Protein AF-A0A0B7JWR7-F1 (afdb_monomer_lite)

Secondary structure (DSSP, 8-state):
----------------------PPP-PPP-----------------PPPP--HHHHHHHHHHTS-------------------PPPBPTTSTTHHHHHHHTTEE-TTTPPPPTTHHHHHHHHHS--SSPPPPHHHHHHHHHHHTT--SHHHHHHHHHHHHSPP---TTEEEEES---TTS---TTTTTBPPP--SEEEEEEGGGGTTS-HHHHSTT-B-STT-TT-EEEEEEEEEE--TTS-HHHHHHHHHHHHHHHHHHHHHHHHHTT--PPTT---EEEEEESSSEEEEEEEEEE--TTS--EEEEEEEEEEETTT-HHHHHHHHHHHHHHHHHHHHHHHHHHHHHHHHHHHHHHHHHHHHTT--PPPP--------------------S--HHHHHHHHHHHHHHHHHHHTT----EEEEE-TTSEEEEEEETTEEEEEETTTTT-HHHHHHHHHHHHHHHHHHHT--EEEEEHHHHHTSTTHHHHHHHHHHTHHHHHHHH-TTT-S--EEE--TTT--EETT-TT-EE-TTSSEEEEEETTTEEEEEETTT-GGGEEE-HHHHHHHHHHHHTTSSS--EEEEEGGGTTHIIIIIITTT-SSPPEEEEEPEEE-TTS-BGGGGGGS-TTTTHHHHHTT-GGGT-HHHHHHTT--THHHHHHHHHHHHSGGGTTSEEEHHHHHHHHTT-------SS------------S--------

pLDDT: mean 78.24, std 24.42, range [21.09, 98.5]

Foldseek 3Di:
DDDDDDDDDDDDDDDDDDDDDDDDDDDDDDDDDDDDDDDDDDDDDDDDDDDDPVVVVVVVVVVDDDDDDDDDDDDDDDDDDDPFAADELPDDCLLVLLVVLQQDFAVRFDAFPCLVVLLCLLQDDDPDDQDDVVLLVVLLVQLVPQPWFVSQCVSLVVSQEDDDPDPFKDKDAQDFQPLADDDSNQVSHGTQTFRMFIAGFCCLLPPQNCSVQFHLQFRDFPDNRTGGLFQETEHEGEPPDDQVSRSSSQSSVLQSSQRRLQSLQVSLVHGDPARHFQHKYWYYSSFKIWIWTWHWDQDPVRRIHIGTHTSDMFGLNPDSVSVSSSSSSVHSSVVSRHVVNVVSSVSSSVSVVVVVVVVVVVVVPDDDDDDDDDDDDDDDDDPPDFDWDLPFCFLQNLLLLLLQLLVQLVVVVVVDDDAAEAEDEQQPFTDWDADPNFIKGAGNVLVVNSVVRVVSVVVSNVVSCVVSVHHYHYHYLLRVLVDPCLLVLQLVCQQCQQVLLVPVPVPLSGFQKWFADPPRRMIRRRQNPWDADNSRQKIWGADPVPGIDMDGSVPPSSRIDHPPLVVLQSVLSVQLPDPDADEAGEACVCDDPRCPPNRVVPHPDDHHYQHAAFEAEPSRHGLVCVVVDPPCPCVVCVVVLNCCNSHVVSVVVVVFDCVLVSVLSSCCVVVVVNRPHHHYSVNVVCSSVVPPPPPPCPDDPPPPPPPDDDDDDDDDDDDD

Structure (mmCIF, N/CA/C/O backbone):
data_AF-A0A0B7JWR7-F1
#
_entry.id   AF-A0A0B7JWR7-F1
#
loop_
_atom_site.group_PDB
_atom_site.id
_atom_site.type_symbol
_atom_site.label_atom_id
_atom_site.label_alt_id
_atom_site.label_comp_id
_atom_site.label_asym_id
_atom_site.label_entity_id
_atom_site.label_seq_id
_atom_site.pdbx_PDB_ins_code
_atom_site.Cartn_x
_atom_site.Cartn_y
_atom_site.Cartn_z
_atom_site.occupancy
_atom_site.B_iso_or_equiv
_atom_site.auth_seq_id
_atom_site.auth_comp_id
_atom_site.auth_asym_id
_atom_site.auth_atom_id
_atom_site.pdbx_PDB_model_num
ATOM 1 N N . MET A 1 1 ? 46.843 -25.080 -60.759 1.00 30.97 1 MET A N 1
ATOM 2 C CA . MET A 1 1 ? 48.222 -24.609 -60.992 1.00 30.97 1 MET A CA 1
ATOM 3 C C . MET A 1 1 ? 48.567 -23.701 -59.822 1.00 30.97 1 MET A C 1
ATOM 5 O O . MET A 1 1 ? 48.092 -22.580 -59.779 1.00 30.97 1 MET A O 1
ATOM 9 N N . ASP A 1 2 ? 48.893 -24.313 -58.682 1.00 29.03 2 ASP A N 1
ATOM 10 C CA . ASP A 1 2 ? 50.257 -24.641 -58.200 1.00 29.03 2 ASP A CA 1
ATOM 11 C C . ASP A 1 2 ? 50.888 -23.423 -57.499 1.00 29.03 2 ASP A C 1
ATOM 13 O O . ASP A 1 2 ? 51.170 -22.423 -58.142 1.00 29.03 2 ASP A O 1
ATOM 17 N N . LYS A 1 3 ? 50.877 -23.404 -56.152 1.00 30.28 3 LYS A N 1
ATOM 18 C CA . LYS A 1 3 ? 51.929 -23.897 -55.211 1.00 30.28 3 LYS A CA 1
ATOM 19 C C . LYS A 1 3 ? 52.942 -22.776 -54.918 1.00 30.28 3 LYS A C 1
ATOM 21 O O . LYS A 1 3 ? 53.425 -22.160 -55.849 1.00 30.28 3 LYS A O 1
ATOM 26 N N . LYS A 1 4 ? 53.328 -22.428 -53.685 1.00 29.42 4 LYS A N 1
ATOM 27 C CA . LYS A 1 4 ? 53.684 -23.180 -52.457 1.00 29.42 4 LYS A CA 1
ATOM 28 C C . LYS A 1 4 ? 53.684 -22.151 -51.295 1.00 29.42 4 LYS A C 1
ATOM 30 O O . LYS A 1 4 ? 54.121 -21.031 -51.517 1.00 29.42 4 LYS A O 1
ATOM 35 N N . GLN A 1 5 ? 53.061 -22.366 -50.130 1.00 31.20 5 GLN A N 1
ATOM 36 C CA . GLN A 1 5 ? 53.518 -23.162 -48.969 1.00 31.20 5 GLN A CA 1
ATOM 37 C C . GLN A 1 5 ? 54.964 -22.889 -48.524 1.00 31.20 5 GLN A C 1
ATOM 39 O O . GLN A 1 5 ? 55.873 -23.197 -49.282 1.00 31.20 5 GLN A O 1
ATOM 44 N N . THR A 1 6 ? 55.154 -22.438 -47.273 1.00 27.58 6 THR A N 1
ATOM 45 C CA . THR A 1 6 ? 55.611 -23.306 -46.159 1.00 27.58 6 THR A CA 1
ATOM 46 C C . THR A 1 6 ? 55.717 -22.541 -44.831 1.00 27.58 6 THR A C 1
ATOM 48 O O . THR A 1 6 ? 56.513 -21.617 -44.707 1.00 27.58 6 THR A O 1
ATOM 51 N N . SER A 1 7 ? 54.983 -23.004 -43.816 1.00 28.70 7 SER A N 1
ATOM 52 C CA . SER A 1 7 ? 55.557 -23.242 -42.479 1.00 28.70 7 SER A CA 1
ATOM 53 C C . SER A 1 7 ? 56.156 -24.659 -42.464 1.00 28.70 7 SER A C 1
ATOM 55 O O . SER A 1 7 ? 55.795 -25.463 -43.330 1.00 28.70 7 SER A O 1
ATOM 57 N N . PRO A 1 8 ? 57.029 -24.994 -41.497 1.00 32.38 8 PRO A N 1
ATOM 58 C CA . PRO A 1 8 ? 56.625 -26.035 -40.541 1.00 32.38 8 PRO A CA 1
ATOM 59 C C . PRO A 1 8 ? 57.160 -25.846 -39.100 1.00 32.38 8 PRO A C 1
ATOM 61 O O . PRO A 1 8 ? 58.203 -25.244 -38.868 1.00 32.38 8 PRO A O 1
ATOM 64 N N . ALA A 1 9 ? 56.416 -26.409 -38.143 1.00 24.98 9 ALA A N 1
ATOM 65 C CA . ALA A 1 9 ? 56.834 -26.780 -36.778 1.00 24.98 9 ALA A CA 1
ATOM 66 C C . ALA A 1 9 ? 57.513 -28.186 -36.809 1.00 24.98 9 ALA A C 1
ATOM 68 O O . ALA A 1 9 ? 57.845 -28.631 -37.908 1.00 24.98 9 ALA A O 1
ATOM 69 N N . PRO A 1 10 ? 57.513 -29.044 -35.762 1.00 41.72 10 PRO A N 1
ATOM 70 C CA . PRO A 1 10 ? 57.845 -28.961 -34.323 1.00 41.72 10 PRO A CA 1
ATOM 71 C C . PRO A 1 10 ? 58.831 -30.095 -33.886 1.00 41.72 10 PRO A C 1
ATOM 73 O O . PRO A 1 10 ? 59.042 -31.049 -34.622 1.00 41.72 10 PRO A O 1
ATOM 76 N N . LEU A 1 11 ? 59.349 -30.069 -32.651 1.00 24.38 11 LEU A N 1
ATOM 77 C CA . LEU A 1 11 ? 59.915 -31.212 -31.889 1.00 24.38 11 LEU A CA 1
ATOM 78 C C . LEU A 1 11 ? 59.786 -30.835 -30.395 1.00 24.38 11 LEU A C 1
ATOM 80 O O . LEU A 1 11 ? 60.046 -29.685 -30.068 1.00 24.38 11 LEU A O 1
ATOM 84 N N . GLN A 1 12 ? 59.428 -31.653 -29.408 1.00 25.17 12 GLN A N 1
ATOM 85 C CA . GLN A 1 12 ? 58.927 -33.021 -29.282 1.00 25.17 12 GLN A CA 1
ATOM 86 C C . GLN A 1 12 ? 58.493 -33.150 -27.800 1.00 25.17 12 GLN A C 1
ATOM 88 O O . GLN A 1 12 ? 59.057 -32.479 -26.935 1.00 25.17 12 GLN A O 1
ATOM 93 N N . ALA A 1 13 ? 57.481 -33.965 -27.512 1.00 24.36 13 ALA A N 1
ATOM 94 C CA . ALA A 1 13 ? 56.992 -34.264 -26.165 1.00 24.36 13 ALA A CA 1
ATOM 95 C C . ALA A 1 13 ? 57.637 -35.546 -25.614 1.00 24.36 13 ALA A C 1
ATOM 97 O O . ALA A 1 13 ? 57.921 -36.428 -26.413 1.00 24.36 13 ALA A O 1
ATOM 98 N N . GLU A 1 14 ? 57.784 -35.646 -24.285 1.00 23.59 14 GLU A N 1
ATOM 99 C CA . GLU A 1 14 ? 57.801 -36.862 -23.434 1.00 23.59 14 GLU A CA 1
ATOM 100 C C . GLU A 1 14 ? 58.178 -36.430 -21.990 1.00 23.59 14 GLU A C 1
ATOM 102 O O . GLU A 1 14 ? 58.983 -35.521 -21.834 1.00 23.59 14 GLU A O 1
ATOM 107 N N . LEU A 1 15 ? 57.734 -36.991 -20.859 1.00 24.00 15 LEU A N 1
ATOM 108 C CA . LEU A 1 15 ? 56.562 -37.762 -20.423 1.00 24.00 15 LEU A CA 1
ATOM 109 C C . LEU A 1 15 ? 56.720 -37.935 -18.880 1.00 24.00 15 LEU A C 1
ATOM 111 O O . LEU A 1 15 ? 57.818 -38.236 -18.434 1.00 24.00 15 LEU A O 1
ATOM 115 N N . LEU A 1 16 ? 55.638 -37.717 -18.110 1.00 22.98 16 LEU A N 1
ATOM 116 C CA . LEU A 1 16 ? 55.266 -38.194 -16.743 1.00 22.98 16 LEU A CA 1
ATOM 117 C C . LEU A 1 16 ? 56.349 -38.395 -15.639 1.00 22.98 16 LEU A C 1
ATOM 119 O O . LEU A 1 16 ? 57.298 -39.148 -15.800 1.00 22.98 16 LEU A O 1
ATOM 123 N N . SER A 1 17 ? 56.135 -37.886 -14.415 1.00 22.31 17 SER A N 1
ATOM 124 C CA . SER A 1 17 ? 55.379 -38.639 -13.394 1.00 22.31 17 SER A CA 1
ATOM 125 C C . SER A 1 17 ? 54.647 -37.789 -12.334 1.00 22.31 17 SER A C 1
ATOM 127 O O . SER A 1 17 ? 55.039 -36.688 -11.960 1.00 22.31 17 SER A O 1
ATOM 129 N N . THR A 1 18 ? 53.542 -38.367 -11.869 1.00 25.16 18 THR A N 1
ATOM 130 C CA . THR A 1 18 ? 52.613 -37.981 -10.798 1.00 25.16 18 THR A CA 1
ATOM 131 C C . THR A 1 18 ? 53.181 -38.155 -9.386 1.00 25.16 18 THR A C 1
ATOM 133 O O . THR A 1 18 ? 53.785 -39.192 -9.125 1.00 25.16 18 THR A O 1
ATOM 136 N N . GLN A 1 19 ? 52.824 -37.261 -8.453 1.00 25.42 19 GLN A N 1
ATOM 137 C CA . GLN A 1 19 ? 52.366 -37.640 -7.106 1.00 25.42 19 GLN A CA 1
ATOM 138 C C . GLN A 1 19 ? 51.576 -36.509 -6.419 1.00 25.42 19 GLN A C 1
ATOM 140 O O . GLN A 1 19 ? 51.809 -35.325 -6.647 1.00 25.42 19 GLN A O 1
ATOM 145 N N . GLU A 1 20 ? 50.581 -36.943 -5.651 1.00 23.69 20 GLU A N 1
ATOM 146 C CA . GLU A 1 20 ? 49.568 -36.208 -4.893 1.00 23.69 20 GLU A CA 1
ATOM 147 C C . GLU A 1 20 ? 50.165 -35.400 -3.723 1.00 23.69 20 GLU A C 1
ATOM 149 O O . GLU A 1 20 ? 51.146 -35.834 -3.137 1.00 23.69 20 GLU A O 1
ATOM 154 N N . GLU A 1 21 ? 49.551 -34.272 -3.336 1.00 24.05 21 GLU A N 1
ATOM 155 C CA . GLU A 1 21 ? 48.908 -34.106 -2.014 1.00 24.05 21 GLU A CA 1
ATOM 156 C C . GLU A 1 21 ? 48.472 -32.658 -1.699 1.00 24.05 21 GLU A C 1
ATOM 158 O O . GLU A 1 21 ? 49.223 -31.697 -1.814 1.00 24.05 21 GLU A O 1
ATOM 163 N N . GLN A 1 22 ? 47.228 -32.584 -1.217 1.00 25.31 22 GLN A N 1
ATOM 164 C CA . GLN A 1 22 ? 46.712 -31.793 -0.092 1.00 25.31 22 GLN A CA 1
ATOM 165 C C . GLN A 1 22 ? 46.717 -30.247 -0.088 1.00 25.31 22 GLN A C 1
ATOM 167 O O . GLN A 1 22 ? 47.718 -29.539 -0.073 1.00 25.31 22 GLN A O 1
ATOM 172 N N . VAL A 1 23 ? 45.484 -29.757 0.072 1.00 27.41 23 VAL A N 1
ATOM 173 C CA . VAL A 1 23 ? 45.047 -28.424 0.508 1.00 27.41 23 VAL A CA 1
ATOM 174 C C . VAL A 1 23 ? 45.582 -28.094 1.915 1.00 27.41 23 VAL A C 1
ATOM 176 O O . VAL A 1 23 ? 45.382 -28.912 2.814 1.00 27.41 23 VAL A O 1
ATOM 179 N N . PRO A 1 24 ? 46.140 -26.895 2.186 1.00 29.00 24 PRO A N 1
ATOM 180 C CA . PRO A 1 24 ? 46.449 -26.487 3.551 1.00 29.00 24 PRO A CA 1
ATOM 181 C C . PRO A 1 24 ? 45.292 -25.740 4.227 1.00 29.00 24 PRO A C 1
ATOM 183 O O . PRO A 1 24 ? 44.650 -24.856 3.658 1.00 29.00 24 PRO A O 1
ATOM 186 N N . ALA A 1 25 ? 45.086 -26.109 5.488 1.00 26.05 25 ALA A N 1
ATOM 187 C CA . ALA A 1 25 ? 44.153 -25.554 6.454 1.00 26.05 25 ALA A CA 1
ATOM 188 C C . ALA A 1 25 ? 44.574 -24.176 7.022 1.00 26.05 25 ALA A C 1
ATOM 190 O O . ALA A 1 25 ? 45.727 -23.761 6.934 1.00 26.05 25 ALA A O 1
ATOM 191 N N . ASN A 1 26 ? 43.598 -23.504 7.648 1.00 29.02 26 ASN A N 1
ATOM 192 C CA . ASN A 1 26 ? 43.676 -22.240 8.401 1.00 29.02 26 ASN A CA 1
ATOM 193 C C . ASN A 1 26 ? 44.951 -22.030 9.252 1.00 29.02 26 ASN A C 1
ATOM 195 O O . ASN A 1 26 ? 45.358 -22.951 9.962 1.00 29.02 26 ASN A O 1
ATOM 199 N N . PRO A 1 27 ? 45.463 -20.785 9.362 1.00 29.06 27 PRO A N 1
ATOM 200 C CA . PRO A 1 27 ? 46.388 -20.393 10.422 1.00 29.06 27 PRO A CA 1
ATOM 201 C C . PRO A 1 27 ? 45.690 -19.701 11.625 1.00 29.06 27 PRO A C 1
ATOM 203 O O . PRO A 1 27 ? 44.533 -19.286 11.532 1.00 29.06 27 PRO A O 1
ATOM 206 N N . PRO A 1 28 ? 46.369 -19.610 12.790 1.00 28.48 28 PRO A N 1
ATOM 207 C CA . PRO A 1 28 ? 45.749 -19.807 14.101 1.00 28.48 28 PRO A CA 1
ATOM 208 C C . PRO A 1 28 ? 45.449 -18.530 14.904 1.00 28.48 28 PRO A C 1
ATOM 210 O O . PRO A 1 28 ? 46.077 -17.481 14.764 1.00 28.48 28 PRO A O 1
ATOM 213 N N . SER A 1 29 ? 44.524 -18.689 15.852 1.00 27.91 29 SER A N 1
ATOM 214 C CA . SER A 1 29 ? 44.162 -17.747 16.912 1.00 27.91 29 SER A CA 1
ATOM 215 C C . SER A 1 29 ? 45.338 -17.412 17.842 1.00 27.91 29 SER A C 1
ATOM 217 O O . SER A 1 29 ? 45.851 -18.289 18.543 1.00 27.91 29 SER A O 1
ATOM 219 N N . ARG A 1 30 ? 45.708 -16.128 17.931 1.00 25.09 30 ARG A N 1
ATOM 220 C CA . ARG A 1 30 ? 46.628 -15.602 18.952 1.00 25.09 30 ARG A CA 1
ATOM 221 C C . ARG A 1 30 ? 45.847 -15.014 20.131 1.00 25.09 30 ARG A C 1
ATOM 223 O O . ARG A 1 30 ? 45.181 -13.993 20.001 1.00 25.09 30 ARG A O 1
ATOM 230 N N . LYS A 1 31 ? 45.981 -15.662 21.292 1.00 25.58 31 LYS A N 1
ATOM 231 C CA . LYS A 1 31 ? 45.664 -15.122 22.622 1.00 25.58 31 LYS A CA 1
ATOM 232 C C . LYS A 1 31 ? 46.602 -13.948 22.942 1.00 25.58 31 LYS A C 1
ATOM 234 O O . LYS A 1 31 ? 47.814 -14.083 22.783 1.00 25.58 31 LYS A O 1
ATOM 239 N N . ARG A 1 32 ? 46.067 -12.853 23.486 1.00 25.16 32 ARG A N 1
ATOM 240 C CA . ARG A 1 32 ? 46.806 -11.957 24.389 1.00 25.16 32 ARG A CA 1
ATOM 241 C C . ARG A 1 32 ? 46.003 -11.789 25.674 1.00 25.16 32 ARG A C 1
ATOM 243 O O . ARG A 1 32 ? 44.877 -11.308 25.647 1.00 25.16 32 ARG A O 1
ATOM 250 N N . GLN A 1 33 ? 46.605 -12.257 26.763 1.00 24.44 33 GLN A N 1
ATOM 251 C CA . GLN A 1 33 ? 46.286 -11.894 28.139 1.00 24.44 33 GLN A CA 1
ATOM 252 C C . GLN A 1 33 ? 46.695 -10.439 28.379 1.00 24.44 33 GLN A C 1
ATOM 254 O O . GLN A 1 33 ? 47.787 -10.056 27.961 1.00 24.44 33 GLN A O 1
ATOM 259 N N . ILE A 1 34 ? 45.871 -9.685 29.106 1.00 27.28 34 ILE A N 1
ATOM 260 C CA . ILE A 1 34 ? 46.308 -8.566 29.949 1.00 27.28 34 ILE A CA 1
ATOM 261 C C . ILE A 1 34 ? 45.511 -8.674 31.263 1.00 27.28 34 ILE A C 1
ATOM 263 O O . ILE A 1 34 ? 44.287 -8.561 31.249 1.00 27.28 34 ILE A O 1
ATOM 267 N N . ASN A 1 35 ? 46.223 -8.966 32.357 1.00 24.77 35 ASN A N 1
ATOM 268 C CA . ASN A 1 35 ? 45.797 -8.785 33.756 1.00 24.77 35 ASN A CA 1
ATOM 269 C C . ASN A 1 35 ? 45.775 -7.269 34.063 1.00 24.77 35 ASN A C 1
ATOM 271 O O . ASN A 1 35 ? 46.618 -6.556 33.522 1.00 24.77 35 ASN A O 1
ATOM 275 N N . SER A 1 36 ? 44.703 -6.729 34.667 1.00 28.06 36 SER A N 1
ATOM 276 C CA . SER A 1 36 ? 44.589 -6.283 36.085 1.00 28.06 36 SER A CA 1
ATOM 277 C C . SER A 1 36 ? 45.705 -5.293 36.506 1.00 28.06 36 SER A C 1
ATOM 279 O O . SER A 1 36 ? 46.875 -5.558 36.269 1.00 28.06 36 SER A O 1
ATOM 281 N N . ASP A 1 37 ? 45.465 -4.084 37.032 1.00 27.36 37 ASP A N 1
ATOM 282 C CA . ASP A 1 37 ? 44.525 -3.673 38.083 1.00 27.36 37 ASP A CA 1
ATOM 283 C C . ASP A 1 37 ? 44.282 -2.143 38.120 1.00 27.36 37 ASP A C 1
ATOM 285 O O . ASP A 1 37 ? 45.185 -1.368 37.801 1.00 27.36 37 ASP A O 1
ATOM 289 N N . ASN A 1 38 ? 43.076 -1.757 38.583 1.00 27.81 38 ASN A N 1
ATOM 290 C CA . ASN A 1 38 ? 42.738 -0.698 39.569 1.00 27.81 38 ASN A CA 1
ATOM 291 C C . ASN A 1 38 ? 41.450 0.105 39.242 1.00 27.81 38 ASN A C 1
ATOM 293 O O . ASN A 1 38 ? 41.486 1.033 38.442 1.00 27.81 38 ASN A O 1
ATOM 297 N N . ASN A 1 39 ? 40.338 -0.286 39.904 1.00 28.83 39 ASN A N 1
ATOM 298 C CA . ASN A 1 39 ? 39.490 0.505 40.836 1.00 28.83 39 ASN A CA 1
ATOM 299 C C . ASN A 1 39 ? 39.107 1.953 40.429 1.00 28.83 39 ASN A C 1
ATOM 301 O O . ASN A 1 39 ? 40.002 2.757 40.217 1.00 28.83 39 ASN A O 1
ATOM 305 N N . ILE A 1 40 ? 37.852 2.436 40.367 1.00 30.17 40 ILE A N 1
ATOM 306 C CA . ILE A 1 40 ? 36.594 2.232 41.127 1.00 30.17 40 ILE A CA 1
ATOM 307 C C . ILE A 1 40 ? 35.457 2.938 40.331 1.00 30.17 40 ILE A C 1
ATOM 309 O O . ILE A 1 40 ? 35.701 4.030 39.826 1.00 30.17 40 ILE A O 1
ATOM 313 N N . ASP A 1 41 ? 34.276 2.318 40.164 1.00 31.25 41 ASP A N 1
ATOM 314 C CA . ASP A 1 41 ? 32.945 2.775 40.654 1.00 31.25 41 ASP A CA 1
ATOM 315 C C . ASP A 1 41 ? 31.757 2.121 39.910 1.00 31.25 41 ASP A C 1
ATOM 317 O O . ASP A 1 41 ? 31.721 2.008 38.682 1.00 31.25 41 ASP A O 1
ATOM 321 N N . ASP A 1 42 ? 30.788 1.670 40.707 1.00 33.81 42 ASP A N 1
ATOM 322 C CA . ASP A 1 42 ? 29.692 0.758 40.380 1.00 33.81 42 ASP A CA 1
ATOM 323 C C . ASP A 1 42 ? 28.458 1.435 39.748 1.00 33.81 42 ASP A C 1
ATOM 325 O O . ASP A 1 42 ? 27.849 2.325 40.338 1.00 33.81 42 ASP A O 1
ATOM 329 N N . ASN A 1 43 ? 27.985 0.916 38.603 1.00 29.73 43 ASN A N 1
ATOM 330 C CA . ASN A 1 43 ? 26.550 0.868 38.268 1.00 29.73 43 ASN A CA 1
ATOM 331 C C . ASN A 1 43 ? 26.283 -0.220 37.195 1.00 29.73 43 ASN A C 1
ATOM 333 O O . ASN A 1 43 ? 27.002 -0.269 36.188 1.00 29.73 43 ASN A O 1
ATOM 337 N N . PRO A 1 44 ? 25.291 -1.125 37.350 1.00 33.03 44 PRO A N 1
ATOM 338 C CA . PRO A 1 44 ? 25.176 -2.307 36.503 1.00 33.03 44 PRO A CA 1
ATOM 339 C C . PRO A 1 44 ? 24.572 -1.961 35.135 1.00 33.03 44 PRO A C 1
ATOM 341 O O . PRO A 1 44 ? 23.361 -1.817 34.975 1.00 33.03 44 PRO A O 1
ATOM 344 N N . GLN A 1 45 ? 25.420 -1.889 34.107 1.00 31.41 45 GLN A N 1
ATOM 345 C CA . GLN A 1 45 ? 24.969 -1.890 32.716 1.00 31.41 45 GLN A CA 1
ATOM 346 C C . GLN A 1 45 ? 24.257 -3.214 32.392 1.00 31.41 45 GLN A C 1
ATOM 348 O O . GLN A 1 45 ? 24.869 -4.286 32.370 1.00 31.41 45 GLN A O 1
ATOM 353 N N . LEU A 1 46 ? 22.959 -3.130 32.088 1.00 32.88 46 LEU A N 1
ATOM 354 C CA . LEU A 1 46 ? 22.154 -4.214 31.524 1.00 32.88 46 LEU A CA 1
ATOM 355 C C . LEU A 1 46 ? 22.777 -4.700 30.204 1.00 32.88 46 LEU A C 1
ATOM 357 O O . LEU A 1 46 ? 22.633 -4.086 29.144 1.00 32.88 46 LEU A O 1
ATOM 361 N N . LYS A 1 47 ? 23.487 -5.831 30.263 1.00 33.16 47 LYS A N 1
ATOM 362 C CA . LYS A 1 47 ? 24.023 -6.524 29.087 1.00 33.16 47 LYS A CA 1
ATOM 363 C C . LYS A 1 47 ? 22.866 -7.022 28.216 1.00 33.16 47 LYS A C 1
ATOM 365 O O . LYS A 1 47 ? 22.100 -7.889 28.627 1.00 33.16 47 LYS A O 1
ATOM 370 N N . ARG A 1 48 ? 22.782 -6.505 26.985 1.00 39.44 48 ARG A N 1
ATOM 371 C CA . ARG A 1 48 ? 21.898 -7.008 25.918 1.00 39.44 48 ARG A CA 1
ATOM 372 C C . ARG A 1 48 ? 22.038 -8.530 25.783 1.00 39.44 48 ARG A C 1
ATOM 374 O O . ARG A 1 48 ? 23.139 -9.035 25.556 1.00 39.44 48 ARG A O 1
ATOM 381 N N . ALA A 1 49 ? 20.925 -9.254 25.880 1.00 37.72 49 ALA A N 1
ATOM 382 C CA . ALA A 1 49 ? 20.892 -10.696 25.672 1.00 37.72 49 ALA A CA 1
ATOM 383 C C . ALA A 1 49 ? 21.196 -11.027 24.200 1.00 37.72 49 ALA A C 1
ATOM 385 O O . ALA A 1 49 ? 20.491 -10.592 23.291 1.00 37.72 49 ALA A O 1
ATOM 386 N N . ARG A 1 50 ? 22.255 -11.806 23.947 1.00 44.00 50 ARG A N 1
ATOM 387 C CA . ARG A 1 50 ? 22.505 -12.395 22.624 1.00 44.00 50 ARG A CA 1
ATOM 388 C C . ARG A 1 50 ? 21.571 -13.587 22.413 1.00 44.00 50 ARG A C 1
ATOM 390 O O . ARG A 1 50 ? 21.408 -14.420 23.303 1.00 44.00 50 ARG A O 1
ATOM 397 N N . LEU A 1 51 ? 20.997 -13.692 21.215 1.00 37.03 51 LEU A N 1
ATOM 398 C CA . LEU A 1 51 ? 20.275 -14.884 20.769 1.00 37.03 51 LEU A CA 1
ATOM 399 C C . LEU A 1 51 ? 21.253 -16.059 20.650 1.00 37.03 51 LEU A C 1
ATOM 401 O O . LEU A 1 51 ? 22.016 -16.163 19.692 1.00 37.03 51 LEU A O 1
ATOM 405 N N . THR A 1 52 ? 21.239 -16.939 21.646 1.00 72.69 52 THR A N 1
ATOM 406 C CA . THR A 1 52 ? 21.939 -18.224 21.622 1.00 72.69 52 THR A CA 1
ATOM 407 C C . THR A 1 52 ? 20.969 -19.335 21.213 1.00 72.69 52 THR A C 1
ATOM 409 O O . THR A 1 52 ? 19.750 -19.205 21.353 1.00 72.69 52 THR A O 1
ATOM 412 N N . ARG A 1 53 ? 21.502 -20.465 20.723 1.00 51.53 53 ARG A N 1
ATOM 413 C CA . ARG A 1 53 ? 20.699 -21.672 20.442 1.00 51.53 53 ARG A CA 1
ATOM 414 C C . ARG A 1 53 ? 19.927 -22.161 21.675 1.00 51.53 53 ARG A C 1
ATOM 416 O O . ARG A 1 53 ? 18.839 -22.703 21.518 1.00 51.53 53 ARG A O 1
ATOM 423 N N . GLU A 1 54 ? 20.451 -21.926 22.876 1.00 51.84 54 GLU A N 1
ATOM 424 C CA . GLU A 1 54 ? 19.769 -22.232 24.140 1.00 51.84 54 GLU A CA 1
ATOM 425 C C . GLU A 1 54 ? 18.557 -21.330 24.385 1.00 51.84 54 GLU A C 1
ATOM 427 O O . GLU A 1 54 ? 17.491 -21.837 24.728 1.00 51.84 54 GLU A O 1
ATOM 432 N N . ASN A 1 55 ? 18.667 -20.024 24.116 1.00 51.75 55 ASN A N 1
ATOM 433 C CA . ASN A 1 55 ? 17.540 -19.095 24.252 1.00 51.75 55 ASN A CA 1
ATOM 434 C C . ASN A 1 55 ? 16.419 -19.417 23.245 1.00 51.75 55 ASN A C 1
ATOM 436 O O . ASN A 1 55 ? 15.240 -19.361 23.594 1.00 51.75 55 ASN A O 1
ATOM 440 N N . LEU A 1 56 ? 16.772 -19.856 22.028 1.00 47.22 56 LEU A N 1
ATOM 441 C CA . LEU A 1 56 ? 15.810 -20.365 21.036 1.00 47.22 56 LEU A CA 1
ATOM 442 C C . LEU A 1 56 ? 15.142 -21.678 21.474 1.00 47.22 56 LEU A C 1
ATOM 444 O O . LEU A 1 56 ? 13.944 -21.870 21.264 1.00 47.22 56 LEU A O 1
ATOM 448 N N . ALA A 1 57 ? 15.897 -22.586 22.095 1.00 56.75 57 ALA A N 1
ATOM 449 C CA . ALA A 1 57 ? 15.351 -23.834 22.619 1.00 56.75 57 ALA A CA 1
ATOM 450 C C . ALA A 1 57 ? 14.391 -23.586 23.797 1.00 56.75 57 ALA A C 1
ATOM 452 O O . ALA A 1 57 ? 13.353 -24.243 23.883 1.00 56.75 57 ALA A O 1
ATOM 453 N N . HIS A 1 58 ? 14.689 -22.607 24.658 1.00 45.31 58 HIS A N 1
ATOM 454 C CA . HIS A 1 58 ? 13.803 -22.176 25.742 1.00 45.31 58 HIS A CA 1
ATOM 455 C C . HIS A 1 58 ? 12.507 -21.540 25.220 1.00 45.31 58 HIS A C 1
ATOM 457 O O . HIS A 1 58 ? 11.428 -21.851 25.726 1.00 45.31 58 HIS A O 1
ATOM 463 N N . PHE A 1 59 ? 12.589 -20.724 24.166 1.00 39.94 59 PHE A N 1
ATOM 464 C CA . PHE A 1 59 ? 11.422 -20.122 23.514 1.00 39.94 59 PHE A CA 1
ATOM 465 C C . PHE A 1 59 ? 10.489 -21.180 22.900 1.00 39.94 59 PHE A C 1
ATOM 467 O O . PHE A 1 59 ? 9.281 -21.156 23.118 1.00 39.94 59 PHE A O 1
ATOM 474 N N . ASN A 1 60 ? 11.052 -22.194 22.237 1.00 43.81 60 ASN A N 1
ATOM 475 C CA . ASN A 1 60 ? 10.280 -23.317 21.693 1.00 43.81 60 ASN A CA 1
ATOM 476 C C . ASN A 1 60 ? 9.648 -24.207 22.780 1.00 43.81 60 ASN A C 1
ATOM 478 O O . ASN A 1 60 ? 8.629 -24.854 22.533 1.00 43.81 60 ASN A O 1
ATOM 482 N N . LYS A 1 61 ? 10.229 -24.236 23.987 1.00 48.19 61 LYS A N 1
ATOM 483 C CA . LYS A 1 61 ? 9.682 -24.960 25.145 1.00 48.19 61 LYS A CA 1
ATOM 484 C C . LYS A 1 61 ? 8.495 -24.234 25.785 1.00 48.19 61 LYS A C 1
ATOM 486 O O . LYS A 1 61 ? 7.590 -24.901 26.269 1.00 48.19 61 LYS A O 1
ATOM 491 N N . MET A 1 62 ? 8.450 -22.901 25.721 1.00 38.09 62 MET A N 1
ATOM 492 C CA . MET A 1 62 ? 7.312 -22.105 26.211 1.00 38.09 62 MET A CA 1
ATOM 493 C C . MET A 1 62 ? 6.046 -22.248 25.346 1.00 38.09 62 MET A C 1
ATOM 495 O O . MET A 1 62 ? 4.952 -21.965 25.821 1.00 38.09 62 MET A O 1
ATOM 499 N N . GLY A 1 63 ? 6.163 -22.755 24.112 1.00 35.78 63 GLY A N 1
ATOM 500 C CA . GLY A 1 63 ? 5.023 -23.055 23.234 1.00 35.78 63 GLY A CA 1
ATOM 501 C C . GLY A 1 63 ? 4.360 -24.423 23.456 1.00 35.78 63 GLY A C 1
ATOM 502 O O . GLY A 1 63 ? 3.408 -24.752 22.749 1.00 35.78 63 GLY A O 1
ATOM 503 N N . LYS A 1 64 ? 4.847 -25.250 24.395 1.00 42.78 64 LYS A N 1
ATOM 504 C CA . LYS A 1 64 ? 4.301 -26.591 24.672 1.00 42.78 64 LYS A CA 1
ATOM 505 C C . LYS A 1 64 ? 4.058 -26.807 26.170 1.00 42.78 64 LYS A C 1
ATOM 507 O O . LYS A 1 64 ? 4.970 -27.172 26.902 1.00 42.78 64 LYS A O 1
ATOM 512 N N . GLY A 1 65 ? 2.802 -26.653 26.587 1.00 29.48 65 GLY A N 1
ATOM 513 C CA . GLY A 1 65 ? 2.278 -27.063 27.897 1.00 29.48 65 GLY A CA 1
ATOM 514 C C . GLY A 1 65 ? 1.075 -26.201 28.278 1.00 29.48 65 GLY A C 1
ATOM 515 O O . GLY A 1 65 ? 1.232 -25.049 28.651 1.00 29.48 65 GLY A O 1
ATOM 516 N N . THR A 1 66 ? -0.157 -26.685 28.147 1.00 27.75 66 THR A N 1
ATOM 517 C CA . THR A 1 66 ? -0.728 -27.586 29.157 1.00 27.75 66 THR A CA 1
ATOM 518 C C . THR A 1 66 ? -1.832 -28.469 28.559 1.00 27.75 66 THR A C 1
ATOM 520 O O . THR A 1 66 ? -2.883 -27.986 28.149 1.00 27.75 66 THR A O 1
ATOM 523 N N . GLU A 1 67 ? -1.611 -29.787 28.544 1.00 29.80 67 GLU A N 1
ATOM 524 C CA . GLU A 1 67 ? -2.677 -30.786 28.426 1.00 29.80 67 GLU A CA 1
ATOM 525 C C . GLU A 1 67 ? -3.032 -31.341 29.819 1.00 29.80 67 GLU A C 1
ATOM 527 O O . GLU A 1 67 ? -2.177 -31.887 30.507 1.00 29.80 67 GLU A O 1
ATOM 532 N N . LYS A 1 68 ? -4.322 -31.186 30.158 1.00 32.16 68 LYS A N 1
ATOM 533 C CA . LYS A 1 68 ? -5.266 -32.074 30.878 1.00 32.16 68 LYS A CA 1
ATOM 534 C C . LYS A 1 68 ? -4.948 -32.647 32.270 1.00 32.16 68 LYS A C 1
ATOM 536 O O . LYS A 1 68 ? -4.087 -33.505 32.406 1.00 32.16 68 LYS A O 1
ATOM 541 N N . ILE A 1 69 ? -5.890 -32.407 33.199 1.00 25.95 69 ILE A N 1
ATOM 542 C CA . ILE A 1 69 ? -6.476 -33.418 34.114 1.00 25.95 69 ILE A CA 1
ATOM 543 C C . ILE A 1 69 ? -8.016 -33.191 34.186 1.00 25.95 69 ILE A C 1
ATOM 545 O O . ILE A 1 69 ? -8.433 -32.039 34.062 1.00 25.95 69 ILE A O 1
ATOM 549 N N . PRO A 1 70 ? -8.869 -34.240 34.306 1.00 41.38 70 PRO A N 1
ATOM 550 C CA . PRO A 1 70 ? -10.316 -34.176 34.060 1.00 41.38 70 PRO A CA 1
ATOM 551 C C . PRO A 1 70 ? -11.178 -34.134 35.339 1.00 41.38 70 PRO A C 1
ATOM 553 O O . PRO A 1 70 ? -10.832 -34.761 36.337 1.00 41.38 70 PRO A O 1
ATOM 556 N N . SER A 1 71 ? -12.362 -33.515 35.271 1.00 23.00 71 SER A N 1
ATOM 557 C CA . SER A 1 71 ? -13.510 -33.855 36.128 1.00 23.00 71 SER A CA 1
ATOM 558 C C . SER A 1 71 ? -14.848 -33.409 35.504 1.00 23.00 71 SER A C 1
ATOM 560 O O . SER A 1 71 ? -14.900 -32.621 34.564 1.00 23.00 71 SER A O 1
ATOM 562 N N . SER A 1 72 ? -15.909 -34.055 35.971 1.00 27.61 72 SER A N 1
ATOM 563 C CA . SER A 1 72 ? -17.221 -34.356 35.383 1.00 27.61 72 SER A CA 1
ATOM 564 C C . SER A 1 72 ? -18.346 -33.314 35.574 1.00 27.61 72 SER A C 1
ATOM 566 O O . SER A 1 72 ? -18.484 -32.830 36.688 1.00 27.61 72 SER A O 1
ATOM 568 N N . SER A 1 73 ? -19.179 -33.139 34.522 1.00 24.36 73 SER A N 1
ATOM 569 C CA . SER A 1 73 ? -20.654 -32.873 34.404 1.00 24.36 73 SER A CA 1
ATOM 570 C C . SER A 1 73 ? -21.411 -31.875 35.327 1.00 24.36 73 SER A C 1
ATOM 572 O O . SER A 1 73 ? -21.026 -31.721 36.477 1.00 24.36 73 SER A O 1
ATOM 574 N N . PRO A 1 74 ? -22.645 -31.412 34.974 1.00 37.66 74 PRO A N 1
ATOM 575 C CA . PRO A 1 74 ? -23.202 -30.958 33.681 1.00 37.66 74 PRO A CA 1
ATOM 576 C C . PRO A 1 74 ? -23.972 -29.597 33.762 1.00 37.66 74 PRO A C 1
ATOM 578 O O . PRO A 1 74 ? -24.268 -29.119 34.846 1.00 37.66 74 PRO A O 1
ATOM 581 N N . CYS A 1 75 ? -24.351 -29.055 32.588 1.00 24.84 75 CYS A N 1
ATOM 582 C CA . CYS A 1 75 ? -25.440 -28.089 32.293 1.00 24.84 75 CYS A CA 1
ATOM 583 C C . CYS A 1 75 ? -25.598 -26.797 33.128 1.00 24.84 75 CYS A C 1
ATOM 585 O O . CYS A 1 75 ? -26.034 -26.853 34.267 1.00 24.84 75 CYS A O 1
ATOM 587 N N . ASP A 1 76 ? -25.468 -25.629 32.479 1.00 23.16 76 ASP A N 1
ATOM 588 C CA . ASP A 1 76 ? -26.660 -24.812 32.190 1.00 23.16 76 ASP A CA 1
ATOM 589 C C . ASP A 1 76 ? -26.426 -23.741 31.113 1.00 23.16 76 ASP A C 1
ATOM 591 O O . ASP A 1 76 ? -25.307 -23.308 30.838 1.00 23.16 76 ASP A O 1
ATOM 595 N N . SER A 1 77 ? -27.520 -23.402 30.443 1.00 36.16 77 SER A N 1
ATOM 596 C CA . SER A 1 77 ? -27.654 -22.560 29.257 1.00 36.16 77 SER A CA 1
ATOM 597 C C . SER A 1 77 ? -27.561 -21.057 29.530 1.00 36.16 77 SER A C 1
ATOM 599 O O . SER A 1 77 ? -28.319 -20.564 30.357 1.00 36.16 77 SER A O 1
ATOM 601 N N . THR A 1 78 ? -26.804 -20.324 28.706 1.00 26.44 78 THR A N 1
ATOM 602 C CA . THR A 1 78 ? -27.165 -18.965 28.249 1.00 26.44 78 THR A CA 1
ATOM 603 C C . THR A 1 78 ? -26.356 -18.568 27.012 1.00 26.44 78 THR A C 1
ATOM 605 O O . THR A 1 78 ? -25.169 -18.859 26.873 1.00 26.44 78 THR A O 1
ATOM 608 N N . SER A 1 79 ? -27.062 -17.958 26.064 1.00 36.00 79 SER A N 1
ATOM 609 C CA . SER A 1 79 ? -26.614 -17.584 24.727 1.00 36.00 79 SER A CA 1
ATOM 610 C C . SER A 1 79 ? -25.822 -16.272 24.775 1.00 36.00 79 SER A C 1
ATOM 612 O O . SER A 1 79 ? -26.417 -15.205 24.908 1.00 36.00 79 SER A O 1
ATOM 614 N N . GLU A 1 80 ? -24.503 -16.343 24.599 1.00 27.27 80 GLU A N 1
ATOM 615 C CA . GLU A 1 80 ? -23.657 -15.189 24.273 1.00 27.27 80 GLU A CA 1
ATOM 616 C C . GLU A 1 80 ? -22.698 -15.543 23.126 1.00 27.27 80 GLU A C 1
ATOM 618 O O . GLU A 1 80 ? -21.984 -16.551 23.142 1.00 27.27 80 GLU A O 1
ATOM 623 N N . SER A 1 81 ? -22.727 -14.712 22.084 1.00 34.19 81 SER A N 1
ATOM 624 C CA . SER A 1 81 ? -22.009 -14.875 20.819 1.00 34.19 81 SER A CA 1
ATOM 625 C C . SER A 1 81 ? -20.486 -14.772 21.005 1.00 34.19 81 SER A C 1
ATOM 627 O O . SER A 1 81 ? -19.897 -13.690 20.959 1.00 34.19 81 SER A O 1
ATOM 629 N N . ARG A 1 82 ? -19.822 -15.923 21.164 1.00 27.53 82 ARG A N 1
ATOM 630 C CA . ARG A 1 82 ? -18.357 -16.065 21.112 1.00 27.53 82 ARG A CA 1
ATOM 631 C C . ARG A 1 82 ? -17.822 -15.727 19.718 1.00 27.53 82 ARG A C 1
ATOM 633 O O . ARG A 1 82 ? -18.100 -16.450 18.765 1.00 27.53 82 ARG A O 1
ATOM 640 N N . LYS A 1 83 ? -16.945 -14.722 19.616 1.00 32.81 83 LYS A N 1
ATOM 641 C CA . LYS A 1 83 ? -16.060 -14.547 18.450 1.00 32.81 83 LYS A CA 1
ATOM 642 C C . LYS A 1 83 ? -15.177 -15.793 18.301 1.00 32.81 83 LYS A C 1
ATOM 644 O O . LYS A 1 83 ? -14.282 -16.043 19.108 1.00 32.81 83 LYS A O 1
ATOM 649 N N . THR A 1 84 ? -15.462 -16.603 17.289 1.00 35.75 84 THR A N 1
ATOM 650 C CA . THR A 1 84 ? -14.731 -17.832 16.968 1.00 35.75 84 THR A CA 1
ATOM 651 C C . THR A 1 84 ? -13.353 -17.514 16.397 1.00 35.75 84 THR A C 1
ATOM 653 O O . THR A 1 84 ? -13.230 -16.880 15.354 1.00 35.75 84 THR A O 1
ATOM 656 N N . LYS A 1 85 ? -12.306 -17.996 17.072 1.00 47.00 85 LYS A N 1
ATOM 657 C CA . LYS A 1 85 ? -10.933 -18.056 16.554 1.00 47.00 85 LYS A CA 1
ATOM 658 C C . LYS A 1 85 ? -10.933 -18.842 15.234 1.00 47.00 85 LYS A C 1
ATOM 660 O O . LYS A 1 85 ? -11.378 -19.989 15.222 1.00 47.00 85 LYS A O 1
ATOM 665 N N . THR A 1 86 ? -10.464 -18.239 14.141 1.00 55.75 86 THR A N 1
ATOM 666 C CA . THR A 1 86 ? -10.406 -18.900 12.829 1.00 55.75 86 THR A CA 1
ATOM 667 C C . THR A 1 86 ? -9.350 -20.005 12.818 1.00 55.75 86 THR A C 1
ATOM 669 O O . THR A 1 86 ? -8.291 -19.910 13.444 1.00 55.75 86 THR A O 1
ATOM 672 N N . THR A 1 87 ? -9.663 -21.101 12.132 1.00 72.19 87 THR A N 1
ATOM 673 C CA . THR A 1 87 ? -8.802 -22.281 12.023 1.00 72.19 87 THR A CA 1
ATOM 674 C C . THR A 1 87 ? -7.950 -22.164 10.760 1.00 72.19 87 THR A C 1
ATOM 676 O O . THR A 1 87 ? -8.492 -22.127 9.659 1.00 72.19 87 THR A O 1
ATOM 679 N N . SER A 1 88 ? -6.621 -22.115 10.909 1.00 68.31 88 SER A N 1
ATOM 680 C CA . SER A 1 88 ? -5.684 -22.144 9.772 1.00 68.31 88 SER A CA 1
ATOM 681 C C . SER A 1 88 ? -5.763 -23.476 9.012 1.00 68.31 88 SER A C 1
ATOM 683 O O . SER A 1 88 ? -5.975 -24.536 9.604 1.00 68.31 88 SER A O 1
ATOM 685 N N . THR A 1 89 ? -5.502 -23.441 7.708 1.00 68.81 89 THR A N 1
ATOM 686 C CA . THR A 1 89 ? -5.414 -24.621 6.828 1.00 68.81 89 THR A CA 1
ATOM 687 C C . THR A 1 89 ? -4.358 -25.650 7.265 1.00 68.81 89 THR A C 1
ATOM 689 O O . THR A 1 89 ? -4.417 -26.813 6.868 1.00 68.81 89 THR A O 1
ATOM 692 N N . THR A 1 90 ? -3.416 -25.258 8.132 1.00 67.62 90 THR A N 1
ATOM 693 C CA . THR A 1 90 ? -2.300 -26.102 8.595 1.00 67.62 90 THR A CA 1
ATOM 694 C C . THR A 1 90 ? -2.501 -26.733 9.981 1.00 67.62 90 THR A C 1
ATOM 696 O O . THR A 1 90 ? -1.694 -27.574 10.388 1.00 67.62 90 THR A O 1
ATOM 699 N N . VAL A 1 91 ? -3.560 -26.375 10.724 1.00 73.44 91 VAL A N 1
ATOM 700 C CA . VAL A 1 91 ? -3.766 -26.839 12.112 1.00 73.44 91 VAL A CA 1
ATOM 701 C C . VAL A 1 91 ? -4.686 -28.061 12.221 1.00 73.44 91 VAL A C 1
ATOM 703 O O . VAL A 1 91 ? -5.576 -28.297 11.399 1.00 73.44 91 VAL A O 1
ATOM 706 N N . SER A 1 92 ? -4.516 -28.845 13.293 1.00 66.12 92 SER A N 1
ATOM 707 C CA . SER A 1 92 ? -5.381 -29.988 13.601 1.00 66.12 92 SER A CA 1
ATOM 708 C C . SER A 1 92 ? -6.809 -29.517 13.903 1.00 66.12 92 SER A C 1
ATOM 710 O O . SER A 1 92 ? -7.084 -28.991 14.979 1.00 66.12 92 SER A O 1
ATOM 712 N N . GLY A 1 93 ? -7.713 -29.698 12.944 1.00 80.75 93 GLY A N 1
ATOM 713 C CA . GLY A 1 93 ? -9.114 -29.273 13.036 1.00 80.75 93 GLY A CA 1
ATOM 714 C C . GLY A 1 93 ? -9.681 -28.806 11.697 1.00 80.75 93 GLY A C 1
ATOM 715 O O . GLY A 1 93 ? -10.878 -28.975 11.468 1.00 80.75 93 GLY A O 1
ATOM 716 N N . PHE A 1 94 ? -8.815 -28.341 10.787 1.00 87.94 94 PHE A N 1
ATOM 717 C CA . PHE A 1 94 ? -9.195 -27.826 9.469 1.00 87.94 94 PHE A CA 1
ATOM 718 C C . PHE A 1 94 ? -10.088 -28.797 8.685 1.00 87.94 94 PHE A C 1
ATOM 720 O O . PHE A 1 94 ? -11.209 -28.450 8.336 1.00 87.94 94 PHE A O 1
ATOM 727 N N . ALA A 1 95 ? -9.660 -30.054 8.524 1.00 87.06 95 ALA A N 1
ATOM 728 C CA . ALA A 1 95 ? -10.419 -31.076 7.793 1.00 87.06 95 ALA A CA 1
ATOM 729 C C . ALA A 1 95 ? -11.841 -31.288 8.333 1.00 87.06 95 ALA A C 1
ATOM 731 O O . ALA A 1 95 ? -12.787 -31.504 7.578 1.00 87.06 95 ALA A O 1
ATOM 732 N N . ARG A 1 96 ? -11.997 -31.231 9.662 1.00 88.94 96 ARG A N 1
ATOM 733 C CA . ARG A 1 96 ? -13.295 -31.417 10.314 1.00 88.94 96 ARG A CA 1
ATOM 734 C C . ARG A 1 96 ? -14.187 -30.200 10.099 1.00 88.94 96 ARG A C 1
ATOM 736 O O . ARG A 1 96 ? -15.378 -30.380 9.870 1.00 88.94 96 ARG A O 1
ATOM 743 N N . GLN A 1 97 ? -13.622 -28.996 10.177 1.00 91.62 97 GLN A N 1
ATOM 744 C CA . GLN A 1 97 ? -14.365 -27.761 9.954 1.00 91.62 97 GLN A CA 1
ATOM 745 C C . GLN A 1 97 ? -14.759 -27.603 8.479 1.00 91.62 97 GLN A C 1
ATOM 747 O O . GLN A 1 97 ? -15.935 -27.416 8.205 1.00 91.62 97 GLN A O 1
ATOM 752 N N . ALA A 1 98 ? -13.837 -27.815 7.535 1.00 91.44 98 ALA A N 1
ATOM 753 C CA . ALA A 1 98 ? -14.120 -27.797 6.096 1.00 91.44 98 ALA A CA 1
ATOM 754 C C . ALA A 1 98 ? -15.270 -28.749 5.722 1.00 91.44 98 ALA A C 1
ATOM 756 O O . ALA A 1 98 ? -16.203 -28.371 5.019 1.00 91.44 98 ALA A O 1
ATOM 757 N N . ARG A 1 99 ? -15.268 -29.965 6.284 1.00 91.38 99 ARG A N 1
ATOM 758 C CA . ARG A 1 99 ? -16.355 -30.930 6.077 1.00 91.38 99 ARG A CA 1
ATOM 759 C C . ARG A 1 99 ? -17.691 -30.474 6.668 1.00 91.38 99 ARG A C 1
ATOM 761 O O . ARG A 1 99 ? -18.729 -30.705 6.057 1.00 91.38 99 ARG A O 1
ATOM 768 N N . ARG A 1 100 ? -17.682 -29.860 7.857 1.00 91.00 100 ARG A N 1
ATOM 769 C CA . ARG A 1 100 ? -18.896 -29.284 8.471 1.00 91.00 100 ARG A CA 1
ATOM 770 C C . ARG A 1 100 ? -19.465 -28.145 7.634 1.00 91.00 100 ARG A C 1
ATOM 772 O O . ARG A 1 100 ? -20.677 -28.006 7.571 1.00 91.00 100 ARG A O 1
ATOM 779 N N . ASN A 1 101 ? -18.592 -27.406 6.964 1.00 93.00 101 ASN A N 1
ATOM 780 C CA . ASN A 1 101 ? -18.951 -26.316 6.073 1.00 93.00 101 ASN A CA 1
ATOM 781 C C . ASN A 1 101 ? -19.386 -26.792 4.666 1.00 93.00 101 ASN A C 1
ATOM 783 O O . ASN A 1 101 ? -19.544 -25.978 3.764 1.00 93.00 101 ASN A O 1
ATOM 787 N N . GLY A 1 102 ? -19.561 -28.102 4.450 1.00 93.69 102 GLY A N 1
ATOM 788 C CA . GLY A 1 102 ? -20.071 -28.651 3.189 1.00 93.69 102 GLY A CA 1
ATOM 789 C C . GLY A 1 102 ? -19.010 -28.975 2.132 1.00 93.69 102 GLY A C 1
ATOM 790 O O . GLY A 1 102 ? -19.375 -29.380 1.031 1.00 93.69 102 GLY A O 1
ATOM 791 N N . ILE A 1 103 ? -17.712 -28.862 2.437 1.00 96.31 103 ILE A N 1
ATOM 792 C CA . ILE A 1 103 ? -16.636 -29.209 1.492 1.00 96.31 103 ILE A CA 1
ATOM 793 C C . ILE A 1 103 ? -16.380 -30.720 1.525 1.00 96.31 103 ILE A C 1
ATOM 795 O O . ILE A 1 103 ? -16.028 -31.297 2.560 1.00 96.31 103 ILE A O 1
ATOM 799 N N . LEU A 1 104 ? -16.540 -31.373 0.375 1.00 95.69 104 LEU A N 1
ATOM 800 C CA . LEU A 1 104 ? -16.419 -32.816 0.205 1.00 95.69 104 LEU A CA 1
ATOM 801 C C . LEU A 1 104 ? -15.171 -33.164 -0.606 1.00 95.69 104 LEU A C 1
ATOM 803 O O . LEU A 1 104 ? -15.119 -32.997 -1.824 1.00 95.69 104 LEU A O 1
ATOM 807 N N . GLY A 1 105 ? -14.170 -33.713 0.085 1.00 93.19 105 GLY A N 1
ATOM 808 C CA . GLY A 1 105 ? -12.985 -34.283 -0.553 1.00 93.19 105 GLY A CA 1
ATOM 809 C C . GLY A 1 105 ? -13.294 -35.522 -1.415 1.00 93.19 105 GLY A C 1
ATOM 810 O O . GLY A 1 105 ? -14.418 -36.032 -1.399 1.00 93.19 105 GLY A O 1
ATOM 811 N N . PRO A 1 106 ? -12.285 -36.077 -2.114 1.00 92.31 106 PRO A N 1
ATOM 812 C CA . PRO A 1 106 ? -12.481 -37.100 -3.147 1.00 92.31 106 PRO A CA 1
ATOM 813 C C . PRO A 1 106 ? -13.189 -38.373 -2.677 1.00 92.31 106 PRO A C 1
ATOM 815 O O . PRO A 1 106 ? -13.888 -39.003 -3.460 1.00 92.31 106 PRO A O 1
ATOM 818 N N . GLU A 1 107 ? -13.026 -38.743 -1.407 1.00 90.06 107 GLU A N 1
ATOM 819 C CA . GLU A 1 107 ? -13.645 -39.932 -0.805 1.00 90.06 107 GLU A CA 1
ATOM 820 C C . GLU A 1 107 ? -15.161 -39.794 -0.601 1.00 90.06 107 GLU A C 1
ATOM 822 O O . GLU A 1 107 ? -15.867 -40.796 -0.523 1.00 90.06 107 GLU A O 1
ATOM 827 N N . TYR A 1 108 ? -15.660 -38.560 -0.496 1.00 92.38 108 TYR A N 1
ATOM 828 C CA . TYR A 1 108 ? -17.065 -38.256 -0.200 1.00 92.38 108 TYR A CA 1
ATOM 829 C C . TYR A 1 108 ? -17.775 -37.569 -1.370 1.00 92.38 108 TYR A C 1
ATOM 831 O O . TYR A 1 108 ? -18.955 -37.241 -1.267 1.00 92.38 108 TYR A O 1
ATOM 839 N N . SER A 1 109 ? -17.058 -37.333 -2.467 1.00 94.44 109 SER A N 1
ATOM 840 C CA . SER A 1 109 ? -17.573 -36.655 -3.647 1.00 94.44 109 SER A CA 1
ATOM 841 C C . SER A 1 109 ? -18.151 -37.642 -4.665 1.00 94.44 109 SER A C 1
ATOM 843 O O . SER A 1 109 ? -17.667 -38.766 -4.810 1.00 94.44 109 SER A O 1
ATOM 845 N N . LYS A 1 110 ? -19.175 -37.212 -5.408 1.00 94.62 110 LYS A N 1
ATOM 846 C CA . LYS A 1 110 ? -19.751 -37.961 -6.529 1.00 94.62 110 LYS A CA 1
ATOM 847 C C . LYS A 1 110 ? -19.088 -37.509 -7.842 1.00 94.62 110 LYS A C 1
ATOM 849 O O . LYS A 1 110 ? -18.700 -36.342 -7.946 1.00 94.62 110 LYS A O 1
ATOM 854 N N . PRO A 1 111 ? -18.959 -38.389 -8.851 1.00 96.25 111 PRO A N 1
ATOM 855 C CA . PRO A 1 111 ? -18.437 -37.992 -10.158 1.00 96.25 111 PRO A CA 1
ATOM 856 C C . PRO A 1 111 ? -19.319 -36.905 -10.797 1.00 96.25 111 PRO A C 1
ATOM 858 O O . PRO A 1 111 ? -20.542 -37.048 -10.754 1.00 96.25 111 PRO A O 1
ATOM 861 N N . PRO A 1 112 ? -18.735 -35.851 -11.402 1.00 96.81 112 PRO A N 1
ATOM 862 C CA . PRO A 1 112 ? -19.517 -34.854 -12.121 1.00 96.81 112 PRO A CA 1
ATOM 863 C C . PRO A 1 112 ? -20.135 -35.469 -13.381 1.00 96.81 112 PRO A C 1
ATOM 865 O O . PRO A 1 112 ? -19.573 -36.387 -13.987 1.00 96.81 112 PRO A O 1
ATOM 868 N N . VAL A 1 113 ? -21.280 -34.944 -13.804 1.00 97.50 113 VAL A N 1
ATOM 869 C CA . VAL A 1 113 ? -22.030 -35.449 -14.966 1.00 97.50 113 VAL A CA 1
ATOM 870 C C . VAL A 1 113 ? -21.206 -35.308 -16.251 1.00 97.50 113 VAL A C 1
ATOM 872 O O . VAL A 1 113 ? -21.139 -36.235 -17.058 1.00 97.50 113 VAL A O 1
ATOM 875 N N . ASN A 1 114 ? -20.477 -34.199 -16.393 1.00 97.06 114 ASN A N 1
ATOM 876 C CA . ASN A 1 114 ? -19.595 -33.912 -17.528 1.00 97.06 114 ASN A CA 1
ATOM 877 C C . ASN A 1 114 ? -18.188 -34.548 -17.407 1.00 97.06 114 ASN A C 1
ATOM 879 O O . ASN A 1 114 ? -17.255 -34.138 -18.100 1.00 97.06 114 ASN A O 1
ATOM 883 N N . LEU A 1 115 ? -17.996 -35.577 -16.562 1.00 96.94 115 LEU A N 1
ATOM 884 C CA . LEU A 1 115 ? -16.687 -36.220 -16.349 1.00 96.94 115 LEU A CA 1
ATOM 885 C C . LEU A 1 115 ? -16.059 -36.771 -17.639 1.00 96.94 115 LEU A C 1
ATOM 887 O O . LEU A 1 115 ? -14.835 -36.732 -17.794 1.00 96.94 115 LEU A O 1
ATOM 891 N N . LYS A 1 116 ? -16.878 -37.312 -18.549 1.00 96.81 116 LYS A N 1
ATOM 892 C CA . LYS A 1 116 ? -16.402 -37.841 -19.835 1.00 96.81 116 LYS A CA 1
ATOM 893 C C . LYS A 1 116 ? -15.752 -36.731 -20.662 1.00 96.81 116 LYS A C 1
ATOM 895 O O . LYS A 1 116 ? -14.603 -36.886 -21.069 1.00 96.81 116 LYS A O 1
ATOM 900 N N . ASP A 1 117 ? -16.427 -35.595 -20.795 1.00 95.94 117 ASP A N 1
ATOM 901 C CA . ASP A 1 117 ? -15.938 -34.439 -21.549 1.00 95.94 117 ASP A CA 1
ATOM 902 C C . ASP A 1 117 ? -14.658 -33.869 -20.934 1.00 95.94 117 ASP A C 1
ATOM 904 O O . ASP A 1 117 ? -13.703 -33.564 -21.649 1.00 95.94 117 ASP A O 1
ATOM 908 N N . ILE A 1 118 ? -14.589 -33.788 -19.599 1.00 96.00 118 ILE A N 1
ATOM 909 C CA . ILE A 1 118 ? -13.382 -33.347 -18.885 1.00 96.00 118 ILE A CA 1
ATOM 910 C C . ILE A 1 118 ? -12.195 -34.269 -19.216 1.00 96.00 118 ILE A C 1
ATOM 912 O O . ILE A 1 118 ? -11.098 -33.789 -19.510 1.00 96.00 118 ILE A O 1
ATOM 916 N N . ARG A 1 119 ? -12.399 -35.594 -19.216 1.00 95.94 119 ARG A N 1
ATOM 917 C CA . ARG A 1 119 ? -11.347 -36.571 -19.555 1.00 95.94 119 ARG A CA 1
ATOM 918 C C . ARG A 1 119 ? -10.943 -36.514 -21.027 1.00 95.94 119 ARG A C 1
ATOM 920 O O . ARG A 1 119 ? -9.757 -36.620 -21.333 1.00 95.94 119 ARG A O 1
ATOM 927 N N . GLU A 1 120 ? -11.895 -36.322 -21.932 1.00 94.62 120 GLU A N 1
ATOM 928 C CA . GLU A 1 120 ? -11.607 -36.161 -23.360 1.00 94.62 120 GLU A CA 1
ATOM 929 C C . GLU A 1 120 ? -10.794 -34.888 -23.632 1.00 94.62 120 GLU A C 1
ATOM 931 O O . GLU A 1 120 ? -9.809 -34.936 -24.374 1.00 94.62 120 GLU A O 1
ATOM 936 N N . ARG A 1 121 ? -11.134 -33.767 -22.979 1.00 93.50 121 ARG A N 1
ATOM 937 C CA . ARG A 1 121 ? -10.351 -32.519 -23.039 1.00 93.50 121 ARG A CA 1
ATOM 938 C C . ARG A 1 121 ? -8.945 -32.705 -22.480 1.00 93.50 121 ARG A C 1
ATOM 940 O O . ARG A 1 121 ? -7.981 -32.322 -23.139 1.00 93.50 121 ARG A O 1
ATOM 947 N N . TYR A 1 122 ? -8.817 -33.351 -21.320 1.00 92.00 122 TYR A N 1
ATOM 948 C CA . TYR A 1 122 ? -7.523 -33.669 -20.712 1.00 92.00 122 TYR A CA 1
ATOM 949 C C . TYR A 1 122 ? -6.609 -34.416 -21.695 1.00 92.00 122 TYR A C 1
ATOM 951 O O . TYR A 1 122 ? -5.441 -34.068 -21.860 1.00 92.00 122 TYR A O 1
ATOM 959 N N . SER A 1 123 ? -7.139 -35.414 -22.405 1.00 91.56 123 SER A N 1
ATOM 960 C CA . SER A 1 123 ? -6.351 -36.255 -23.310 1.00 91.56 123 SER A CA 1
ATOM 961 C C . SER A 1 123 ? -6.111 -35.659 -24.701 1.00 91.56 123 SER A C 1
ATOM 963 O O . SER A 1 123 ? -5.276 -36.196 -25.436 1.00 91.56 123 SER A O 1
ATOM 965 N N . ARG A 1 124 ? -6.796 -34.568 -25.069 1.00 92.00 124 ARG A N 1
ATOM 966 C CA . ARG A 1 124 ? -6.744 -33.974 -26.412 1.00 92.00 124 ARG A CA 1
ATOM 967 C C . ARG A 1 124 ? -5.305 -33.596 -26.818 1.00 92.00 124 ARG A C 1
ATOM 969 O O . ARG A 1 124 ? -4.546 -33.084 -25.992 1.00 92.00 124 ARG A O 1
ATOM 976 N N . PRO A 1 125 ? -4.895 -33.818 -28.079 1.00 87.50 125 PRO A N 1
ATOM 977 C CA . PRO A 1 125 ? -3.635 -33.278 -28.585 1.00 87.50 125 PRO A CA 1
ATOM 978 C C . PRO A 1 125 ? -3.597 -31.747 -28.447 1.00 87.50 125 PRO A C 1
ATOM 980 O O . PRO A 1 125 ? -4.573 -31.077 -28.774 1.00 87.50 125 PRO A O 1
ATOM 983 N N . ASN A 1 126 ? -2.477 -31.202 -27.970 1.00 79.44 126 ASN A N 1
ATOM 984 C CA . ASN A 1 126 ? -2.257 -29.758 -27.832 1.00 79.44 126 ASN A CA 1
ATOM 985 C C . ASN A 1 126 ? -1.204 -29.307 -28.853 1.00 79.44 126 ASN A C 1
ATOM 987 O O . ASN A 1 126 ? -0.254 -30.045 -29.116 1.00 79.44 126 ASN A O 1
ATOM 991 N N . ALA A 1 127 ? -1.343 -28.089 -29.379 1.00 72.19 127 ALA A N 1
ATOM 992 C CA . ALA A 1 127 ? -0.355 -27.448 -30.246 1.00 72.19 127 ALA A CA 1
ATOM 993 C C . ALA A 1 127 ? 0.985 -27.160 -29.538 1.00 72.19 127 ALA A C 1
ATOM 995 O O . ALA A 1 127 ? 1.985 -26.880 -30.197 1.00 72.19 127 ALA A O 1
ATOM 996 N N . SER A 1 128 ? 1.036 -27.231 -28.202 1.00 72.75 128 SER A N 1
ATOM 997 C CA . SER A 1 128 ? 2.278 -27.048 -27.452 1.00 72.75 128 SER A CA 1
ATOM 998 C C . SER A 1 128 ? 3.331 -28.082 -27.857 1.00 72.75 128 SER A C 1
ATOM 1000 O O . SER A 1 128 ? 3.046 -29.282 -27.889 1.00 72.75 128 SER A O 1
ATOM 1002 N N . VAL A 1 129 ? 4.566 -27.623 -28.073 1.00 76.88 129 VAL A N 1
ATOM 1003 C CA . VAL A 1 129 ? 5.705 -28.497 -28.370 1.00 76.88 129 VAL A CA 1
ATOM 1004 C C . VAL A 1 129 ? 5.810 -29.579 -27.289 1.00 76.88 129 VAL A C 1
ATOM 1006 O O . VAL A 1 129 ? 5.849 -29.292 -26.081 1.00 76.88 129 VAL A O 1
ATOM 1009 N N . SER A 1 130 ? 5.799 -30.838 -27.736 1.00 82.31 130 SER A N 1
ATOM 1010 C CA . SER A 1 130 ? 6.005 -31.983 -26.852 1.00 82.31 130 SER A CA 1
ATOM 1011 C C . SER A 1 130 ? 7.395 -31.878 -26.225 1.00 82.31 130 SER A C 1
ATOM 1013 O O . SER A 1 130 ? 8.351 -31.615 -26.954 1.00 82.31 130 SER A O 1
ATOM 1015 N N . PRO A 1 131 ? 7.529 -32.074 -24.903 1.00 88.94 131 PRO A N 1
ATOM 1016 C CA . PRO A 1 131 ? 8.839 -32.030 -24.272 1.00 88.94 131 PRO A CA 1
ATOM 1017 C C . PRO A 1 131 ? 9.702 -33.168 -24.815 1.00 88.94 131 PRO A C 1
ATOM 1019 O O . PRO A 1 131 ? 9.174 -34.229 -25.130 1.00 88.94 131 PRO A O 1
ATOM 1022 N N . THR A 1 132 ? 11.009 -32.955 -24.895 1.00 92.56 132 THR A N 1
ATOM 1023 C CA . THR A 1 132 ? 12.007 -33.969 -25.248 1.00 92.56 132 THR A CA 1
ATOM 1024 C C . THR A 1 132 ? 12.304 -34.897 -24.068 1.00 92.56 132 THR A C 1
ATOM 1026 O O . THR A 1 132 ? 12.115 -34.547 -22.901 1.00 92.56 132 THR A O 1
ATOM 1029 N N . GLU A 1 133 ? 12.868 -36.072 -24.346 1.00 92.69 133 GLU A N 1
ATOM 1030 C CA . GLU A 1 133 ? 13.307 -37.012 -23.302 1.00 92.69 133 GLU A CA 1
ATOM 1031 C C . GLU A 1 133 ? 14.416 -36.420 -22.409 1.00 92.69 133 GLU A C 1
ATOM 1033 O O . GLU A 1 133 ? 14.497 -36.688 -21.205 1.00 92.69 133 GLU A O 1
ATOM 1038 N N . SER A 1 134 ? 15.233 -35.523 -22.972 1.00 92.81 134 SER A N 1
ATOM 1039 C CA . SER A 1 134 ? 16.244 -34.777 -22.219 1.00 92.81 134 SER A CA 1
ATOM 1040 C C . SER A 1 134 ? 15.623 -33.814 -21.197 1.00 92.81 134 SER A C 1
ATOM 1042 O O . SER A 1 134 ? 16.145 -33.659 -20.088 1.00 92.81 134 SER A O 1
ATOM 1044 N N . GLU A 1 135 ? 14.485 -33.197 -21.534 1.00 92.12 135 GLU A N 1
ATOM 1045 C CA . GLU A 1 135 ? 13.729 -32.332 -20.627 1.00 92.12 135 GLU A CA 1
ATOM 1046 C C . GLU A 1 135 ? 13.047 -33.142 -19.528 1.00 92.12 135 GLU A C 1
ATOM 1048 O O . GLU A 1 135 ? 13.087 -32.714 -18.375 1.00 92.12 135 GLU A O 1
ATOM 1053 N N . PHE A 1 136 ? 12.517 -34.327 -19.848 1.00 95.12 136 PHE A N 1
ATOM 1054 C CA . PHE A 1 136 ? 12.008 -35.278 -18.855 1.00 95.12 136 PHE A CA 1
ATOM 1055 C C . PHE A 1 136 ? 13.097 -35.705 -17.864 1.00 95.12 136 PHE A C 1
ATOM 1057 O O . PHE A 1 136 ? 12.940 -35.545 -16.655 1.00 95.12 136 PHE A O 1
ATOM 1064 N N . THR A 1 137 ? 14.256 -36.145 -18.359 1.00 94.00 137 THR A N 1
ATOM 1065 C CA . THR A 1 137 ? 15.386 -36.545 -17.503 1.00 94.00 137 THR A CA 1
ATOM 1066 C C . THR A 1 137 ? 15.840 -35.390 -16.605 1.00 94.00 137 THR A C 1
ATOM 1068 O O . THR A 1 137 ? 16.185 -35.571 -15.433 1.00 94.00 137 THR A O 1
ATOM 1071 N N . ARG A 1 138 ? 15.833 -34.163 -17.143 1.00 93.19 138 ARG A N 1
ATOM 1072 C CA . ARG A 1 138 ? 16.151 -32.950 -16.385 1.00 93.19 138 ARG A CA 1
ATOM 1073 C C . ARG A 1 138 ? 15.088 -32.643 -15.332 1.00 93.19 138 ARG A C 1
ATOM 1075 O O . ARG A 1 138 ? 15.465 -32.273 -14.223 1.00 93.19 138 ARG A O 1
ATOM 1082 N N . TYR A 1 139 ? 13.807 -32.781 -15.669 1.00 94.31 139 TYR A N 1
ATOM 1083 C CA . TYR A 1 139 ? 12.681 -32.606 -14.755 1.00 94.31 139 TYR A CA 1
ATOM 1084 C C . TYR A 1 139 ? 12.792 -33.570 -13.570 1.00 94.31 139 TYR A C 1
ATOM 1086 O O . TYR A 1 139 ? 12.908 -33.111 -12.434 1.00 94.31 139 TYR A O 1
ATOM 1094 N N . ALA A 1 140 ? 12.895 -34.876 -13.838 1.00 93.69 140 ALA A N 1
ATOM 1095 C CA . ALA A 1 140 ? 12.988 -35.909 -12.809 1.00 93.69 140 ALA A CA 1
ATOM 1096 C C . ALA A 1 140 ? 14.172 -35.662 -11.858 1.00 93.69 140 ALA A C 1
ATOM 1098 O O . ALA A 1 140 ? 14.025 -35.686 -10.637 1.00 93.69 140 ALA A O 1
ATOM 1099 N N . ARG A 1 141 ? 15.345 -35.306 -12.405 1.00 92.81 141 ARG A N 1
ATOM 1100 C CA . ARG A 1 141 ? 16.532 -34.973 -11.601 1.00 92.81 141 ARG A CA 1
ATOM 1101 C C . ARG A 1 141 ? 16.335 -33.739 -10.718 1.00 92.81 141 ARG A C 1
ATOM 1103 O O . ARG A 1 141 ? 16.880 -33.694 -9.618 1.00 92.81 141 ARG A O 1
ATOM 1110 N N . LYS A 1 142 ? 15.648 -32.708 -11.218 1.00 92.62 142 LYS A N 1
ATOM 1111 C CA . LYS A 1 142 ? 15.438 -31.446 -10.494 1.00 92.62 142 LYS A CA 1
ATOM 1112 C C . LYS A 1 142 ? 14.417 -31.603 -9.374 1.00 92.62 142 LYS A C 1
ATOM 1114 O O . LYS A 1 142 ? 14.711 -31.176 -8.263 1.00 92.62 142 LYS A O 1
ATOM 1119 N N . VAL A 1 143 ? 13.301 -32.280 -9.641 1.00 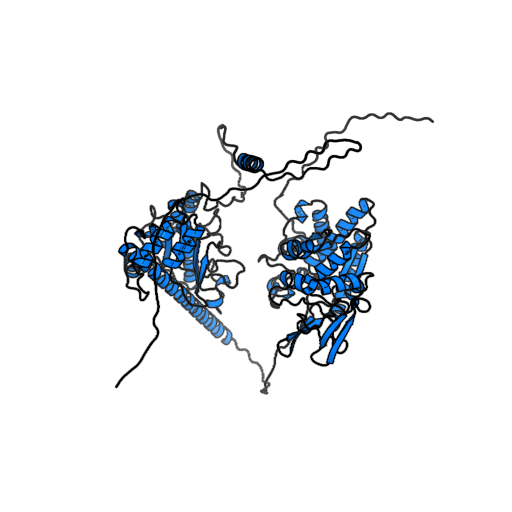90.00 143 VAL A N 1
ATOM 1120 C CA . VAL A 1 143 ? 12.287 -32.625 -8.633 1.00 90.00 143 VAL A CA 1
ATOM 1121 C C . VAL A 1 143 ? 12.905 -33.451 -7.505 1.00 90.00 143 VAL A C 1
ATOM 1123 O O . VAL A 1 143 ? 12.795 -33.071 -6.345 1.00 90.00 143 VAL A O 1
ATOM 1126 N N . ALA A 1 144 ? 13.665 -34.502 -7.834 1.00 87.94 144 ALA A N 1
ATOM 1127 C CA . ALA A 1 144 ? 14.310 -35.361 -6.835 1.00 87.94 144 ALA A CA 1
ATOM 1128 C C . ALA A 1 144 ? 15.325 -34.632 -5.928 1.00 87.94 144 ALA A C 1
ATOM 1130 O O . ALA A 1 144 ? 15.686 -35.140 -4.870 1.00 87.94 144 ALA A O 1
ATOM 1131 N N . ARG A 1 145 ? 15.822 -33.459 -6.345 1.00 88.56 145 ARG A N 1
ATOM 1132 C CA . ARG A 1 145 ? 16.821 -32.661 -5.612 1.00 88.56 145 ARG A CA 1
ATOM 1133 C C . ARG A 1 145 ? 16.255 -31.377 -5.003 1.00 88.56 145 ARG A C 1
ATOM 1135 O O . ARG A 1 145 ? 17.027 -30.605 -4.437 1.00 88.56 145 ARG A O 1
ATOM 1142 N N . ALA A 1 146 ? 14.959 -31.107 -5.142 1.00 88.69 146 ALA A N 1
ATOM 1143 C CA . ALA A 1 146 ? 14.352 -29.897 -4.600 1.00 88.69 146 ALA A CA 1
ATOM 1144 C C . ALA A 1 146 ? 14.351 -29.957 -3.057 1.00 88.69 146 ALA A C 1
ATOM 1146 O O . ALA A 1 146 ? 13.784 -30.888 -2.500 1.00 88.69 146 ALA A O 1
ATOM 1147 N N . PRO A 1 147 ? 14.968 -29.004 -2.332 1.00 84.88 147 PRO A N 1
ATOM 1148 C CA . PRO A 1 147 ? 15.118 -29.096 -0.877 1.00 84.88 147 PRO A CA 1
ATOM 1149 C C . PRO A 1 147 ? 13.865 -28.680 -0.089 1.00 84.88 147 PRO A C 1
ATOM 1151 O O . PRO A 1 147 ? 13.781 -28.951 1.106 1.00 84.88 147 PRO A O 1
ATOM 1154 N N . ASN A 1 148 ? 12.920 -27.974 -0.715 1.00 85.25 148 ASN A N 1
ATOM 1155 C CA . ASN A 1 148 ? 11.732 -27.418 -0.064 1.00 85.25 148 ASN A CA 1
ATOM 1156 C C . ASN A 1 148 ? 10.598 -27.149 -1.075 1.00 85.25 148 ASN A C 1
ATOM 1158 O O . ASN A 1 148 ? 10.798 -27.247 -2.286 1.00 85.25 148 ASN A O 1
ATOM 1162 N N . GLU A 1 149 ? 9.418 -26.798 -0.558 1.00 85.88 149 GLU A N 1
ATOM 1163 C CA . GLU A 1 149 ? 8.192 -26.513 -1.325 1.00 85.88 149 GLU A CA 1
ATOM 1164 C C . GLU A 1 149 ? 8.371 -25.365 -2.323 1.00 85.88 149 GLU A C 1
ATOM 1166 O O . GLU A 1 149 ? 8.066 -25.534 -3.497 1.00 85.88 149 GLU A O 1
ATOM 1171 N N . ALA A 1 150 ? 8.990 -24.253 -1.914 1.00 85.38 150 ALA A N 1
ATOM 1172 C CA . ALA A 1 150 ? 9.247 -23.117 -2.803 1.00 85.38 150 ALA A CA 1
ATOM 1173 C C . ALA A 1 150 ? 10.116 -23.502 -4.017 1.00 85.38 150 ALA A C 1
ATOM 1175 O O . ALA A 1 150 ? 9.846 -23.098 -5.149 1.00 85.38 150 ALA A O 1
ATOM 1176 N N . THR A 1 151 ? 11.141 -24.336 -3.807 1.00 86.38 151 THR A N 1
ATOM 1177 C CA . THR A 1 151 ? 11.961 -24.851 -4.914 1.00 86.38 151 THR A CA 1
ATOM 1178 C C . THR A 1 151 ? 11.166 -25.817 -5.792 1.00 86.38 151 THR A C 1
ATOM 1180 O O . THR A 1 151 ? 11.371 -25.840 -7.005 1.00 86.38 151 THR A O 1
ATOM 1183 N N . MET A 1 152 ? 10.247 -26.592 -5.203 1.00 89.69 152 MET A N 1
ATOM 1184 C CA . MET A 1 152 ? 9.354 -27.476 -5.952 1.00 89.69 152 MET A CA 1
ATOM 1185 C C . MET A 1 152 ? 8.413 -26.681 -6.860 1.00 89.69 152 MET A C 1
ATOM 1187 O O . MET A 1 152 ? 8.326 -26.991 -8.047 1.00 89.69 152 MET A O 1
ATOM 1191 N N . VAL A 1 153 ? 7.778 -25.624 -6.343 1.00 87.00 153 VAL A N 1
ATOM 1192 C CA . VAL A 1 153 ? 6.938 -24.700 -7.125 1.00 87.00 153 VAL A CA 1
ATOM 1193 C C . VAL A 1 153 ? 7.728 -24.140 -8.306 1.00 87.00 153 VAL A C 1
ATOM 1195 O O . VAL A 1 153 ? 7.284 -24.237 -9.449 1.00 87.00 153 VAL A O 1
ATOM 1198 N N . PHE A 1 154 ? 8.944 -23.641 -8.064 1.00 86.38 154 PHE A N 1
ATOM 1199 C CA . PHE A 1 154 ? 9.779 -23.067 -9.119 1.00 86.38 154 PHE A CA 1
ATOM 1200 C C . PHE A 1 154 ? 10.197 -24.092 -10.189 1.00 86.38 154 PHE A C 1
ATOM 1202 O O . PHE A 1 154 ? 10.036 -23.852 -11.388 1.00 86.38 154 PHE A O 1
ATOM 1209 N N . GLU A 1 155 ? 10.751 -25.243 -9.788 1.00 87.69 155 GLU A N 1
ATOM 1210 C CA . GLU A 1 155 ? 11.300 -26.214 -10.742 1.00 87.69 155 GLU A CA 1
ATOM 1211 C C . GLU A 1 155 ? 10.200 -27.017 -11.459 1.00 87.69 155 GLU A C 1
ATOM 1213 O O . GLU A 1 155 ? 10.316 -27.256 -12.669 1.00 87.69 155 GLU A O 1
ATOM 1218 N N . ALA A 1 156 ? 9.136 -27.418 -10.755 1.00 87.69 156 ALA A N 1
ATOM 1219 C CA . ALA A 1 156 ? 8.027 -28.155 -11.352 1.00 87.69 156 ALA A CA 1
ATOM 1220 C C . ALA A 1 156 ? 7.094 -27.226 -12.140 1.00 87.69 156 ALA A C 1
ATOM 1222 O O . ALA A 1 156 ? 6.781 -27.521 -13.296 1.00 87.69 156 ALA A O 1
ATOM 1223 N N . GLY A 1 157 ? 6.722 -26.075 -11.569 1.00 87.31 157 GLY A N 1
ATOM 1224 C CA . GLY A 1 157 ? 5.817 -25.105 -12.191 1.00 87.31 157 GLY A CA 1
ATOM 1225 C C . GLY A 1 157 ? 6.309 -24.658 -13.564 1.00 87.31 157 GLY A C 1
ATOM 1226 O O . GLY A 1 157 ? 5.611 -24.861 -14.554 1.00 87.31 157 GLY A O 1
ATOM 1227 N N . ARG A 1 158 ? 7.567 -24.200 -13.665 1.00 86.12 158 ARG A N 1
ATOM 1228 C CA . ARG A 1 158 ? 8.170 -23.743 -14.934 1.00 86.12 158 ARG A CA 1
ATOM 1229 C C . ARG A 1 158 ? 8.145 -24.790 -16.057 1.00 86.12 158 ARG A C 1
ATOM 1231 O O . ARG A 1 158 ? 8.207 -24.446 -17.233 1.00 86.12 158 ARG A O 1
ATOM 1238 N N . ARG A 1 159 ? 8.136 -26.084 -15.724 1.00 90.12 159 ARG A N 1
ATOM 1239 C CA . ARG A 1 159 ? 8.229 -27.174 -16.715 1.00 90.12 159 ARG A CA 1
ATOM 1240 C C . ARG A 1 159 ? 6.878 -27.778 -17.066 1.00 90.12 159 ARG A C 1
ATOM 1242 O O . ARG A 1 159 ? 6.710 -28.251 -18.194 1.00 90.12 159 ARG A O 1
ATOM 1249 N N . LEU A 1 160 ? 5.944 -27.775 -16.121 1.00 92.75 160 LEU A N 1
ATOM 1250 C CA . LEU A 1 160 ? 4.611 -28.337 -16.304 1.00 92.75 160 LEU A CA 1
ATOM 1251 C C . LEU A 1 160 ? 3.640 -27.308 -16.884 1.00 92.75 160 LEU A C 1
ATOM 1253 O O . LEU A 1 160 ? 2.938 -27.615 -17.849 1.00 92.75 160 LEU A O 1
ATOM 1257 N N . LEU A 1 161 ? 3.647 -26.087 -16.354 1.00 93.50 161 LEU A N 1
ATOM 1258 C CA . LEU A 1 161 ? 2.680 -25.052 -16.705 1.00 93.50 161 LEU A CA 1
ATOM 1259 C C . LEU A 1 161 ? 2.981 -24.443 -18.076 1.00 93.50 161 LEU A C 1
ATOM 1261 O O . LEU A 1 161 ? 4.123 -24.442 -18.545 1.00 93.50 161 LEU A O 1
ATOM 1265 N N . LYS A 1 162 ? 1.931 -23.997 -18.760 1.00 91.75 162 LYS A N 1
ATOM 1266 C CA . LYS A 1 162 ? 1.992 -23.178 -19.973 1.00 91.75 162 LYS A CA 1
ATOM 1267 C C . LYS A 1 162 ? 2.082 -21.711 -19.566 1.00 91.75 162 LYS A C 1
ATOM 1269 O O . LYS A 1 162 ? 1.364 -21.318 -18.661 1.00 91.75 162 LYS A O 1
ATOM 1274 N N . ASP A 1 163 ? 2.945 -20.935 -20.210 1.00 88.38 163 ASP A N 1
ATOM 1275 C CA . ASP A 1 163 ? 2.988 -19.479 -20.044 1.00 88.38 163 ASP A CA 1
ATOM 1276 C C . ASP A 1 163 ? 2.086 -18.833 -21.100 1.00 88.38 163 ASP A C 1
ATOM 1278 O O . ASP A 1 163 ? 2.051 -19.294 -22.247 1.00 88.38 163 ASP A O 1
ATOM 1282 N N . TYR A 1 164 ? 1.359 -17.792 -20.706 1.00 89.25 164 TYR A N 1
ATOM 1283 C CA . TYR A 1 164 ? 0.554 -16.969 -21.600 1.00 89.25 164 TYR A CA 1
ATOM 1284 C C . TYR A 1 164 ? 1.203 -15.592 -21.705 1.00 89.25 164 TYR A C 1
ATOM 1286 O O . TYR A 1 164 ? 1.637 -15.039 -20.700 1.00 89.25 164 TYR A O 1
ATOM 1294 N N . ASP A 1 165 ? 1.292 -15.078 -22.926 1.00 80.25 165 ASP A N 1
ATOM 1295 C CA . ASP A 1 165 ? 1.715 -13.706 -23.213 1.00 80.25 165 ASP A CA 1
ATOM 1296 C C . ASP A 1 165 ? 0.451 -12.885 -23.487 1.00 80.25 165 ASP A C 1
ATOM 1298 O O . ASP A 1 165 ? 0.139 -12.529 -24.621 1.00 80.25 165 ASP A O 1
ATOM 1302 N N . ASP A 1 166 ? -0.378 -12.768 -22.454 1.00 81.31 166 ASP A N 1
ATOM 1303 C CA . ASP A 1 166 ? -1.665 -12.089 -22.498 1.00 81.31 166 ASP A CA 1
ATOM 1304 C C . ASP A 1 166 ? -1.686 -11.062 -21.374 1.00 81.31 166 ASP A C 1
ATOM 1306 O O . ASP A 1 166 ? -1.551 -11.428 -20.208 1.00 81.31 166 ASP A O 1
ATOM 1310 N N . HIS A 1 167 ? -1.807 -9.783 -21.728 1.00 77.81 167 HIS A N 1
ATOM 1311 C CA . HIS A 1 167 ? -1.691 -8.692 -20.766 1.00 77.81 167 HIS A CA 1
ATOM 1312 C C . HIS A 1 167 ? -2.746 -8.758 -19.653 1.00 77.81 167 HIS A C 1
ATOM 1314 O O . HIS A 1 167 ? -2.446 -8.325 -18.546 1.00 77.81 167 HIS A O 1
ATOM 1320 N N . GLY A 1 168 ? -3.924 -9.334 -19.924 1.00 86.81 168 GLY A N 1
ATOM 1321 C CA . GLY A 1 168 ? -5.038 -9.387 -18.976 1.00 86.81 168 GLY A CA 1
ATOM 1322 C C . GLY A 1 168 ? -5.244 -10.729 -18.274 1.00 86.81 168 GLY A C 1
ATOM 1323 O O . GLY A 1 168 ? -6.075 -10.807 -17.373 1.00 86.81 168 GLY A O 1
ATOM 1324 N N . TYR A 1 169 ? -4.537 -11.799 -18.668 1.00 94.25 169 TYR A N 1
ATOM 1325 C CA . TYR A 1 169 ? -4.658 -13.130 -18.056 1.00 94.25 169 TYR A CA 1
ATOM 1326 C C . TYR A 1 169 ? -3.366 -13.520 -17.343 1.00 94.25 169 TYR A C 1
ATOM 1328 O O . TYR A 1 169 ? -2.406 -13.989 -17.960 1.00 94.25 169 TYR A O 1
ATOM 1336 N N . ASN A 1 170 ? -3.367 -13.366 -16.022 1.00 93.69 170 ASN A N 1
ATOM 1337 C CA . ASN A 1 170 ? -2.172 -13.449 -15.200 1.00 93.69 170 ASN A CA 1
ATOM 1338 C C . ASN A 1 170 ? -2.187 -14.633 -14.233 1.00 93.69 170 ASN A C 1
ATOM 1340 O O . ASN A 1 170 ? -3.208 -15.276 -13.970 1.00 93.69 170 ASN A O 1
ATOM 1344 N N . ARG A 1 171 ? -0.993 -14.931 -13.710 1.00 93.25 171 ARG A N 1
ATOM 1345 C CA . ARG A 1 171 ? -0.783 -15.929 -12.660 1.00 93.25 171 ARG A CA 1
ATOM 1346 C C . ARG A 1 171 ? -0.299 -15.283 -11.375 1.00 93.25 171 ARG A C 1
ATOM 1348 O O . ARG A 1 171 ? 0.592 -14.437 -11.404 1.00 93.25 171 ARG A O 1
ATOM 1355 N N . CYS A 1 172 ? -0.788 -15.787 -10.252 1.00 92.50 172 CYS A N 1
ATOM 1356 C CA . CYS A 1 172 ? -0.319 -15.412 -8.922 1.00 92.50 172 CYS A CA 1
ATOM 1357 C C . CYS A 1 172 ? 0.122 -16.660 -8.153 1.00 92.50 172 CYS A C 1
ATOM 1359 O O . CYS A 1 172 ? -0.408 -17.755 -8.351 1.00 92.50 172 CYS A O 1
ATOM 1361 N N . LEU A 1 173 ? 1.126 -16.494 -7.289 1.00 92.50 173 LEU A N 1
ATOM 1362 C CA . LEU A 1 173 ? 1.676 -17.568 -6.464 1.00 92.50 173 LEU A CA 1
ATOM 1363 C C . LEU A 1 173 ? 1.554 -17.208 -4.984 1.00 92.50 173 LEU A C 1
ATOM 1365 O O . LEU A 1 173 ? 1.913 -16.097 -4.595 1.00 92.50 173 LEU A O 1
ATOM 1369 N N . ASN A 1 174 ? 1.124 -18.169 -4.165 1.00 90.62 174 ASN A N 1
ATOM 1370 C CA . ASN A 1 174 ? 1.096 -18.083 -2.700 1.00 90.62 174 ASN A CA 1
ATOM 1371 C C . ASN A 1 174 ? 0.411 -16.811 -2.147 1.00 90.62 174 ASN A C 1
ATOM 1373 O O . ASN A 1 174 ? 0.893 -16.192 -1.192 1.00 90.62 174 ASN A O 1
ATOM 1377 N N . GLN A 1 175 ? -0.713 -16.409 -2.742 1.00 91.94 175 GLN A N 1
ATOM 1378 C CA . GLN A 1 175 ? -1.446 -15.201 -2.359 1.00 91.94 175 GLN A CA 1
ATOM 1379 C C . GLN A 1 175 ? -2.818 -15.561 -1.789 1.00 91.94 175 GLN A C 1
ATOM 1381 O O . GLN A 1 175 ? -3.581 -16.304 -2.404 1.00 91.94 175 GLN A O 1
ATOM 1386 N N . SER A 1 176 ? -3.122 -15.050 -0.593 1.00 93.38 176 SER A N 1
ATOM 1387 C CA . SER A 1 176 ? -4.399 -15.313 0.074 1.00 93.38 176 SER A CA 1
ATOM 1388 C C . SER A 1 176 ? -5.527 -14.515 -0.571 1.00 93.38 176 SER A C 1
ATOM 1390 O O . SER A 1 176 ? -5.317 -13.369 -0.965 1.00 93.38 176 SER A O 1
ATOM 1392 N N . PHE A 1 177 ? -6.718 -15.108 -0.659 1.00 94.81 177 PHE A N 1
ATOM 1393 C CA . PHE A 1 177 ? -7.905 -14.462 -1.212 1.00 94.81 177 PHE A CA 1
ATOM 1394 C C . PHE A 1 177 ? -8.515 -13.485 -0.194 1.00 94.81 177 PHE A C 1
ATOM 1396 O O . PHE A 1 177 ? -9.557 -13.757 0.405 1.00 94.81 177 PHE A O 1
ATOM 1403 N N . THR A 1 178 ? -7.834 -12.370 0.065 1.00 91.62 178 THR A N 1
ATOM 1404 C CA . THR A 1 178 ? -8.247 -11.372 1.063 1.00 91.62 178 THR A CA 1
ATOM 1405 C C . THR A 1 178 ? -9.554 -10.663 0.710 1.00 91.62 178 THR A C 1
ATOM 1407 O O . THR A 1 178 ? -10.264 -10.259 1.626 1.00 91.62 178 THR A O 1
ATOM 1410 N N . GLY A 1 179 ? -9.892 -10.573 -0.582 1.00 87.44 179 GLY A N 1
ATOM 1411 C CA . GLY A 1 179 ? -11.139 -9.984 -1.088 1.00 87.44 179 GLY A CA 1
ATOM 1412 C C . GLY A 1 179 ? -12.345 -10.922 -1.035 1.00 87.44 179 GLY A C 1
ATOM 1413 O O . GLY A 1 179 ? -13.469 -10.501 -1.290 1.00 87.44 179 GLY A O 1
ATOM 1414 N N . PHE A 1 180 ? -12.141 -12.196 -0.687 1.00 89.81 180 PHE A N 1
ATOM 1415 C CA . PHE A 1 180 ? -13.210 -13.186 -0.712 1.00 89.81 180 PHE A CA 1
ATOM 1416 C C . PHE A 1 180 ? -14.134 -13.058 0.516 1.00 89.81 180 PHE A C 1
ATOM 1418 O O . PHE A 1 180 ? -13.643 -13.030 1.651 1.00 89.81 180 PHE A O 1
ATOM 1425 N N . PRO A 1 181 ? -15.469 -13.037 0.341 1.00 90.75 181 PRO A N 1
ATOM 1426 C CA . PRO A 1 181 ? -16.408 -12.807 1.434 1.00 90.75 181 PRO A CA 1
ATOM 1427 C C . PRO A 1 181 ? -16.455 -13.977 2.422 1.00 90.75 181 PRO A C 1
ATOM 1429 O O . PRO A 1 181 ? -16.177 -15.131 2.088 1.00 90.75 181 PRO A O 1
ATOM 1432 N N . ASN A 1 182 ? -16.871 -13.696 3.657 1.00 89.94 182 ASN A N 1
ATOM 1433 C CA . ASN A 1 182 ? -17.155 -14.740 4.640 1.00 89.94 182 ASN A CA 1
ATOM 1434 C C . ASN A 1 182 ? -18.566 -15.309 4.417 1.00 89.94 182 ASN A C 1
ATOM 1436 O O . ASN A 1 182 ? -19.565 -14.628 4.634 1.00 89.94 182 ASN A O 1
ATOM 1440 N N . VAL A 1 183 ? -18.629 -16.567 3.999 1.00 90.38 183 VAL A N 1
ATOM 1441 C CA . VAL A 1 183 ? -19.815 -17.308 3.562 1.00 90.38 183 VAL A CA 1
ATOM 1442 C C . VAL A 1 183 ? -19.871 -18.689 4.232 1.00 90.38 183 VAL A C 1
ATOM 1444 O O . VAL A 1 183 ? -19.034 -19.058 5.059 1.00 90.38 183 VAL A O 1
ATOM 1447 N N . SER A 1 184 ? -20.887 -19.489 3.910 1.00 88.38 184 SER A N 1
ATOM 1448 C CA . SER A 1 184 ? -21.131 -20.773 4.583 1.00 88.38 184 SER A CA 1
ATOM 1449 C C . SER A 1 184 ? -19.934 -21.734 4.527 1.00 88.38 184 SER A C 1
ATOM 1451 O O . SER A 1 184 ? -19.609 -22.358 5.540 1.00 88.38 184 SER A O 1
ATOM 1453 N N . PHE A 1 185 ? -19.234 -21.825 3.387 1.00 90.31 185 PHE A N 1
ATOM 1454 C CA . PHE A 1 185 ? -18.168 -22.815 3.209 1.00 90.31 185 PHE A CA 1
ATOM 1455 C C . PHE A 1 185 ? -16.843 -22.448 3.916 1.00 90.31 185 PHE A C 1
ATOM 1457 O O . PHE A 1 185 ? -16.091 -23.338 4.325 1.00 90.31 185 PHE A O 1
ATOM 1464 N N . ASN A 1 186 ? -16.545 -21.157 4.105 1.00 91.62 186 ASN A N 1
ATOM 1465 C CA . ASN A 1 186 ? -15.326 -20.670 4.771 1.00 91.62 186 ASN A CA 1
ATOM 1466 C C . ASN A 1 186 ? -15.559 -20.195 6.217 1.00 91.62 186 ASN A C 1
ATOM 1468 O O . ASN A 1 186 ? -14.614 -19.783 6.890 1.00 91.62 186 ASN A O 1
ATOM 1472 N N . SER A 1 187 ? -16.776 -20.338 6.746 1.00 90.06 187 SER A N 1
ATOM 1473 C CA . SER A 1 187 ? -17.096 -19.972 8.127 1.00 90.06 187 SER A CA 1
ATOM 1474 C C . SER A 1 187 ? -16.168 -20.648 9.150 1.00 90.06 187 SER A C 1
ATOM 1476 O O . SER A 1 187 ? -16.038 -21.877 9.212 1.00 90.06 187 SER A O 1
ATOM 1478 N N . GLY A 1 188 ? -15.487 -19.833 9.960 1.00 88.00 188 GLY A N 1
ATOM 1479 C CA . GLY A 1 188 ? -14.527 -20.294 10.971 1.00 88.00 188 GLY A CA 1
ATOM 1480 C C . GLY A 1 188 ? -13.177 -20.774 10.416 1.00 88.00 188 GLY A C 1
ATOM 1481 O O . GLY A 1 188 ? -12.357 -21.287 11.186 1.00 88.00 188 GLY A O 1
ATOM 1482 N N . LEU A 1 189 ? -12.922 -20.599 9.118 1.00 90.38 189 LEU A N 1
ATOM 1483 C CA . LEU A 1 189 ? -11.659 -20.899 8.440 1.00 90.38 189 LEU A CA 1
ATOM 1484 C C . LEU A 1 189 ? -10.930 -19.599 8.070 1.00 90.38 189 LEU A C 1
ATOM 1486 O O . LEU A 1 189 ? -11.542 -18.542 7.948 1.00 90.38 189 LEU A O 1
ATOM 1490 N N . SER A 1 190 ? -9.604 -19.652 7.930 1.00 91.88 190 SER A N 1
ATOM 1491 C CA . SER A 1 190 ? -8.857 -18.553 7.300 1.00 91.88 190 SER A CA 1
ATOM 1492 C C . SER A 1 190 ? -9.183 -18.466 5.807 1.00 91.88 190 SER A C 1
ATOM 1494 O O . SER A 1 190 ? -9.574 -19.473 5.216 1.00 91.88 190 SER A O 1
ATOM 1496 N N . ALA A 1 191 ? -8.969 -17.305 5.183 1.00 92.69 191 ALA A N 1
ATOM 1497 C CA . ALA A 1 191 ? -9.117 -17.155 3.735 1.00 92.69 191 ALA A CA 1
ATOM 1498 C C . ALA A 1 191 ? -8.299 -18.222 2.968 1.00 92.69 191 ALA A C 1
ATOM 1500 O O . ALA A 1 191 ? -7.220 -18.608 3.442 1.00 92.69 191 ALA A O 1
ATOM 1501 N N . PRO A 1 192 ? -8.798 -18.726 1.821 1.00 94.50 192 PRO A N 1
ATOM 1502 C CA . PRO A 1 192 ? -8.020 -19.601 0.947 1.00 94.50 192 PRO A CA 1
ATOM 1503 C C . PRO A 1 192 ? -6.703 -18.933 0.528 1.00 94.50 192 PRO A C 1
ATOM 1505 O O . PRO A 1 192 ? -6.606 -17.705 0.467 1.00 94.50 192 PRO A O 1
ATOM 1508 N N . GLN A 1 193 ? -5.669 -19.734 0.288 1.00 95.69 193 GLN A N 1
ATOM 1509 C CA . GLN A 1 193 ? -4.343 -19.260 -0.118 1.00 95.69 193 GLN A CA 1
ATOM 1510 C C . GLN A 1 193 ? -3.664 -20.363 -0.934 1.00 95.69 193 GLN A C 1
ATOM 1512 O O . GLN A 1 193 ? -2.837 -21.090 -0.382 1.00 95.69 193 GLN A O 1
ATOM 1517 N N . PRO A 1 194 ? -4.030 -20.520 -2.215 1.00 96.12 194 PRO A N 1
ATOM 1518 C CA . PRO A 1 194 ? -3.404 -21.517 -3.064 1.00 96.12 194 PRO A CA 1
ATOM 1519 C C . PRO A 1 194 ? -1.957 -21.132 -3.390 1.00 96.12 194 PRO A C 1
ATOM 1521 O O . PRO A 1 194 ? -1.611 -19.952 -3.531 1.00 96.12 194 PRO A O 1
ATOM 1524 N N . ASP A 1 195 ? -1.114 -22.140 -3.606 1.00 95.38 195 ASP A N 1
ATOM 1525 C CA . ASP A 1 195 ? 0.261 -21.946 -4.082 1.00 95.38 195 ASP A CA 1
ATOM 1526 C C . ASP A 1 195 ? 0.315 -21.370 -5.505 1.00 95.38 195 ASP A C 1
ATOM 1528 O O . ASP A 1 195 ? 1.300 -20.729 -5.874 1.00 95.38 195 ASP A O 1
ATOM 1532 N N . PHE A 1 196 ? -0.740 -21.579 -6.296 1.00 96.06 196 PHE A N 1
ATOM 1533 C CA . PHE A 1 196 ? -0.883 -21.117 -7.675 1.00 96.06 196 PHE A CA 1
ATOM 1534 C C . PHE A 1 196 ? -2.336 -20.836 -8.025 1.00 96.06 196 PHE A C 1
ATOM 1536 O O . PHE A 1 196 ? -3.234 -21.606 -7.675 1.00 96.06 196 PHE A O 1
ATOM 1543 N N . ILE A 1 197 ? -2.537 -19.811 -8.840 1.00 97.06 197 ILE A N 1
ATOM 1544 C CA . ILE A 1 197 ? -3.819 -19.491 -9.449 1.00 97.06 197 ILE A CA 1
ATOM 1545 C C . ILE A 1 197 ? -3.613 -18.737 -10.763 1.00 97.06 197 ILE A C 1
ATOM 1547 O O . ILE A 1 197 ? -2.632 -18.006 -10.908 1.00 97.06 197 ILE A O 1
ATOM 1551 N N . GLU A 1 198 ? -4.526 -18.927 -11.714 1.00 96.38 198 GLU A N 1
ATOM 1552 C CA . GLU A 1 198 ? -4.542 -18.224 -13.003 1.00 96.38 198 GLU A CA 1
ATOM 1553 C C . GLU A 1 198 ? -5.945 -17.697 -13.315 1.00 96.38 198 GLU A C 1
ATOM 1555 O O . GLU A 1 198 ? -6.933 -18.428 -13.189 1.00 96.38 198 GLU A O 1
ATOM 1560 N N . GLY A 1 199 ? -6.031 -16.435 -13.734 1.00 96.75 199 GLY A N 1
ATOM 1561 C CA . GLY A 1 199 ? -7.293 -15.743 -13.983 1.00 96.75 199 GLY A CA 1
ATOM 1562 C C . GLY A 1 199 ? -7.118 -14.436 -14.745 1.00 96.75 199 GLY A C 1
ATOM 1563 O O . GLY A 1 199 ? -6.002 -14.048 -15.079 1.00 96.75 199 GLY A O 1
ATOM 1564 N N . LEU A 1 200 ? -8.238 -13.769 -15.014 1.00 97.38 200 LEU A N 1
ATOM 1565 C CA . LEU A 1 200 ? -8.248 -12.430 -15.602 1.00 97.38 200 LEU A CA 1
ATOM 1566 C C . LEU A 1 200 ? -8.054 -11.370 -14.519 1.00 97.38 200 LEU A C 1
ATOM 1568 O O . LEU A 1 200 ? -8.518 -11.578 -13.401 1.00 97.38 200 LEU A O 1
ATOM 1572 N N . GLU A 1 201 ? -7.428 -10.245 -14.842 1.00 96.12 201 GLU A N 1
ATOM 1573 C CA . GLU A 1 201 ? -7.418 -9.065 -13.967 1.00 96.12 201 GLU A CA 1
ATOM 1574 C C . GLU A 1 201 ? -8.789 -8.372 -13.950 1.00 96.12 201 GLU A C 1
ATOM 1576 O O . GLU A 1 201 ? -9.623 -8.597 -14.835 1.00 96.12 201 GLU A O 1
ATOM 1581 N N . ILE A 1 202 ? -9.058 -7.568 -12.920 1.00 94.75 202 ILE A N 1
ATOM 1582 C CA . ILE A 1 202 ? -10.353 -6.891 -12.759 1.00 94.75 202 ILE A CA 1
ATOM 1583 C C . ILE A 1 202 ? -10.625 -5.923 -13.922 1.00 94.75 202 ILE A C 1
ATOM 1585 O O . ILE A 1 202 ? -11.758 -5.855 -14.396 1.00 94.75 202 ILE A O 1
ATOM 1589 N N . GLU A 1 203 ? -9.593 -5.264 -14.460 1.00 94.06 203 GLU A N 1
ATOM 1590 C CA . GLU A 1 203 ? -9.705 -4.288 -15.551 1.00 94.06 203 GLU A CA 1
ATOM 1591 C C . GLU A 1 203 ? -10.252 -4.914 -16.842 1.00 94.06 203 GLU A C 1
ATOM 1593 O O . GLU A 1 203 ? -10.898 -4.247 -17.650 1.00 94.06 203 GLU A O 1
ATOM 1598 N N . GLU A 1 204 ? -10.078 -6.224 -17.037 1.00 96.31 204 GLU A N 1
ATOM 1599 C CA . GLU A 1 204 ? -10.641 -6.925 -18.195 1.00 96.31 204 GLU A CA 1
ATOM 1600 C C . GLU A 1 204 ? -12.181 -6.862 -18.212 1.00 96.31 204 GLU A C 1
ATOM 1602 O O . GLU A 1 204 ? -12.815 -6.917 -19.279 1.00 96.31 204 GLU A O 1
ATOM 1607 N N . TYR A 1 205 ? -12.808 -6.713 -17.043 1.00 96.19 205 TYR A N 1
ATOM 1608 C CA . TYR A 1 205 ? -14.259 -6.645 -16.898 1.00 96.19 205 TYR A CA 1
ATOM 1609 C C . TYR A 1 205 ? -14.826 -5.256 -17.225 1.00 96.19 205 TYR A C 1
ATOM 1611 O O . TYR A 1 205 ? -16.015 -5.164 -17.533 1.00 96.19 205 TYR A O 1
ATOM 1619 N N . ASP A 1 206 ? -14.009 -4.203 -17.324 1.00 90.94 206 ASP A N 1
ATOM 1620 C CA . ASP A 1 206 ? -14.482 -2.846 -17.618 1.00 90.94 206 ASP A CA 1
ATOM 1621 C C . ASP A 1 206 ? -15.299 -2.764 -18.922 1.00 90.94 206 ASP A C 1
ATOM 1623 O O . ASP A 1 206 ? -14.897 -3.316 -19.956 1.00 90.94 206 ASP A O 1
ATOM 1627 N N . PRO A 1 207 ? -16.454 -2.066 -18.940 1.00 93.19 207 PRO A N 1
ATOM 1628 C CA . PRO A 1 207 ? -16.995 -1.179 -17.901 1.00 93.19 207 PRO A CA 1
ATOM 1629 C C . PRO A 1 207 ? -18.015 -1.858 -16.958 1.00 93.19 207 PRO A C 1
ATOM 1631 O O . PRO A 1 207 ? -18.919 -1.190 -16.447 1.00 93.19 207 PRO A O 1
ATOM 1634 N N . PHE A 1 208 ? -17.986 -3.186 -16.823 1.00 94.88 208 PHE A N 1
ATOM 1635 C CA . PHE A 1 208 ? -18.840 -3.909 -15.880 1.00 94.88 208 PHE A CA 1
ATOM 1636 C C . PHE A 1 208 ? -18.165 -3.941 -14.494 1.00 94.88 208 PHE A C 1
ATOM 1638 O O . PHE A 1 208 ? -17.095 -4.542 -14.389 1.00 94.88 208 PHE A O 1
ATOM 1645 N N . PRO A 1 209 ? -18.765 -3.335 -13.445 1.00 92.62 209 PRO A N 1
ATOM 1646 C CA . PRO A 1 209 ? -18.182 -3.281 -12.101 1.00 92.62 209 PRO A CA 1
ATOM 1647 C C . PRO A 1 209 ? -18.375 -4.626 -11.386 1.00 92.62 209 PRO A C 1
ATOM 1649 O O . PRO A 1 209 ? -19.301 -4.831 -10.599 1.00 92.62 209 PRO A O 1
ATOM 1652 N N . VAL A 1 210 ? -17.544 -5.596 -11.762 1.00 95.00 210 VAL A N 1
ATOM 1653 C CA . VAL A 1 210 ? -17.639 -6.993 -11.317 1.00 95.00 210 VAL A CA 1
ATOM 1654 C C . VAL A 1 210 ? -17.436 -7.152 -9.808 1.00 95.00 210 VAL A C 1
ATOM 1656 O O . VAL A 1 210 ? -18.049 -8.027 -9.203 1.00 95.00 210 VAL A O 1
ATOM 1659 N N . ASP A 1 211 ? -16.620 -6.300 -9.199 1.00 91.69 211 ASP A N 1
ATOM 1660 C CA . ASP A 1 211 ? -16.338 -6.243 -7.764 1.00 91.69 211 ASP A CA 1
ATOM 1661 C C . ASP A 1 211 ? -17.522 -5.762 -6.925 1.00 91.69 211 ASP A C 1
ATOM 1663 O O . ASP A 1 211 ? -17.716 -6.243 -5.810 1.00 91.69 211 ASP A O 1
ATOM 1667 N N . GLU A 1 212 ? -18.333 -4.854 -7.466 1.00 91.00 212 GLU A N 1
ATOM 1668 C CA . GLU A 1 212 ? -19.520 -4.334 -6.782 1.00 91.00 212 GLU A CA 1
ATOM 1669 C C . GLU A 1 212 ? -20.737 -5.256 -6.935 1.00 91.00 212 GLU A C 1
ATOM 1671 O O . GLU A 1 212 ? -21.619 -5.280 -6.075 1.00 91.00 212 GLU A O 1
ATOM 1676 N N . LEU A 1 213 ? -20.821 -5.984 -8.055 1.00 92.44 213 LEU A N 1
ATOM 1677 C CA . LEU A 1 213 ? -22.037 -6.698 -8.461 1.00 92.44 213 LEU A CA 1
ATOM 1678 C C . LEU A 1 213 ? -21.961 -8.219 -8.308 1.00 92.44 213 LEU A C 1
ATOM 1680 O O . LEU A 1 213 ? -23.002 -8.880 -8.372 1.00 92.44 213 LEU A O 1
ATOM 1684 N N . VAL A 1 214 ? -20.766 -8.789 -8.130 1.00 94.94 214 VAL A N 1
ATOM 1685 C CA . VAL A 1 214 ? -20.571 -10.239 -8.025 1.00 94.94 214 VAL A CA 1
ATOM 1686 C C . VAL A 1 214 ? -19.742 -10.595 -6.791 1.00 94.94 214 VAL A C 1
ATOM 1688 O O . VAL A 1 214 ? -18.514 -10.505 -6.779 1.00 94.94 214 VAL A O 1
ATOM 1691 N N . ASP A 1 215 ? -20.421 -11.103 -5.764 1.00 90.88 215 ASP A N 1
ATOM 1692 C CA . ASP A 1 215 ? -19.790 -11.509 -4.508 1.00 90.88 215 ASP A CA 1
ATOM 1693 C C . ASP A 1 215 ? -18.699 -12.573 -4.709 1.00 90.88 215 ASP A C 1
ATOM 1695 O O . ASP A 1 215 ? -18.914 -13.643 -5.283 1.00 90.88 215 ASP A O 1
ATOM 1699 N N . GLY A 1 216 ? -17.509 -12.302 -4.169 1.00 90.81 216 GLY A N 1
ATOM 1700 C CA . GLY A 1 216 ? -16.362 -13.210 -4.245 1.00 90.81 216 GLY A CA 1
ATOM 1701 C C . GLY A 1 216 ? -15.708 -13.304 -5.622 1.00 90.81 216 GLY A C 1
ATOM 1702 O O . GLY A 1 216 ? -14.837 -14.154 -5.803 1.00 90.81 216 GLY A O 1
ATOM 1703 N N . ALA A 1 217 ? -16.089 -12.449 -6.578 1.00 93.81 217 ALA A N 1
ATOM 1704 C CA . ALA A 1 217 ? -15.453 -12.406 -7.889 1.00 93.81 217 ALA A CA 1
ATOM 1705 C C . ALA A 1 217 ? -13.982 -11.992 -7.815 1.00 93.81 217 ALA A C 1
ATOM 1707 O O . ALA A 1 217 ? -13.150 -12.624 -8.467 1.00 93.81 217 ALA A O 1
ATOM 1708 N N . VAL A 1 218 ? -13.669 -10.968 -7.020 1.00 93.62 218 VAL A N 1
ATOM 1709 C CA . VAL A 1 218 ? -12.325 -10.394 -6.883 1.00 93.62 218 VAL A CA 1
ATOM 1710 C C . VAL A 1 218 ? -11.599 -11.018 -5.699 1.00 93.62 218 VAL A C 1
ATOM 1712 O O . VAL A 1 218 ? -12.093 -11.025 -4.572 1.00 93.62 218 VAL A O 1
ATOM 1715 N N . LEU A 1 219 ? -10.413 -11.572 -5.952 1.00 92.19 219 LEU A N 1
ATOM 1716 C CA . LEU A 1 219 ? -9.710 -12.364 -4.946 1.00 92.19 219 LEU A CA 1
ATOM 1717 C C . LEU A 1 219 ? -8.879 -11.541 -3.963 1.00 92.19 219 LEU A C 1
ATOM 1719 O O . LEU A 1 219 ? -8.714 -11.970 -2.822 1.00 92.19 219 LEU A O 1
ATOM 1723 N N . TYR A 1 220 ? -8.342 -10.389 -4.360 1.00 92.75 220 TYR A N 1
ATOM 1724 C CA . TYR A 1 220 ? -7.411 -9.607 -3.548 1.00 92.75 220 TYR A CA 1
ATOM 1725 C C . TYR A 1 220 ? -7.984 -8.217 -3.282 1.00 92.75 220 TYR A C 1
ATOM 1727 O O . TYR A 1 220 ? -8.119 -7.420 -4.206 1.00 92.75 220 TYR A O 1
ATOM 1735 N N . SER A 1 221 ? -8.294 -7.924 -2.016 1.00 80.25 221 SER A N 1
ATOM 1736 C CA . SER A 1 221 ? -8.731 -6.586 -1.600 1.00 80.25 221 SER A CA 1
ATOM 1737 C C . SER A 1 221 ? -7.717 -5.528 -2.022 1.00 80.25 221 SER A C 1
ATOM 1739 O O . SER A 1 221 ? -6.510 -5.742 -1.873 1.00 80.25 221 SER A O 1
ATOM 1741 N N . ASP A 1 222 ? -8.223 -4.400 -2.519 1.00 71.56 222 ASP A N 1
ATOM 1742 C CA . ASP A 1 222 ? -7.460 -3.164 -2.734 1.00 71.56 222 ASP A CA 1
ATOM 1743 C C . ASP A 1 222 ? -6.266 -3.315 -3.696 1.00 71.56 222 ASP A C 1
ATOM 1745 O O . ASP A 1 222 ? -5.312 -2.533 -3.669 1.00 71.56 222 ASP A O 1
ATOM 1749 N N . ASN A 1 223 ? -6.310 -4.334 -4.561 1.00 82.94 223 ASN A N 1
ATOM 1750 C CA . ASN A 1 223 ? -5.333 -4.553 -5.617 1.00 82.94 223 ASN A CA 1
ATOM 1751 C C . ASN A 1 223 ? -5.996 -4.315 -6.983 1.00 82.94 223 ASN A C 1
ATOM 1753 O O . ASN A 1 223 ? -6.844 -5.126 -7.360 1.00 82.94 223 ASN A O 1
ATOM 1757 N N . PRO A 1 224 ? -5.600 -3.269 -7.738 1.00 83.06 224 PRO A N 1
ATOM 1758 C CA . PRO A 1 224 ? -6.133 -3.045 -9.080 1.00 83.06 224 PRO A CA 1
ATOM 1759 C C . PRO A 1 224 ? -5.851 -4.251 -9.980 1.00 83.06 224 PRO A C 1
ATOM 1761 O O . PRO A 1 224 ? -6.751 -4.758 -10.607 1.00 83.06 224 PRO A O 1
ATOM 1764 N N . PHE A 1 225 ? -4.692 -4.896 -9.870 1.00 88.12 225 PHE A N 1
ATOM 1765 C CA . PHE A 1 225 ? -4.369 -6.093 -10.659 1.00 88.12 225 PHE A CA 1
ATOM 1766 C C . PHE A 1 225 ? -4.918 -7.389 -10.037 1.00 88.12 225 PHE A C 1
ATOM 1768 O O . PHE A 1 225 ? -4.263 -8.438 -10.055 1.00 88.12 225 PHE A O 1
ATOM 1775 N N . SER A 1 226 ? -6.069 -7.333 -9.360 1.00 92.94 226 SER A N 1
ATOM 1776 C CA . SER A 1 226 ? -6.613 -8.515 -8.699 1.00 92.94 226 SER A CA 1
ATOM 1777 C C . SER A 1 226 ? -7.137 -9.526 -9.710 1.00 92.94 226 SER A C 1
ATOM 1779 O O . SER A 1 226 ? -7.970 -9.211 -10.560 1.00 92.94 226 SER A O 1
ATOM 1781 N N . LEU A 1 227 ? -6.733 -10.788 -9.540 1.00 96.25 227 LEU A N 1
ATOM 1782 C CA . LEU A 1 227 ? -7.341 -11.884 -10.282 1.00 96.25 227 LEU A CA 1
ATOM 1783 C C . LEU A 1 227 ? -8.827 -11.994 -9.931 1.00 96.25 227 LEU A C 1
ATOM 1785 O O . LEU A 1 227 ? -9.213 -11.913 -8.760 1.00 96.25 227 LEU A O 1
ATOM 1789 N N . THR A 1 228 ? -9.636 -12.196 -10.965 1.00 96.94 228 THR A N 1
ATOM 1790 C CA . THR A 1 228 ? -11.091 -12.108 -10.916 1.00 96.94 228 THR A CA 1
ATOM 1791 C C . THR A 1 228 ? -11.729 -13.290 -11.647 1.00 96.94 228 THR A C 1
ATOM 1793 O O . THR A 1 228 ? -11.420 -13.570 -12.810 1.00 96.94 228 THR A O 1
ATOM 1796 N N . LEU A 1 229 ? -12.611 -14.007 -10.941 1.00 97.12 229 LEU A N 1
ATOM 1797 C CA . LEU A 1 229 ? -13.302 -15.229 -11.389 1.00 97.12 229 LEU A CA 1
ATOM 1798 C C . LEU A 1 229 ? -12.381 -16.265 -12.087 1.00 97.12 229 LEU A C 1
ATOM 1800 O O . LEU A 1 229 ? -12.640 -16.676 -13.228 1.00 97.12 229 LEU A O 1
ATOM 1804 N N . PRO A 1 230 ? -11.281 -16.705 -11.442 1.00 97.56 230 PRO A N 1
ATOM 1805 C CA . PRO A 1 230 ? -10.428 -17.750 -11.999 1.00 97.56 230 PRO A CA 1
ATOM 1806 C C . PRO A 1 230 ? -11.091 -19.132 -11.948 1.00 97.56 230 PRO A C 1
ATOM 1808 O O . PRO A 1 230 ? -11.866 -19.448 -11.048 1.00 97.56 230 PRO A O 1
ATOM 1811 N N . HIS A 1 231 ? -10.717 -19.988 -12.901 1.00 98.19 231 HIS A N 1
ATOM 1812 C CA . HIS A 1 231 ? -11.243 -21.356 -13.037 1.00 98.19 231 HIS A CA 1
ATOM 1813 C C . HIS A 1 231 ? -10.193 -22.445 -12.771 1.00 98.19 231 HIS A C 1
ATOM 1815 O O . HIS A 1 231 ? -10.486 -23.636 -12.919 1.00 98.19 231 HIS A O 1
ATOM 1821 N N . ILE A 1 232 ? -8.972 -22.053 -12.381 1.00 98.19 232 ILE A N 1
ATOM 1822 C CA . ILE A 1 232 ? -7.899 -22.980 -12.026 1.00 98.19 232 ILE A CA 1
ATOM 1823 C C . ILE A 1 232 ? -7.070 -22.500 -10.834 1.00 98.19 232 ILE A C 1
ATOM 1825 O O . ILE A 1 232 ? -6.632 -21.356 -10.791 1.00 98.19 232 ILE A O 1
ATOM 1829 N N . ALA A 1 233 ? -6.805 -23.408 -9.895 1.00 98.19 233 ALA A N 1
ATOM 1830 C CA . ALA A 1 233 ? -5.860 -23.211 -8.796 1.00 98.19 233 ALA A CA 1
ATOM 1831 C C . ALA A 1 233 ? -5.041 -24.485 -8.538 1.00 98.19 233 ALA A C 1
ATOM 1833 O O . ALA A 1 233 ? -5.410 -25.581 -8.975 1.00 98.19 233 ALA A O 1
ATOM 1834 N N . GLY A 1 234 ? -3.921 -24.362 -7.832 1.00 97.19 234 GLY A N 1
ATOM 1835 C CA . GLY A 1 234 ? -3.057 -25.498 -7.550 1.00 97.19 234 GLY A CA 1
ATOM 1836 C C . GLY A 1 234 ? -2.310 -25.407 -6.226 1.00 97.19 234 GLY A C 1
ATOM 1837 O O . GLY A 1 234 ? -1.990 -24.326 -5.744 1.00 97.19 234 GLY A O 1
ATOM 1838 N N . GLU A 1 235 ? -1.998 -26.584 -5.691 1.00 96.94 235 GLU A N 1
ATOM 1839 C CA . GLU A 1 235 ? -1.317 -26.796 -4.412 1.00 96.94 235 GLU A CA 1
ATOM 1840 C C . GLU A 1 235 ? -0.079 -27.678 -4.607 1.00 96.94 235 GLU A C 1
ATOM 1842 O O . GLU A 1 235 ? -0.143 -28.768 -5.191 1.00 96.94 235 GLU A O 1
ATOM 1847 N N . TRP A 1 236 ? 1.064 -27.221 -4.107 1.00 94.31 236 TRP A N 1
ATOM 1848 C CA . TRP A 1 236 ? 2.341 -27.911 -4.205 1.00 94.31 236 TRP A CA 1
ATOM 1849 C C . TRP A 1 236 ? 2.733 -28.440 -2.847 1.00 94.31 236 TRP A C 1
ATOM 1851 O O . TRP A 1 236 ? 2.366 -27.892 -1.819 1.00 94.31 236 TRP A O 1
ATOM 1861 N N . LYS A 1 237 ? 3.524 -29.506 -2.810 1.00 92.56 237 LYS A N 1
ATOM 1862 C CA . LYS A 1 237 ? 4.209 -29.903 -1.580 1.00 92.56 237 LYS A CA 1
ATOM 1863 C C . LYS A 1 237 ? 5.674 -30.178 -1.857 1.00 92.56 237 LYS A C 1
ATOM 1865 O O . LYS A 1 237 ? 6.054 -30.655 -2.924 1.00 92.56 237 LYS A O 1
ATOM 1870 N N . GLY A 1 238 ? 6.522 -29.839 -0.888 1.00 85.81 238 GLY A N 1
ATOM 1871 C CA . GLY A 1 238 ? 7.922 -30.259 -0.913 1.00 85.81 238 GLY A CA 1
ATOM 1872 C C . GLY A 1 238 ? 8.066 -31.779 -0.726 1.00 85.81 238 GLY A C 1
ATOM 1873 O O . GLY A 1 238 ? 7.099 -32.442 -0.351 1.00 85.81 238 GLY A O 1
ATOM 1874 N N . PRO A 1 239 ? 9.278 -32.343 -0.879 1.00 75.62 239 PRO A N 1
ATOM 1875 C CA . PRO A 1 239 ? 9.493 -33.793 -0.770 1.00 75.62 239 PRO A CA 1
ATOM 1876 C C . PRO A 1 239 ? 9.101 -34.408 0.582 1.00 75.62 239 PRO A C 1
ATOM 1878 O O . PRO A 1 239 ? 8.812 -35.595 0.667 1.00 75.62 239 PRO A O 1
ATOM 1881 N N . SER A 1 240 ? 9.121 -33.613 1.656 1.00 72.56 240 SER A N 1
ATOM 1882 C CA . SER A 1 240 ? 8.709 -34.018 3.007 1.00 72.56 240 SER A CA 1
ATOM 1883 C C . SER A 1 240 ? 7.260 -33.644 3.345 1.00 72.56 240 SER A C 1
ATOM 1885 O O . SER A 1 240 ? 6.784 -33.946 4.443 1.00 72.56 240 SER A O 1
ATOM 1887 N N . GLY A 1 241 ? 6.563 -32.960 2.435 1.00 79.00 241 GLY A N 1
ATOM 1888 C CA . GLY A 1 241 ? 5.187 -32.521 2.617 1.00 79.00 241 GLY A CA 1
ATOM 1889 C C . GLY A 1 241 ? 4.192 -33.669 2.456 1.00 79.00 241 GLY A C 1
ATOM 1890 O O . GLY A 1 241 ? 4.433 -34.653 1.761 1.00 79.00 241 GLY A O 1
ATOM 1891 N N . LYS A 1 242 ? 3.038 -33.558 3.119 1.00 86.31 242 LYS A N 1
ATOM 1892 C CA . LYS A 1 242 ? 1.979 -34.570 3.034 1.00 86.31 242 LYS A CA 1
ATOM 1893 C C . LYS A 1 242 ? 1.002 -34.210 1.923 1.00 86.31 242 LYS A C 1
ATOM 1895 O O . LYS A 1 242 ? 0.233 -33.264 2.079 1.00 86.31 242 LYS A O 1
ATOM 1900 N N . MET A 1 243 ? 0.947 -35.022 0.867 1.00 91.94 243 MET A N 1
ATOM 1901 C CA . MET A 1 243 ? -0.023 -34.841 -0.224 1.00 91.94 243 MET A CA 1
ATOM 1902 C C . MET A 1 243 ? -1.480 -34.830 0.253 1.00 91.94 243 MET A C 1
ATOM 1904 O O . MET A 1 243 ? -2.299 -34.120 -0.317 1.00 91.94 243 MET A O 1
ATOM 1908 N N . GLY A 1 244 ? -1.807 -35.528 1.347 1.00 89.25 244 GLY A N 1
ATOM 1909 C CA . GLY A 1 244 ? -3.139 -35.454 1.959 1.00 89.25 244 GLY A CA 1
ATOM 1910 C C . GLY A 1 244 ? -3.550 -34.037 2.388 1.00 89.25 244 GLY A C 1
ATOM 1911 O O . GLY A 1 244 ? -4.719 -33.687 2.260 1.00 89.25 244 GLY A O 1
ATOM 1912 N N . ASN A 1 245 ? -2.599 -33.200 2.824 1.00 90.62 245 ASN A N 1
ATOM 1913 C CA . ASN A 1 245 ? -2.879 -31.801 3.157 1.00 90.62 245 ASN A CA 1
ATOM 1914 C C . ASN A 1 245 ? -3.154 -30.983 1.890 1.00 90.62 245 ASN A C 1
ATOM 1916 O O . ASN A 1 245 ? -4.139 -30.257 1.859 1.00 90.62 245 ASN A O 1
ATOM 1920 N N . ALA A 1 246 ? -2.357 -31.178 0.831 1.00 93.31 246 ALA A N 1
ATOM 1921 C CA . ALA A 1 246 ? -2.565 -30.513 -0.458 1.00 93.31 246 ALA A CA 1
ATOM 1922 C C . ALA A 1 246 ? -3.948 -30.819 -1.042 1.00 93.31 246 ALA A C 1
ATOM 1924 O O . ALA A 1 246 ? -4.629 -29.933 -1.534 1.00 93.31 246 ALA A O 1
ATOM 1925 N N . ILE A 1 247 ? -4.394 -32.077 -0.954 1.00 95.06 247 ILE A N 1
ATOM 1926 C CA . ILE A 1 247 ? -5.720 -32.502 -1.433 1.00 95.06 247 ILE A CA 1
ATOM 1927 C C . ILE A 1 247 ? -6.838 -31.773 -0.688 1.00 95.06 247 ILE A C 1
ATOM 1929 O O . ILE A 1 247 ? -7.857 -31.431 -1.287 1.00 95.06 247 ILE A O 1
ATOM 1933 N N . LEU A 1 248 ? -6.659 -31.555 0.613 1.00 94.38 248 LEU A N 1
ATOM 1934 C CA . LEU A 1 248 ? -7.637 -30.871 1.442 1.00 94.38 248 LEU A CA 1
ATOM 1935 C C . LEU A 1 248 ? -7.629 -29.353 1.208 1.00 94.38 248 LEU A C 1
ATOM 1937 O O . LEU A 1 248 ? -8.700 -28.771 1.070 1.00 94.38 248 LEU A O 1
ATOM 1941 N N . GLN A 1 249 ? -6.454 -28.724 1.123 1.00 95.38 249 GLN A N 1
ATOM 1942 C CA . GLN A 1 249 ? -6.317 -27.303 0.772 1.00 95.38 249 GLN A CA 1
ATOM 1943 C C . GLN A 1 249 ? -6.940 -27.030 -0.601 1.00 95.38 249 GLN A C 1
ATOM 1945 O O . GLN A 1 249 ? -7.855 -26.224 -0.709 1.00 95.38 249 GLN A O 1
ATOM 1950 N N . SER A 1 250 ? -6.609 -27.864 -1.587 1.00 97.06 250 SER A N 1
ATOM 1951 C CA . SER A 1 250 ? -7.160 -27.774 -2.939 1.00 97.06 250 SER A CA 1
ATOM 1952 C C . SER A 1 250 ? -8.688 -27.921 -2.992 1.00 97.06 250 SER A C 1
ATOM 1954 O O . SER A 1 250 ? -9.336 -27.303 -3.835 1.00 97.06 250 SER A O 1
ATOM 1956 N N . SER A 1 251 ? -9.291 -28.686 -2.067 1.00 97.25 251 SER A N 1
ATOM 1957 C CA . SER A 1 251 ? -10.758 -28.796 -1.979 1.00 97.25 251 SER A CA 1
ATOM 1958 C C . SER A 1 251 ? -11.413 -27.518 -1.472 1.00 97.25 251 SER A C 1
ATOM 1960 O O . SER A 1 251 ? -12.533 -27.200 -1.861 1.00 97.25 251 SER A O 1
ATOM 1962 N N . TYR A 1 252 ? -10.703 -26.784 -0.619 1.00 97.56 252 TYR A N 1
ATOM 1963 C CA . TYR A 1 252 ? -11.150 -25.506 -0.097 1.00 97.56 252 TYR A CA 1
ATOM 1964 C C . TYR A 1 252 ? -11.002 -24.396 -1.140 1.00 97.56 252 TYR A C 1
ATOM 1966 O O . TYR A 1 252 ? -11.949 -23.640 -1.348 1.00 97.56 252 TYR A O 1
ATOM 1974 N N . ASP A 1 253 ? -9.879 -24.365 -1.863 1.00 97.75 253 ASP A N 1
ATOM 1975 C CA . ASP A 1 253 ? -9.680 -23.422 -2.968 1.00 97.75 253 ASP A CA 1
ATOM 1976 C C . ASP A 1 253 ? -10.721 -23.648 -4.072 1.00 97.75 253 ASP A C 1
ATOM 1978 O O . ASP A 1 253 ? -11.371 -22.709 -4.523 1.00 97.75 253 ASP A O 1
ATOM 1982 N N . GLY A 1 254 ? -10.952 -24.907 -4.464 1.00 97.88 254 GLY A N 1
ATOM 1983 C CA . GLY A 1 254 ? -11.951 -25.248 -5.475 1.00 97.88 254 GLY A CA 1
ATOM 1984 C C . GLY A 1 254 ? -13.381 -24.879 -5.070 1.00 97.88 254 GLY A C 1
ATOM 1985 O O . GLY A 1 254 ? -14.142 -24.400 -5.909 1.00 97.88 254 GLY A O 1
ATOM 1986 N N . ALA A 1 255 ? -13.738 -25.018 -3.787 1.00 97.56 255 ALA A N 1
ATOM 1987 C CA . ALA A 1 255 ? -15.026 -24.554 -3.271 1.00 97.56 255 ALA A CA 1
ATOM 1988 C C . ALA A 1 255 ? -15.191 -23.030 -3.413 1.00 97.56 255 ALA A C 1
ATOM 1990 O O . ALA A 1 255 ? -16.253 -22.571 -3.833 1.00 97.56 255 ALA A O 1
ATOM 1991 N N . ALA A 1 256 ? -14.132 -22.260 -3.141 1.00 97.88 256 ALA A N 1
ATOM 1992 C CA . ALA A 1 256 ? -14.138 -20.809 -3.312 1.00 97.88 256 ALA A CA 1
ATOM 1993 C C . ALA A 1 256 ? -14.344 -20.396 -4.775 1.00 97.88 256 ALA A C 1
ATOM 1995 O O . ALA A 1 256 ? -15.191 -19.552 -5.065 1.00 97.88 256 ALA A O 1
ATOM 1996 N N . LEU A 1 257 ? -13.638 -21.044 -5.704 1.00 98.19 257 LEU A N 1
ATOM 1997 C CA . LEU A 1 257 ? -13.779 -20.756 -7.133 1.00 98.19 257 LEU A CA 1
ATOM 1998 C C . LEU A 1 257 ? -15.177 -21.110 -7.664 1.00 98.19 257 LEU A C 1
ATOM 2000 O O . LEU A 1 257 ? -15.762 -20.343 -8.427 1.00 98.19 257 LEU A O 1
ATOM 2004 N N . VAL A 1 258 ? -15.747 -22.242 -7.231 1.00 97.75 258 VAL A N 1
ATOM 2005 C CA . VAL A 1 258 ? -17.123 -22.627 -7.592 1.00 97.75 258 VAL A CA 1
ATOM 2006 C C . VAL A 1 258 ? -18.138 -21.632 -7.035 1.00 97.75 258 VAL A C 1
ATOM 2008 O O . VAL A 1 258 ? -19.060 -21.249 -7.751 1.00 97.75 258 VAL A O 1
ATOM 2011 N N . TYR A 1 259 ? -17.975 -21.193 -5.784 1.00 96.81 259 TYR A N 1
ATOM 2012 C CA . TYR A 1 259 ? -18.858 -20.189 -5.191 1.00 96.81 259 TYR A CA 1
ATOM 2013 C C . TYR A 1 259 ? -18.866 -18.901 -6.019 1.00 96.81 259 TYR A C 1
ATOM 2015 O O . TYR A 1 259 ? -19.938 -18.464 -6.433 1.00 96.81 259 TYR A O 1
ATOM 2023 N N . ALA A 1 260 ? -17.689 -18.338 -6.311 1.00 96.88 260 ALA A N 1
ATOM 2024 C CA . ALA A 1 260 ? -17.569 -17.088 -7.061 1.00 96.88 260 ALA A CA 1
ATOM 2025 C C . ALA A 1 260 ? -18.183 -17.196 -8.466 1.00 96.88 260 ALA A C 1
ATOM 2027 O O . ALA A 1 260 ? -18.951 -16.332 -8.889 1.00 96.88 260 ALA A O 1
ATOM 2028 N N . ARG A 1 261 ? -17.926 -18.309 -9.169 1.00 97.31 261 ARG A N 1
ATOM 2029 C CA . ARG A 1 261 ? -18.556 -18.591 -10.465 1.00 97.31 261 ARG A CA 1
ATOM 2030 C C . ARG A 1 261 ? -20.081 -18.655 -10.357 1.00 97.31 261 ARG A C 1
ATOM 2032 O O . ARG A 1 261 ? -20.774 -18.094 -11.202 1.00 97.31 261 ARG A O 1
ATOM 2039 N N . ASN A 1 262 ? -20.614 -19.311 -9.329 1.00 96.25 262 ASN A N 1
ATOM 2040 C CA . ASN A 1 262 ? -22.059 -19.396 -9.132 1.00 96.25 262 ASN A CA 1
ATOM 2041 C C . ASN A 1 262 ? -22.682 -18.023 -8.854 1.00 96.25 262 ASN A C 1
ATOM 2043 O O . ASN A 1 262 ? -23.766 -17.758 -9.367 1.00 96.25 262 ASN A O 1
ATOM 2047 N N . GLN A 1 263 ? -21.999 -17.136 -8.120 1.00 96.56 263 GLN A N 1
ATOM 2048 C CA . GLN A 1 263 ? -22.459 -15.752 -7.941 1.00 96.56 263 GLN A CA 1
ATOM 2049 C C . GLN A 1 263 ? -22.509 -15.006 -9.280 1.00 96.56 263 GLN A C 1
ATOM 2051 O O . GLN A 1 263 ? -23.516 -14.374 -9.595 1.00 96.56 263 GLN A O 1
ATOM 2056 N N . ALA A 1 264 ? -21.478 -15.156 -10.118 1.00 97.56 264 ALA A N 1
ATOM 2057 C CA . ALA A 1 264 ? -21.438 -14.543 -11.447 1.00 97.56 264 ALA A CA 1
ATOM 2058 C C . ALA A 1 264 ? -22.577 -15.032 -12.358 1.00 97.56 264 ALA A C 1
ATOM 2060 O O . ALA A 1 264 ? -23.216 -14.247 -13.057 1.00 97.56 264 ALA A O 1
ATOM 2061 N N . LEU A 1 265 ? -22.855 -16.337 -12.349 1.00 96.81 265 LEU A N 1
ATOM 2062 C CA . LEU A 1 265 ? -23.955 -16.912 -13.125 1.00 96.81 265 LEU A CA 1
ATOM 2063 C C . LEU A 1 265 ? -25.318 -16.459 -12.589 1.00 96.81 265 LEU A C 1
ATOM 2065 O O . LEU A 1 265 ? -26.179 -16.070 -13.382 1.00 96.81 265 LEU A O 1
ATOM 2069 N N . SER A 1 266 ? -25.485 -16.444 -11.264 1.00 95.25 266 SER A N 1
ATOM 2070 C CA . SER A 1 266 ? -26.706 -15.997 -10.586 1.00 95.25 266 SER A CA 1
ATOM 2071 C C . SER A 1 266 ? -27.040 -14.541 -10.913 1.00 95.25 266 SER A C 1
ATOM 2073 O O . SER A 1 266 ? -28.191 -14.236 -11.227 1.00 95.25 266 SER A O 1
ATOM 2075 N N . TYR A 1 267 ? -26.032 -13.662 -10.961 1.00 95.38 267 TYR A N 1
ATOM 2076 C CA . TYR A 1 267 ? -26.189 -12.268 -11.392 1.00 95.38 267 TYR A CA 1
ATOM 2077 C C . TYR A 1 267 ? -26.830 -12.153 -12.788 1.00 95.38 267 TYR A C 1
ATOM 2079 O O . TYR A 1 267 ? -27.684 -11.299 -13.020 1.00 95.38 267 TYR A O 1
ATOM 2087 N N . MET A 1 268 ? -26.494 -13.065 -13.706 1.00 96.12 268 MET A N 1
ATOM 2088 C CA . MET A 1 268 ? -27.091 -13.131 -15.046 1.00 96.12 268 MET A CA 1
ATOM 2089 C C . MET A 1 268 ? -28.426 -13.897 -15.102 1.00 96.12 268 MET A C 1
ATOM 2091 O O . MET A 1 268 ? -28.974 -14.088 -16.192 1.00 96.12 268 MET A O 1
ATOM 2095 N N . GLY A 1 269 ? -28.941 -14.383 -13.969 1.00 93.62 269 GLY A N 1
ATOM 2096 C CA . GLY A 1 269 ? -30.117 -15.256 -13.903 1.00 93.62 269 GLY A CA 1
ATOM 2097 C C . GLY A 1 269 ? -29.878 -16.648 -14.498 1.00 93.62 269 GLY A C 1
ATOM 2098 O O . GLY A 1 269 ? -30.806 -17.268 -15.020 1.00 93.62 269 GLY A O 1
ATOM 2099 N N . ARG A 1 270 ? -28.628 -17.125 -14.482 1.00 94.88 270 ARG A N 1
ATOM 2100 C CA . ARG A 1 270 ? -28.196 -18.419 -15.027 1.00 94.88 270 ARG A CA 1
ATOM 2101 C C . ARG A 1 270 ? -27.627 -19.299 -13.916 1.00 94.88 270 ARG A C 1
ATOM 2103 O O . ARG A 1 270 ? -27.245 -18.831 -12.851 1.00 94.88 270 ARG A O 1
ATOM 2110 N N . SER A 1 271 ? -27.511 -20.587 -14.201 1.00 93.44 271 SER A N 1
ATOM 2111 C CA . SER A 1 271 ? -26.766 -21.535 -13.378 1.00 93.44 271 SER A CA 1
ATOM 2112 C C . SER A 1 271 ? -26.030 -22.516 -14.282 1.00 93.44 271 SER A C 1
ATOM 2114 O O . SER A 1 271 ? -26.457 -22.762 -15.416 1.00 93.44 271 SER A O 1
ATOM 2116 N N . ASP A 1 272 ? -24.941 -23.102 -13.786 1.00 92.00 272 ASP A N 1
ATOM 2117 C CA . ASP A 1 272 ? -24.379 -24.279 -14.442 1.00 92.00 272 ASP A CA 1
ATOM 2118 C C . ASP A 1 272 ? -25.402 -25.434 -14.364 1.00 92.00 272 ASP A C 1
ATOM 2120 O O . ASP A 1 272 ? -26.220 -25.485 -13.433 1.00 92.00 272 ASP A O 1
ATOM 2124 N N . PRO A 1 273 ? -25.405 -26.370 -15.330 1.00 92.44 273 PRO A N 1
ATOM 2125 C CA . PRO A 1 273 ? -26.262 -27.543 -15.243 1.00 92.44 273 PRO A CA 1
ATOM 2126 C C . PRO A 1 273 ? -25.957 -28.358 -13.971 1.00 92.44 273 PRO A C 1
ATOM 2128 O O . PRO A 1 273 ? -24.785 -28.502 -13.607 1.00 92.44 273 PRO A O 1
ATOM 2131 N N . PRO A 1 274 ? -26.969 -28.942 -13.303 1.00 90.50 274 PRO A N 1
ATOM 2132 C CA . PRO A 1 274 ? -26.755 -29.697 -12.073 1.00 90.50 274 PRO A CA 1
ATOM 2133 C C . PRO A 1 274 ? -25.685 -30.787 -12.221 1.00 90.50 274 PRO A C 1
ATOM 2135 O O . PRO A 1 274 ? -25.746 -31.633 -13.115 1.00 90.50 274 PRO A O 1
ATOM 2138 N N . GLY A 1 275 ? -24.691 -30.768 -11.330 1.00 91.38 275 GLY A N 1
ATOM 2139 C CA . GLY A 1 275 ? -23.600 -31.745 -11.316 1.00 91.38 275 GLY A CA 1
ATOM 2140 C C . GLY A 1 275 ? -22.521 -31.549 -12.389 1.00 91.38 275 GLY A C 1
ATOM 2141 O O . GLY A 1 275 ? -21.659 -32.420 -12.528 1.00 91.38 275 GLY A O 1
ATOM 2142 N N . HIS A 1 276 ? -22.545 -30.457 -13.161 1.00 95.38 276 HIS A N 1
ATOM 2143 C CA . HIS A 1 276 ? -21.459 -30.107 -14.080 1.00 95.38 276 HIS A CA 1
ATOM 2144 C C . HIS A 1 276 ? -20.325 -29.391 -13.350 1.00 95.38 276 HIS A C 1
ATOM 2146 O O . HIS A 1 276 ? -20.560 -28.499 -12.541 1.00 95.38 276 HIS A O 1
ATOM 2152 N N . ALA A 1 277 ? -19.087 -29.773 -13.666 1.00 96.88 277 ALA A N 1
ATOM 2153 C CA . ALA A 1 277 ? -17.890 -29.142 -13.131 1.00 96.88 277 ALA A CA 1
ATOM 2154 C C . ALA A 1 277 ? -17.176 -28.302 -14.194 1.00 96.88 277 ALA A C 1
ATOM 2156 O O . ALA A 1 277 ? -16.781 -28.825 -15.240 1.00 96.88 277 ALA A O 1
ATOM 2157 N N . GLU A 1 278 ? -16.976 -27.022 -13.885 1.00 95.31 278 GLU A N 1
ATOM 2158 C CA . GLU A 1 278 ? -16.292 -26.045 -14.746 1.00 95.31 278 GLU A CA 1
ATOM 2159 C C . GLU A 1 278 ? -15.009 -25.482 -14.114 1.00 95.31 278 GLU A C 1
ATOM 2161 O O . GLU A 1 278 ? -14.172 -24.903 -14.802 1.00 95.31 278 GLU A O 1
ATOM 2166 N N . VAL A 1 279 ? -14.814 -25.721 -12.815 1.00 98.06 279 VAL A N 1
ATOM 2167 C CA . VAL A 1 279 ? -13.606 -25.366 -12.065 1.00 98.06 279 VAL A CA 1
ATOM 2168 C C . VAL A 1 279 ? -12.730 -26.602 -11.903 1.00 98.06 279 VAL A C 1
ATOM 2170 O O . VAL A 1 279 ? -13.211 -27.675 -11.522 1.00 98.06 279 VAL A O 1
ATOM 2173 N N . ILE A 1 280 ? -11.428 -26.450 -12.144 1.00 98.06 280 ILE A N 1
ATOM 2174 C CA . ILE A 1 280 ? -10.443 -27.516 -11.950 1.00 98.06 280 ILE A CA 1
ATOM 2175 C C . ILE A 1 280 ? -9.375 -27.058 -10.959 1.00 98.06 280 ILE A C 1
ATOM 2177 O O . ILE A 1 280 ? -8.894 -25.938 -11.029 1.00 98.06 280 ILE A O 1
ATOM 2181 N N . THR A 1 281 ? -8.931 -27.940 -10.072 1.00 98.50 281 THR A N 1
ATOM 2182 C CA . THR A 1 281 ? -7.695 -27.718 -9.313 1.00 98.50 281 THR A CA 1
ATOM 2183 C C . THR A 1 281 ? -6.716 -28.858 -9.519 1.00 98.50 281 THR A C 1
ATOM 2185 O O . THR A 1 281 ? -7.063 -29.920 -10.050 1.00 98.50 281 THR A O 1
ATOM 2188 N N . PHE A 1 282 ? -5.472 -28.668 -9.092 1.00 98.12 282 PHE A N 1
ATOM 2189 C CA . PHE A 1 282 ? -4.499 -29.749 -9.075 1.00 98.12 282 PHE A CA 1
ATOM 2190 C C . PHE A 1 282 ? -3.614 -29.738 -7.836 1.00 98.12 282 PHE A C 1
ATOM 2192 O O . PHE A 1 282 ? -3.424 -28.716 -7.185 1.00 98.12 282 PHE A O 1
ATOM 2199 N N . THR A 1 283 ? -3.049 -30.903 -7.526 1.00 97.69 283 THR A N 1
ATOM 2200 C CA . THR A 1 283 ? -2.038 -31.047 -6.479 1.00 97.69 283 THR A CA 1
ATOM 2201 C C . THR A 1 283 ? -0.808 -31.755 -7.017 1.00 97.69 283 THR A C 1
ATOM 2203 O O . THR A 1 283 ? -0.937 -32.700 -7.805 1.00 97.69 283 THR A O 1
ATOM 2206 N N . THR A 1 284 ? 0.384 -31.324 -6.599 1.00 95.94 284 THR A N 1
ATOM 2207 C CA . THR A 1 284 ? 1.632 -31.985 -6.999 1.00 95.94 284 THR A CA 1
ATOM 2208 C C . THR A 1 284 ? 2.758 -31.865 -5.976 1.00 95.94 284 THR A C 1
ATOM 2210 O O . THR A 1 284 ? 2.964 -30.825 -5.367 1.00 95.94 284 THR A O 1
ATOM 2213 N N . ASP A 1 285 ? 3.540 -32.926 -5.817 1.00 93.06 285 ASP A N 1
ATOM 2214 C CA . ASP A 1 285 ? 4.843 -32.910 -5.132 1.00 93.06 285 ASP A CA 1
ATOM 2215 C C . ASP A 1 285 ? 6.012 -32.981 -6.135 1.00 93.06 285 ASP A C 1
ATOM 2217 O O . ASP A 1 285 ? 7.144 -33.320 -5.793 1.00 93.06 285 ASP A O 1
ATOM 2221 N N . GLY A 1 286 ? 5.721 -32.727 -7.414 1.00 91.38 286 GLY A N 1
ATOM 2222 C CA . GLY A 1 286 ? 6.632 -32.907 -8.541 1.00 91.38 286 GLY A CA 1
ATOM 2223 C C . GLY A 1 286 ? 6.747 -34.356 -9.028 1.00 91.38 286 GLY A C 1
ATOM 2224 O O . GLY A 1 286 ? 7.121 -34.571 -10.182 1.00 91.38 286 GLY A O 1
ATOM 2225 N N . THR A 1 287 ? 6.391 -35.343 -8.206 1.00 93.31 287 THR A N 1
ATOM 2226 C CA . THR A 1 287 ? 6.369 -36.767 -8.571 1.00 93.31 287 THR A CA 1
ATOM 2227 C C . THR A 1 287 ? 4.981 -37.169 -9.044 1.00 93.31 287 THR A C 1
ATOM 2229 O O . THR A 1 287 ? 4.829 -37.676 -10.147 1.00 93.31 287 THR A O 1
ATOM 2232 N N . THR A 1 288 ? 3.948 -36.885 -8.258 1.00 94.62 288 THR A N 1
ATOM 2233 C CA . THR A 1 288 ? 2.559 -37.218 -8.582 1.00 94.62 288 THR A CA 1
ATOM 2234 C C . THR A 1 288 ? 1.780 -35.954 -8.899 1.00 94.62 288 THR A C 1
ATOM 2236 O O . THR A 1 288 ? 1.719 -35.053 -8.071 1.00 94.62 288 THR A O 1
ATOM 2239 N N . LEU A 1 289 ? 1.111 -35.910 -10.051 1.00 96.75 289 LEU A N 1
ATOM 2240 C CA . LEU A 1 289 ? 0.156 -34.858 -10.400 1.00 96.75 289 LEU A CA 1
ATOM 2241 C C . LEU A 1 289 ? -1.270 -35.396 -10.319 1.00 96.75 289 LEU A C 1
ATOM 2243 O O . LEU A 1 289 ? -1.636 -36.313 -11.057 1.00 96.75 289 LEU A O 1
ATOM 2247 N N . ASN A 1 290 ? -2.094 -34.787 -9.471 1.00 97.44 290 ASN A N 1
ATOM 2248 C CA . ASN A 1 290 ? -3.520 -35.081 -9.380 1.00 97.44 290 ASN A CA 1
ATOM 2249 C C . ASN A 1 290 ? -4.334 -33.893 -9.882 1.00 97.44 290 ASN A C 1
ATOM 2251 O O . ASN A 1 290 ? -4.038 -32.769 -9.502 1.00 97.44 290 ASN A O 1
ATOM 2255 N N . GLN A 1 291 ? -5.374 -34.143 -10.675 1.00 97.56 291 GLN A N 1
ATOM 2256 C CA . GLN A 1 291 ? -6.334 -33.119 -11.094 1.00 97.56 291 GLN A CA 1
ATOM 2257 C C . GLN A 1 291 ? -7.726 -33.436 -10.564 1.00 97.56 291 GLN A C 1
ATOM 2259 O O . GLN A 1 291 ? -8.160 -34.597 -10.585 1.00 97.56 291 GLN A O 1
ATOM 2264 N N . TYR A 1 292 ? -8.424 -32.396 -10.125 1.00 98.31 292 TYR A N 1
ATOM 2265 C CA . TYR A 1 292 ? -9.726 -32.486 -9.488 1.00 98.31 292 TYR A CA 1
ATOM 2266 C C . TYR A 1 292 ? -10.729 -31.555 -10.154 1.00 98.31 292 TYR A C 1
ATOM 2268 O O . TYR A 1 292 ? -10.417 -30.402 -10.413 1.00 98.31 292 TYR A O 1
ATOM 2276 N N . ALA A 1 293 ? -11.929 -32.062 -10.406 1.00 98.19 293 ALA A N 1
ATOM 2277 C CA . ALA A 1 293 ? -13.049 -31.284 -10.908 1.00 98.19 293 ALA A CA 1
ATOM 2278 C C . ALA A 1 293 ? -13.968 -30.878 -9.759 1.00 98.19 293 ALA A C 1
ATOM 2280 O O . ALA A 1 293 ? -14.223 -31.699 -8.869 1.00 98.19 293 ALA A O 1
ATOM 2281 N N . HIS A 1 294 ? -14.456 -29.637 -9.810 1.00 98.44 294 HIS A N 1
ATOM 2282 C CA . HIS A 1 294 ? -15.253 -29.029 -8.750 1.00 98.44 294 HIS A CA 1
ATOM 2283 C C . HIS A 1 294 ? -16.609 -28.545 -9.238 1.00 98.44 294 HIS A C 1
ATOM 2285 O O . HIS A 1 294 ? -16.713 -27.935 -10.301 1.00 98.44 294 HIS A O 1
ATOM 2291 N N . TYR A 1 295 ? -17.638 -28.817 -8.439 1.00 97.25 295 TYR A N 1
ATOM 2292 C CA . TYR A 1 295 ? -19.002 -28.332 -8.646 1.00 97.25 295 TYR A CA 1
ATOM 2293 C C . TYR A 1 295 ? -19.743 -28.210 -7.312 1.00 97.25 295 TYR A C 1
ATOM 2295 O O . TYR A 1 295 ? -19.303 -28.757 -6.297 1.00 97.25 295 TYR A O 1
ATOM 2303 N N . ALA A 1 296 ? -20.869 -27.500 -7.320 1.00 95.31 296 ALA A N 1
ATOM 2304 C CA . ALA A 1 296 ? -21.763 -27.387 -6.175 1.00 95.31 296 ALA A CA 1
ATOM 2305 C C . ALA A 1 296 ? -23.052 -28.193 -6.400 1.00 95.31 296 ALA A C 1
ATOM 2307 O O . ALA A 1 296 ? -23.559 -28.275 -7.518 1.00 95.31 296 ALA A O 1
ATOM 2308 N N . GLU A 1 297 ? -23.579 -28.779 -5.329 1.00 92.38 297 GLU A N 1
ATOM 2309 C CA . GLU A 1 297 ? -24.899 -29.415 -5.271 1.00 92.38 297 GLU A CA 1
ATOM 2310 C C . GLU A 1 297 ? -25.696 -28.723 -4.155 1.00 92.38 297 GLU A C 1
ATOM 2312 O O . GLU A 1 297 ? -25.269 -28.714 -2.995 1.00 92.38 297 GLU A O 1
ATOM 2317 N N . GLU A 1 298 ? -26.835 -28.119 -4.495 1.00 84.12 298 GLU A N 1
ATOM 2318 C CA . GLU A 1 298 ? -27.783 -27.625 -3.494 1.00 84.12 298 GLU A CA 1
ATOM 2319 C C . GLU A 1 298 ? -28.579 -28.795 -2.914 1.00 84.12 298 GLU A C 1
ATOM 2321 O O . GLU A 1 298 ? -29.030 -29.682 -3.638 1.00 84.12 298 GLU A O 1
ATOM 2326 N N . VAL A 1 299 ? -28.728 -28.815 -1.590 1.00 77.75 299 VAL A N 1
ATOM 2327 C CA . VAL A 1 299 ? -29.447 -29.863 -0.857 1.00 77.75 299 VAL A CA 1
ATOM 2328 C C . VAL A 1 299 ? -30.650 -29.232 -0.163 1.00 77.75 299 VAL A C 1
ATOM 2330 O O . VAL A 1 299 ? -30.568 -28.084 0.268 1.00 77.75 299 VAL A O 1
ATOM 2333 N N . GLU A 1 300 ? -31.738 -29.994 -0.017 1.00 60.38 300 GLU A N 1
ATOM 2334 C CA . GLU A 1 300 ? -33.025 -29.557 0.559 1.00 60.38 300 GLU A CA 1
ATOM 2335 C C . GLU A 1 300 ? -32.906 -28.828 1.916 1.00 60.38 300 GLU A C 1
ATOM 2337 O O . GLU A 1 300 ? -33.717 -27.957 2.211 1.00 60.38 300 GLU A O 1
ATOM 2342 N N . ASP A 1 301 ? -31.859 -29.103 2.702 1.00 61.53 301 ASP A N 1
ATOM 2343 C CA . ASP A 1 301 ? -31.606 -28.483 4.013 1.00 61.53 301 ASP A CA 1
ATOM 2344 C C . ASP A 1 301 ? -30.954 -27.079 3.947 1.00 61.53 301 ASP A C 1
ATOM 2346 O O . ASP A 1 301 ? -30.525 -26.541 4.969 1.00 61.53 301 ASP A O 1
ATOM 2350 N N . GLY A 1 302 ? -30.803 -26.489 2.755 1.00 68.62 302 GLY A N 1
ATOM 2351 C CA . GLY A 1 302 ? -30.202 -25.160 2.559 1.00 68.62 302 GLY A CA 1
ATOM 2352 C C . GLY A 1 302 ? -28.672 -25.112 2.691 1.00 68.62 302 GLY A C 1
ATOM 2353 O O . GLY A 1 302 ? -28.080 -24.035 2.651 1.00 68.62 302 GLY A O 1
ATOM 2354 N N . ILE A 1 303 ? -28.007 -26.266 2.835 1.00 78.75 303 ILE A N 1
ATOM 2355 C CA . ILE A 1 303 ? -26.542 -26.376 2.876 1.00 78.75 303 ILE A CA 1
ATOM 2356 C C . ILE A 1 303 ? -26.023 -26.797 1.499 1.00 78.75 303 ILE A C 1
ATOM 2358 O O . ILE A 1 303 ? -26.215 -27.939 1.074 1.00 78.75 303 ILE A O 1
ATOM 2362 N N . THR A 1 304 ? -25.299 -25.902 0.830 1.00 90.94 304 THR A N 1
ATOM 2363 C CA . THR A 1 304 ? -24.586 -26.207 -0.417 1.00 90.94 304 THR A CA 1
ATOM 2364 C C . THR A 1 304 ? -23.411 -27.150 -0.151 1.00 90.94 304 THR A C 1
ATOM 2366 O O . THR A 1 304 ? -22.572 -26.892 0.716 1.00 90.94 304 THR A O 1
ATOM 2369 N N . LYS A 1 305 ? -23.322 -28.242 -0.914 1.00 94.94 305 LYS A N 1
ATOM 2370 C CA . LYS A 1 305 ? -22.182 -29.169 -0.882 1.00 94.94 305 LYS A CA 1
ATOM 2371 C C . LYS A 1 305 ? -21.227 -28.863 -2.026 1.00 94.94 305 LYS A C 1
ATOM 2373 O O . LYS A 1 305 ? -21.643 -28.821 -3.179 1.00 94.94 305 LYS A O 1
ATOM 2378 N N . TYR A 1 306 ? -19.944 -28.710 -1.713 1.00 97.00 306 TYR A N 1
ATOM 2379 C CA . TYR A 1 306 ? -18.883 -28.466 -2.690 1.00 97.00 306 TYR A CA 1
ATOM 2380 C C . TYR A 1 306 ? -18.111 -29.754 -2.936 1.00 97.00 306 TYR A C 1
ATOM 2382 O O . TYR A 1 306 ? -17.484 -30.307 -2.031 1.00 97.00 306 TYR A O 1
ATOM 2390 N N . HIS A 1 307 ? -18.179 -30.254 -4.160 1.00 97.81 307 HIS A N 1
ATOM 2391 C CA . HIS A 1 307 ? -17.672 -31.557 -4.550 1.00 97.81 307 HIS A CA 1
ATOM 2392 C C . HIS A 1 307 ? -16.292 -31.449 -5.187 1.00 97.81 307 HIS A C 1
ATOM 2394 O O . HIS A 1 307 ? -16.186 -30.908 -6.274 1.00 97.81 307 HIS A O 1
ATOM 2400 N N . GLN A 1 308 ? -15.262 -32.061 -4.593 1.00 98.12 308 GLN A N 1
ATOM 2401 C CA . GLN A 1 308 ? -13.961 -32.259 -5.242 1.00 98.12 308 GLN A CA 1
ATOM 2402 C C . GLN A 1 308 ? -13.840 -33.704 -5.746 1.00 98.12 308 GLN A C 1
ATOM 2404 O O . GLN A 1 308 ? -13.675 -34.622 -4.944 1.00 98.12 308 GLN A O 1
ATOM 2409 N N . TYR A 1 309 ? -13.878 -33.941 -7.060 1.00 98.12 309 TYR A N 1
ATOM 2410 C CA . TYR A 1 309 ? -13.741 -35.286 -7.642 1.00 98.12 309 TYR A CA 1
ATOM 2411 C C . TYR A 1 309 ? -12.424 -35.462 -8.407 1.00 98.12 309 TYR A C 1
ATOM 2413 O O . TYR A 1 309 ? -12.098 -34.670 -9.287 1.00 98.12 309 TYR A O 1
ATOM 2421 N N . ARG A 1 310 ? -11.663 -36.532 -8.128 1.00 97.44 310 ARG A N 1
ATOM 2422 C CA . ARG A 1 310 ? -10.381 -36.795 -8.808 1.00 97.44 310 ARG A CA 1
ATOM 2423 C C . ARG A 1 310 ? -10.599 -37.284 -10.242 1.00 97.44 310 ARG A C 1
ATOM 2425 O O . ARG A 1 310 ? -11.015 -38.419 -10.465 1.00 97.44 310 ARG A O 1
ATOM 2432 N N . VAL A 1 311 ? -10.229 -36.458 -11.215 1.00 95.75 311 VAL A N 1
ATOM 2433 C CA . VAL A 1 311 ? -10.355 -36.760 -12.650 1.00 95.75 311 VAL A CA 1
ATOM 2434 C C . VAL A 1 311 ? -9.267 -37.731 -13.099 1.00 95.75 311 VAL A C 1
ATOM 2436 O O . VAL A 1 311 ? -9.558 -38.726 -13.775 1.00 95.75 311 VAL A O 1
ATOM 2439 N N . LYS A 1 312 ? -8.018 -37.432 -12.721 1.00 95.25 312 LYS A N 1
ATOM 2440 C CA . LYS A 1 312 ? -6.815 -38.157 -13.137 1.00 95.25 312 LYS A CA 1
ATOM 2441 C C . LYS A 1 312 ? -5.701 -38.000 -12.097 1.00 95.25 312 LYS A C 1
ATOM 2443 O O . LYS A 1 312 ? -5.595 -36.967 -11.441 1.00 95.25 312 LYS A O 1
ATOM 2448 N N . SER A 1 313 ? -4.872 -39.031 -11.980 1.00 95.81 313 SER A N 1
ATOM 2449 C CA . SER A 1 313 ? -3.593 -39.027 -11.267 1.00 95.81 313 SER A CA 1
ATOM 2450 C C . SER A 1 313 ? -2.531 -39.577 -12.220 1.00 95.81 313 SER A C 1
ATOM 2452 O O . SER A 1 313 ? -2.833 -40.510 -12.970 1.00 95.81 313 SER A O 1
ATOM 2454 N N . THR A 1 314 ? -1.354 -38.956 -12.266 1.00 95.62 314 THR A N 1
ATOM 2455 C CA . THR A 1 314 ? -0.255 -39.317 -13.181 1.00 95.62 314 THR A CA 1
ATOM 2456 C C . THR A 1 314 ? 1.074 -39.236 -12.446 1.00 95.62 314 THR A C 1
ATOM 2458 O O . THR A 1 314 ? 1.284 -38.269 -11.708 1.00 95.62 314 THR A O 1
ATOM 2461 N N . ASN A 1 315 ? 1.971 -40.199 -12.667 1.00 95.12 315 ASN A N 1
ATOM 2462 C CA . ASN A 1 315 ? 3.319 -40.137 -12.129 1.00 95.12 315 ASN A CA 1
ATOM 2463 C C . ASN A 1 315 ? 4.263 -39.490 -13.154 1.00 95.12 315 ASN A C 1
ATOM 2465 O O . ASN A 1 315 ? 4.535 -40.000 -14.235 1.00 95.12 315 ASN A O 1
ATOM 2469 N N . LEU A 1 316 ? 4.767 -38.313 -12.810 1.00 95.19 316 LEU A N 1
ATOM 2470 C CA . LEU A 1 316 ? 5.569 -37.468 -13.683 1.00 95.19 316 LEU A CA 1
ATOM 2471 C C . LEU A 1 316 ? 7.030 -37.915 -13.810 1.00 95.19 316 LEU A C 1
ATOM 2473 O O . LEU A 1 316 ? 7.747 -37.341 -14.631 1.00 95.19 316 LEU A O 1
ATOM 2477 N N . ILE A 1 317 ? 7.489 -38.883 -13.011 1.00 93.81 317 ILE A N 1
ATOM 2478 C CA . ILE A 1 317 ? 8.880 -39.369 -13.036 1.00 93.81 317 ILE A CA 1
ATOM 2479 C C . ILE A 1 317 ? 9.010 -40.851 -13.406 1.00 93.81 317 ILE A C 1
ATOM 2481 O O . ILE A 1 317 ? 10.119 -41.271 -13.731 1.00 93.81 317 ILE A O 1
ATOM 2485 N N . ASP A 1 318 ? 7.916 -41.620 -13.413 1.00 91.94 318 ASP A N 1
ATOM 2486 C CA . ASP A 1 318 ? 7.951 -43.057 -13.734 1.00 91.94 318 ASP A CA 1
ATOM 2487 C C . ASP A 1 318 ? 8.334 -43.323 -15.192 1.00 91.94 318 ASP A C 1
ATOM 2489 O O . ASP A 1 318 ? 9.123 -44.223 -15.483 1.00 91.94 318 ASP A O 1
ATOM 2493 N N . SER A 1 319 ? 7.797 -42.542 -16.134 1.00 94.62 319 SER A N 1
ATOM 2494 C CA . SER A 1 319 ? 8.151 -42.675 -17.547 1.00 94.62 319 SER A CA 1
ATOM 2495 C C . SER A 1 319 ? 8.028 -41.366 -18.320 1.00 94.62 319 SER A C 1
ATOM 2497 O O . SER A 1 319 ? 7.248 -40.474 -17.983 1.00 94.62 319 SER A O 1
ATOM 2499 N N . TYR A 1 320 ? 8.765 -41.280 -19.429 1.00 94.81 320 TYR A N 1
ATOM 2500 C CA . TYR A 1 320 ? 8.678 -40.153 -20.356 1.00 94.81 320 TYR A CA 1
ATOM 2501 C C . TYR A 1 320 ? 7.263 -39.975 -20.930 1.00 94.81 320 TYR A C 1
ATOM 2503 O O . TYR A 1 320 ? 6.808 -38.846 -21.125 1.00 94.81 320 TYR A O 1
ATOM 2511 N N . GLN A 1 321 ? 6.545 -41.076 -21.170 1.00 94.19 321 GLN A N 1
ATOM 2512 C CA . GLN A 1 321 ? 5.182 -41.024 -21.688 1.00 94.19 321 GLN A CA 1
ATOM 2513 C C . GLN A 1 321 ? 4.205 -40.473 -20.641 1.00 94.19 321 GLN A C 1
ATOM 2515 O O . GLN A 1 321 ? 3.424 -39.580 -20.967 1.00 94.19 321 GLN A O 1
ATOM 2520 N N . GLU A 1 322 ? 4.300 -40.905 -19.379 1.00 94.44 322 GLU A N 1
ATOM 2521 C CA . GLU A 1 322 ? 3.468 -40.349 -18.303 1.00 94.44 322 GLU A CA 1
ATOM 2522 C C . GLU A 1 322 ? 3.775 -38.874 -18.033 1.00 94.44 322 GLU A C 1
ATOM 2524 O O . GLU A 1 322 ? 2.853 -38.076 -17.865 1.00 94.44 322 GLU A O 1
ATOM 2529 N N . PHE A 1 323 ? 5.044 -38.466 -18.095 1.00 95.12 323 PHE A N 1
ATOM 2530 C CA . PHE A 1 323 ? 5.413 -37.053 -18.024 1.00 95.12 323 PHE A CA 1
ATOM 2531 C C . PHE A 1 323 ? 4.768 -36.230 -19.148 1.00 95.12 323 PHE A C 1
ATOM 2533 O O . PHE A 1 323 ? 4.188 -35.168 -18.897 1.00 95.12 323 PHE A O 1
ATOM 2540 N N . LYS A 1 324 ? 4.828 -36.724 -20.393 1.00 94.06 324 LYS A N 1
ATOM 2541 C CA . LYS A 1 324 ? 4.181 -36.078 -21.545 1.00 94.06 324 LYS A CA 1
ATOM 2542 C C . LYS A 1 324 ? 2.673 -35.976 -21.365 1.00 94.06 324 LYS A C 1
ATOM 2544 O O . LYS A 1 324 ? 2.102 -34.935 -21.687 1.00 94.06 324 LYS A O 1
ATOM 2549 N N . ASP A 1 325 ? 2.039 -37.035 -20.881 1.00 93.00 325 ASP A N 1
ATOM 2550 C CA . ASP A 1 325 ? 0.590 -37.101 -20.706 1.00 93.00 325 ASP A CA 1
ATOM 2551 C C . ASP A 1 325 ? 0.120 -36.202 -19.560 1.00 93.00 325 ASP A C 1
ATOM 2553 O O . ASP A 1 325 ? -0.809 -35.419 -19.750 1.00 93.00 325 ASP A O 1
ATOM 2557 N N . GLY A 1 326 ? 0.823 -36.219 -18.425 1.00 94.25 326 GLY A N 1
ATOM 2558 C CA . GLY A 1 326 ? 0.553 -35.352 -17.280 1.00 94.25 326 GLY A CA 1
ATOM 2559 C C . GLY A 1 326 ? 0.716 -33.871 -17.618 1.00 94.25 326 GLY A C 1
ATOM 2560 O O . GLY A 1 326 ? -0.181 -33.070 -17.350 1.00 94.25 326 GLY A O 1
ATOM 2561 N N . ARG A 1 327 ? 1.825 -33.508 -18.278 1.00 94.69 327 ARG A N 1
ATOM 2562 C CA . ARG A 1 327 ? 2.073 -32.134 -18.738 1.00 94.69 327 ARG A CA 1
ATOM 2563 C C . ARG A 1 327 ? 1.047 -31.685 -19.775 1.00 94.69 327 ARG A C 1
ATOM 2565 O O . ARG A 1 327 ? 0.539 -30.574 -19.676 1.00 94.69 327 ARG A O 1
ATOM 2572 N N . ARG A 1 328 ? 0.734 -32.526 -20.768 1.00 94.69 328 ARG A N 1
ATOM 2573 C CA . ARG A 1 328 ? -0.285 -32.214 -21.784 1.00 94.69 328 ARG A CA 1
ATOM 2574 C C . ARG A 1 328 ? -1.644 -31.981 -21.132 1.00 94.69 328 ARG A C 1
ATOM 2576 O O . ARG A 1 328 ? -2.266 -30.960 -21.398 1.00 94.69 328 ARG A O 1
ATOM 2583 N N . GLY A 1 329 ? -2.056 -32.885 -20.249 1.00 94.81 329 GLY A N 1
ATOM 2584 C CA . GLY A 1 329 ? -3.329 -32.784 -19.551 1.00 94.81 329 GLY A CA 1
ATOM 2585 C C . GLY A 1 329 ? -3.445 -31.522 -18.705 1.00 94.81 329 GLY A C 1
ATOM 2586 O O . GLY A 1 329 ? -4.462 -30.845 -18.774 1.00 94.81 329 GLY A O 1
ATOM 2587 N N . LEU A 1 330 ? -2.400 -31.146 -17.957 1.00 95.81 330 LEU A N 1
ATOM 2588 C CA . LEU A 1 330 ? -2.406 -29.898 -17.182 1.00 95.81 330 LEU A CA 1
ATOM 2589 C C . LEU A 1 330 ? -2.546 -28.660 -18.067 1.00 95.81 330 LEU A C 1
ATOM 2591 O O . LEU A 1 330 ? -3.337 -27.777 -17.760 1.00 95.81 330 LEU A O 1
ATOM 2595 N N . ARG A 1 331 ? -1.829 -28.613 -19.189 1.00 95.69 331 ARG A N 1
ATOM 2596 C CA . ARG A 1 331 ? -1.888 -27.469 -20.106 1.00 95.69 331 ARG A CA 1
ATOM 2597 C C . ARG A 1 331 ? -3.220 -27.367 -20.839 1.00 95.69 331 ARG A C 1
ATOM 2599 O O . ARG A 1 331 ? -3.717 -26.267 -21.016 1.00 95.69 331 ARG A O 1
ATOM 2606 N N . ASN A 1 332 ? -3.826 -28.497 -21.200 1.00 95.62 332 ASN A N 1
ATOM 2607 C CA . ASN A 1 332 ? -5.189 -28.522 -21.736 1.00 95.62 332 ASN A CA 1
ATOM 2608 C C . ASN A 1 332 ? -6.207 -27.995 -20.722 1.00 95.62 332 ASN A C 1
ATOM 2610 O O . ASN A 1 332 ? -7.142 -27.292 -21.091 1.00 95.62 332 ASN A O 1
ATOM 2614 N N . THR A 1 333 ? -6.017 -28.329 -19.446 1.00 95.38 333 THR A N 1
ATOM 2615 C CA . THR A 1 333 ? -6.827 -27.797 -18.353 1.00 95.38 333 THR A CA 1
ATOM 2616 C C . THR A 1 333 ? -6.623 -26.290 -18.186 1.00 95.38 333 THR A C 1
ATOM 2618 O O . THR A 1 333 ? -7.612 -25.580 -18.044 1.00 95.38 333 THR A O 1
ATOM 2621 N N . GLN A 1 334 ? -5.384 -25.784 -18.254 1.00 96.19 334 GLN A N 1
ATOM 2622 C CA . GLN A 1 334 ? -5.120 -24.338 -18.237 1.00 96.19 334 GLN A CA 1
ATOM 2623 C C . GLN A 1 334 ? -5.796 -23.633 -19.422 1.00 96.19 334 GLN A C 1
ATOM 2625 O O . GLN A 1 334 ? -6.432 -22.604 -19.228 1.00 96.19 334 GLN A O 1
ATOM 2630 N N . ASP A 1 335 ? -5.688 -24.195 -20.632 1.00 95.56 335 ASP A N 1
ATOM 2631 C CA . ASP A 1 335 ? -6.324 -23.643 -21.836 1.00 95.56 335 ASP A CA 1
ATOM 2632 C C . ASP A 1 335 ? -7.850 -23.571 -21.653 1.00 95.56 335 ASP A C 1
ATOM 2634 O O . ASP A 1 335 ? -8.466 -22.540 -21.903 1.00 95.56 335 ASP A O 1
ATOM 2638 N N . TYR A 1 336 ? -8.453 -24.638 -21.122 1.00 95.81 336 TYR A N 1
ATOM 2639 C CA . TYR A 1 336 ? -9.884 -24.671 -20.832 1.00 95.81 336 TYR A CA 1
ATOM 2640 C C . TYR A 1 336 ? -10.305 -23.649 -19.770 1.00 95.81 336 TYR A C 1
ATOM 2642 O O . TYR A 1 336 ? -11.296 -22.951 -19.956 1.00 95.81 336 TYR A O 1
ATOM 2650 N N . ALA A 1 337 ? -9.567 -23.557 -18.661 1.00 97.06 337 ALA A N 1
ATOM 2651 C CA . ALA A 1 337 ? -9.856 -22.611 -17.587 1.00 97.06 337 ALA A CA 1
ATOM 2652 C C . ALA A 1 337 ? -9.767 -21.159 -18.077 1.00 97.06 337 ALA A C 1
ATOM 2654 O O . ALA A 1 337 ? -10.624 -20.344 -17.740 1.00 97.06 337 ALA A O 1
ATOM 2655 N N . ARG A 1 338 ? -8.779 -20.859 -18.928 1.00 96.44 338 ARG A N 1
ATOM 2656 C CA . ARG A 1 338 ? -8.655 -19.566 -19.601 1.00 96.44 338 ARG A CA 1
ATOM 2657 C C . ARG A 1 338 ? -9.875 -19.282 -20.476 1.00 96.44 338 ARG A C 1
ATOM 2659 O O . ARG A 1 338 ? -10.518 -18.255 -20.280 1.00 96.44 338 ARG A O 1
ATOM 2666 N N . ASP A 1 339 ? -10.250 -20.205 -21.363 1.00 96.06 339 ASP A N 1
ATOM 2667 C CA . ASP A 1 339 ? -11.433 -20.055 -22.225 1.00 96.06 339 ASP A CA 1
ATOM 2668 C C . ASP A 1 339 ? -12.724 -19.825 -21.413 1.00 96.06 339 ASP A C 1
ATOM 2670 O O . ASP A 1 339 ? -13.581 -19.037 -21.818 1.00 96.06 339 ASP A O 1
ATOM 2674 N N . GLN A 1 340 ? -12.872 -20.492 -20.260 1.00 96.62 340 GLN A N 1
ATOM 2675 C CA . GLN A 1 340 ? -14.012 -20.292 -19.358 1.00 96.62 340 GLN A CA 1
ATOM 2676 C C . GLN A 1 340 ? -14.005 -18.910 -18.697 1.00 96.62 340 GLN A C 1
ATOM 2678 O O . GLN A 1 340 ? -15.061 -18.284 -18.629 1.00 96.62 340 GLN A O 1
ATOM 2683 N N . SER A 1 341 ? -12.846 -18.410 -18.256 1.00 97.25 341 SER A N 1
ATOM 2684 C CA . SER A 1 341 ? -12.730 -17.050 -17.712 1.00 97.25 341 SER A CA 1
ATOM 2685 C C . SER A 1 341 ? -13.103 -15.991 -18.756 1.00 97.25 341 SER A C 1
ATOM 2687 O O . SER A 1 341 ? -13.921 -15.125 -18.457 1.00 97.25 341 SER A O 1
ATOM 2689 N N . TYR A 1 342 ? -12.600 -16.096 -19.993 1.00 97.69 342 TYR A N 1
ATOM 2690 C CA . TYR A 1 342 ? -12.969 -15.168 -21.076 1.00 97.69 342 TYR A CA 1
ATOM 2691 C C . TYR A 1 342 ? -14.462 -15.215 -21.400 1.00 97.69 342 TYR A C 1
ATOM 2693 O O . TYR A 1 342 ? -15.106 -14.171 -21.465 1.00 97.69 342 TYR A O 1
ATOM 2701 N N . ARG A 1 343 ? -15.038 -16.415 -21.544 1.00 97.38 343 ARG A N 1
ATOM 2702 C CA . ARG A 1 343 ? -16.479 -16.559 -21.800 1.00 97.38 343 ARG A CA 1
ATOM 2703 C C . ARG A 1 343 ? -17.331 -15.952 -20.695 1.00 97.38 343 ARG A C 1
ATOM 2705 O O . ARG A 1 343 ? -18.289 -15.255 -21.000 1.00 97.38 343 ARG A O 1
ATOM 2712 N N . LEU A 1 344 ? -16.995 -16.215 -19.432 1.00 97.69 344 LEU A N 1
ATOM 2713 C CA . LEU A 1 344 ? -17.760 -15.689 -18.304 1.00 97.69 344 LEU A CA 1
ATOM 2714 C C . LEU A 1 344 ? -17.691 -14.158 -18.251 1.00 97.69 344 LEU A C 1
ATOM 2716 O O . LEU A 1 344 ? -18.722 -13.513 -18.084 1.00 97.69 344 LEU A O 1
ATOM 2720 N N . ARG A 1 345 ? -16.500 -13.580 -18.454 1.00 97.56 345 ARG A N 1
ATOM 2721 C CA . ARG A 1 345 ? -16.307 -12.130 -18.577 1.00 97.56 345 ARG A CA 1
ATOM 2722 C C . ARG A 1 345 ? -17.166 -11.540 -19.694 1.00 97.56 345 ARG A C 1
ATOM 2724 O O . ARG A 1 345 ? -17.873 -10.562 -19.467 1.00 97.56 345 ARG A O 1
ATOM 2731 N N . ASP A 1 346 ? -17.104 -12.120 -20.888 1.00 97.88 346 ASP A N 1
ATOM 2732 C CA . ASP A 1 346 ? -17.823 -11.606 -22.055 1.00 97.88 346 ASP A CA 1
ATOM 2733 C C . ASP A 1 346 ? -19.345 -11.686 -21.859 1.00 97.88 346 ASP A C 1
ATOM 2735 O O . ASP A 1 346 ? -20.050 -10.712 -22.131 1.00 97.88 346 ASP A O 1
ATOM 2739 N N . ASP A 1 347 ? -19.840 -12.798 -21.305 1.00 97.38 347 ASP A N 1
ATOM 2740 C CA . ASP A 1 347 ? -21.253 -12.981 -20.964 1.00 97.38 347 ASP A CA 1
ATOM 2741 C C . ASP A 1 347 ? -21.728 -11.932 -19.937 1.00 97.38 347 ASP A C 1
ATOM 2743 O O . ASP A 1 347 ? -22.796 -11.339 -20.112 1.00 97.38 347 ASP A O 1
ATOM 2747 N N . LEU A 1 348 ? -20.930 -11.652 -18.897 1.00 97.62 348 LEU A N 1
ATOM 2748 C CA . LEU A 1 348 ? -21.237 -10.637 -17.879 1.00 97.62 348 LEU A CA 1
ATOM 2749 C C . LEU A 1 348 ? -21.303 -9.225 -18.476 1.00 97.62 348 LEU A C 1
ATOM 2751 O O . LEU A 1 348 ? -22.258 -8.485 -18.226 1.00 97.62 348 LEU A O 1
ATOM 2755 N N . LYS A 1 349 ? -20.319 -8.861 -19.306 1.00 97.00 349 LYS A N 1
ATOM 2756 C CA . LYS A 1 349 ? -20.261 -7.546 -19.966 1.00 97.00 349 LYS A CA 1
ATOM 2757 C C . LYS A 1 349 ? -21.445 -7.336 -20.904 1.00 97.00 349 LYS A C 1
ATOM 2759 O O . LYS A 1 349 ? -22.038 -6.255 -20.920 1.00 97.00 349 LYS A O 1
ATOM 2764 N N . GLU A 1 350 ? -21.813 -8.361 -21.667 1.00 96.19 350 GLU A N 1
ATOM 2765 C CA . GLU A 1 350 ? -22.965 -8.297 -22.563 1.00 96.19 350 GLU A CA 1
ATOM 2766 C C . GLU A 1 350 ? -24.283 -8.213 -21.777 1.00 96.19 350 GLU A C 1
ATOM 2768 O O . GLU A 1 350 ? -25.138 -7.383 -22.095 1.00 96.19 350 GLU A O 1
ATOM 2773 N N . HIS A 1 351 ? -24.432 -8.988 -20.697 1.00 94.94 351 HIS A N 1
ATOM 2774 C CA . HIS A 1 351 ? -25.600 -8.904 -19.817 1.00 94.94 351 HIS A CA 1
ATOM 2775 C C . HIS A 1 351 ? -25.773 -7.496 -19.224 1.00 94.94 351 HIS A C 1
ATOM 2777 O O . HIS A 1 351 ? -26.861 -6.915 -19.292 1.00 94.94 351 HIS A O 1
ATOM 2783 N N . TRP A 1 352 ? -24.687 -6.912 -18.709 1.00 93.00 352 TRP A N 1
ATOM 2784 C CA . TRP A 1 352 ? -24.661 -5.550 -18.168 1.00 93.00 352 TRP A CA 1
ATOM 2785 C C . TRP A 1 352 ? -25.080 -4.503 -19.203 1.00 93.00 352 TRP A C 1
ATOM 2787 O O . TRP A 1 352 ? -25.932 -3.646 -18.940 1.00 93.00 352 TRP A O 1
ATOM 2797 N N . LYS A 1 353 ? -24.538 -4.607 -20.421 1.00 92.56 353 LYS A N 1
ATOM 2798 C CA . LYS A 1 353 ? -24.883 -3.722 -21.538 1.00 92.56 353 LYS A CA 1
ATOM 2799 C C . LYS A 1 353 ? -26.378 -3.779 -21.860 1.00 92.56 353 LYS A C 1
ATOM 2801 O O . LYS A 1 353 ? -27.014 -2.733 -21.995 1.00 92.56 353 LYS A O 1
ATOM 2806 N N . GLN A 1 354 ? -26.959 -4.977 -21.922 1.00 91.00 354 GLN A N 1
ATOM 2807 C CA . GLN A 1 354 ? -28.388 -5.162 -22.193 1.00 91.00 354 GLN A CA 1
ATOM 2808 C C . GLN A 1 354 ? -29.282 -4.584 -21.088 1.00 91.00 354 GLN A C 1
ATOM 2810 O O . GLN A 1 354 ? -30.316 -3.984 -21.395 1.00 91.00 354 GLN A O 1
ATOM 2815 N N . GLN A 1 355 ? -28.905 -4.729 -19.813 1.00 87.44 355 GLN A N 1
ATOM 2816 C CA . GLN A 1 355 ? -29.649 -4.123 -18.703 1.00 87.44 355 GLN A CA 1
ATOM 2817 C C . GLN A 1 355 ? -29.627 -2.589 -18.771 1.00 87.44 355 GLN A C 1
ATOM 2819 O O . GLN A 1 355 ? -30.671 -1.946 -18.628 1.00 87.44 355 GLN A O 1
ATOM 2824 N N . ARG A 1 356 ? -28.465 -1.993 -19.064 1.00 82.25 356 ARG A N 1
ATOM 2825 C CA . ARG A 1 356 ? -28.310 -0.535 -19.158 1.00 82.25 356 ARG A CA 1
ATOM 2826 C C . ARG A 1 356 ? -29.111 0.068 -20.316 1.00 82.25 356 ARG A C 1
ATOM 2828 O O . ARG A 1 356 ? -29.762 1.094 -20.130 1.00 82.25 356 ARG A O 1
ATOM 2835 N N . SER A 1 357 ? -29.147 -0.596 -21.474 1.00 74.38 357 SER A N 1
ATOM 2836 C CA . SER A 1 357 ? -29.982 -0.167 -22.607 1.00 74.38 357 SER A CA 1
ATOM 2837 C C . SER A 1 357 ? -31.486 -0.253 -22.309 1.00 74.38 357 SER A C 1
ATOM 2839 O O . SER A 1 357 ? -32.244 0.614 -22.741 1.00 74.38 357 SER A O 1
ATOM 2841 N N . LYS A 1 358 ? -31.937 -1.247 -21.529 1.00 72.56 358 LYS A N 1
ATOM 2842 C CA . LYS A 1 358 ? -33.344 -1.339 -21.090 1.00 72.56 358 LYS A CA 1
ATOM 2843 C C . LYS A 1 358 ? -33.732 -0.200 -20.143 1.00 72.56 358 LYS A C 1
ATOM 2845 O O . LYS A 1 358 ? -34.828 0.336 -20.271 1.00 72.56 358 LYS A O 1
ATOM 2850 N N . LEU A 1 359 ? -32.842 0.193 -19.229 1.00 61.66 359 LEU A N 1
ATOM 2851 C CA . LEU A 1 359 ? -33.075 1.312 -18.306 1.00 61.66 359 LEU A CA 1
ATOM 2852 C C . LEU A 1 359 ? -33.124 2.669 -19.029 1.00 61.66 359 LEU A C 1
ATOM 2854 O O . LEU A 1 359 ? -33.947 3.513 -18.681 1.00 61.66 359 LEU A O 1
ATOM 2858 N N . GLN A 1 360 ? -32.306 2.863 -20.069 1.00 51.69 360 GLN A N 1
ATOM 2859 C CA . GLN A 1 360 ? -32.321 4.087 -20.882 1.00 51.69 360 GLN A CA 1
ATOM 2860 C C . GLN A 1 360 ? -33.625 4.251 -21.682 1.00 51.69 360 GLN A C 1
ATOM 2862 O O . GLN A 1 360 ? -34.200 5.335 -21.681 1.00 51.69 360 GLN A O 1
ATOM 2867 N N . HIS A 1 361 ? -34.167 3.173 -22.259 1.00 47.75 361 HIS A N 1
ATOM 2868 C CA . HIS A 1 361 ? -35.456 3.228 -22.965 1.00 47.75 361 HIS A CA 1
ATOM 2869 C C . HIS A 1 361 ? -36.662 3.520 -22.054 1.00 47.75 361 HIS A C 1
ATOM 2871 O O . HIS A 1 361 ? -37.662 4.060 -22.521 1.00 47.75 361 HIS A O 1
ATOM 2877 N N . ILE A 1 362 ? -36.588 3.190 -20.760 1.00 47.88 362 ILE A N 1
ATOM 2878 C CA . ILE A 1 362 ? -37.647 3.516 -19.788 1.00 47.88 362 ILE A CA 1
ATOM 2879 C C . ILE A 1 362 ? -37.595 5.006 -19.406 1.00 47.88 362 ILE A C 1
ATOM 2881 O O . ILE A 1 362 ? -38.640 5.626 -19.208 1.00 47.88 362 ILE A O 1
ATOM 2885 N N . ALA A 1 363 ? -36.400 5.604 -19.356 1.00 41.03 363 ALA A N 1
ATOM 2886 C CA . ALA A 1 363 ? -36.219 7.023 -19.043 1.00 41.03 363 ALA A CA 1
ATOM 2887 C C . ALA A 1 363 ? -36.684 7.963 -20.178 1.00 41.03 363 ALA A C 1
ATOM 2889 O O . ALA A 1 363 ? -37.158 9.063 -19.901 1.00 41.03 363 ALA A O 1
ATOM 2890 N N . GLU A 1 364 ? -36.635 7.525 -21.440 1.00 41.38 364 GLU A N 1
ATOM 2891 C CA . GLU A 1 364 ? -37.087 8.308 -22.608 1.00 41.38 364 GLU A CA 1
ATOM 2892 C C . GLU A 1 364 ? -38.623 8.392 -22.762 1.00 41.38 364 GLU A C 1
ATOM 2894 O O . GLU A 1 364 ? -39.123 9.179 -23.563 1.00 41.38 364 GLU A O 1
ATOM 2899 N N . GLY A 1 365 ? -39.398 7.633 -21.975 1.00 36.91 365 GLY A N 1
ATOM 2900 C CA . GLY A 1 365 ? -40.867 7.595 -22.049 1.00 36.91 365 GLY A CA 1
ATOM 2901 C C . GLY A 1 365 ? -41.612 8.726 -21.324 1.00 36.91 365 GLY A C 1
ATOM 2902 O O . GLY A 1 365 ? -42.842 8.750 -21.356 1.00 36.91 365 GLY A O 1
ATOM 2903 N N . THR A 1 366 ? -40.909 9.657 -20.667 1.00 35.47 366 THR A N 1
ATOM 2904 C CA . THR A 1 366 ? -41.539 10.710 -19.847 1.00 35.47 366 THR A CA 1
ATOM 2905 C C . THR A 1 366 ? -41.067 12.104 -20.266 1.00 35.47 366 THR A C 1
ATOM 2907 O O . THR A 1 366 ? -40.279 12.744 -19.578 1.00 35.47 366 THR A O 1
ATOM 2910 N N . SER A 1 367 ? -41.542 12.597 -21.412 1.00 29.44 367 SER A N 1
ATOM 2911 C CA . SER A 1 367 ? -41.304 13.981 -21.845 1.00 29.44 367 SER A CA 1
ATOM 2912 C C . SER A 1 367 ? -42.465 14.900 -21.438 1.00 29.44 367 SER A C 1
ATOM 2914 O O . SER A 1 367 ? -43.573 14.766 -21.960 1.00 29.44 367 SER A O 1
ATOM 2916 N N . LEU A 1 368 ? -42.200 15.872 -20.560 1.00 29.78 368 LEU A N 1
ATOM 2917 C CA . LEU A 1 368 ? -42.962 17.126 -20.475 1.00 29.78 368 LEU A CA 1
ATOM 2918 C C . LEU A 1 368 ? -42.175 18.243 -21.194 1.00 29.78 368 LEU A C 1
ATOM 2920 O O . LEU A 1 368 ? -40.946 18.175 -21.247 1.00 29.78 368 LEU A O 1
ATOM 2924 N N . PRO A 1 369 ? -42.858 19.234 -21.795 1.00 31.05 369 PRO A N 1
ATOM 2925 C CA . PRO A 1 369 ? -42.297 20.056 -22.864 1.00 31.05 369 PRO A CA 1
ATOM 2926 C C . PRO A 1 369 ? -41.420 21.205 -22.349 1.00 31.05 369 PRO A C 1
ATOM 2928 O O . PRO A 1 369 ? -41.784 21.915 -21.413 1.00 31.05 369 PRO A O 1
ATOM 2931 N N . VAL A 1 370 ? -40.298 21.426 -23.034 1.00 30.80 370 VAL A N 1
ATOM 2932 C CA . VAL A 1 370 ? -39.429 22.607 -22.911 1.00 30.80 370 VAL A CA 1
ATOM 2933 C C . VAL A 1 370 ? -39.707 23.544 -24.095 1.00 30.80 370 VAL A C 1
ATOM 2935 O O . VAL A 1 370 ? -39.837 23.040 -25.212 1.00 30.80 370 VAL A O 1
ATOM 2938 N N . PRO A 1 371 ? -39.764 24.879 -23.916 1.00 31.91 371 PRO A N 1
ATOM 2939 C CA . PRO A 1 371 ? -39.638 25.816 -25.024 1.00 31.91 371 PRO A CA 1
ATOM 2940 C C . PRO A 1 371 ? -38.171 26.156 -25.319 1.00 31.91 371 PRO A C 1
ATOM 2942 O O . PRO A 1 371 ? -37.388 26.461 -24.420 1.00 31.91 371 PRO A O 1
ATOM 2945 N N . ASP A 1 372 ? -37.881 26.114 -26.616 1.00 27.08 372 ASP A N 1
ATOM 2946 C CA . ASP A 1 372 ? -36.666 26.450 -27.359 1.00 27.08 372 ASP A CA 1
ATOM 2947 C C . ASP A 1 372 ? -35.789 27.595 -26.837 1.00 27.08 372 ASP A C 1
ATOM 2949 O O . ASP A 1 372 ? -36.282 28.678 -26.534 1.00 27.08 372 ASP A O 1
ATOM 2953 N N . LEU A 1 373 ? -34.469 27.403 -26.973 1.00 29.09 373 LEU A N 1
ATOM 2954 C CA . LEU A 1 373 ? -33.552 28.396 -27.550 1.00 29.09 373 LEU A CA 1
ATOM 2955 C C . LEU A 1 373 ? -32.356 27.675 -28.206 1.00 29.09 373 LEU A C 1
ATOM 2957 O O . LEU A 1 373 ? -31.543 27.037 -27.541 1.00 29.09 373 LEU A O 1
ATOM 2961 N N . GLN A 1 374 ? -32.276 27.774 -29.535 1.00 27.58 374 GLN A N 1
ATOM 2962 C CA . GLN A 1 374 ? -31.177 27.292 -30.376 1.00 27.58 374 GLN A CA 1
ATOM 2963 C C . GLN A 1 374 ? -30.021 28.306 -30.438 1.00 27.58 374 GLN A C 1
ATOM 2965 O O . GLN A 1 374 ? -30.275 29.484 -30.678 1.00 27.58 374 GLN A O 1
ATOM 2970 N N . ALA A 1 375 ? -28.772 27.826 -30.365 1.00 26.31 375 ALA A N 1
ATOM 2971 C CA . ALA A 1 375 ? -27.670 28.179 -31.281 1.00 26.31 375 ALA A CA 1
ATOM 2972 C C . ALA A 1 375 ? -26.429 27.287 -31.021 1.00 26.31 375 ALA A C 1
ATOM 2974 O O . ALA A 1 375 ? -25.895 27.254 -29.917 1.00 26.31 375 ALA A O 1
ATOM 2975 N N . ASN A 1 376 ? -25.990 26.566 -32.061 1.00 24.97 376 ASN A N 1
ATOM 2976 C CA . ASN A 1 376 ? -24.779 25.722 -32.143 1.00 24.97 376 ASN A CA 1
ATOM 2977 C C . ASN A 1 376 ? -23.511 26.576 -32.477 1.00 24.97 376 ASN A C 1
ATOM 2979 O O . ASN A 1 376 ? -23.642 27.785 -32.655 1.00 24.97 376 ASN A O 1
ATOM 2983 N N . PRO A 1 377 ? -22.344 25.990 -32.836 1.00 40.25 377 PRO A N 1
ATOM 2984 C CA . PRO A 1 377 ? -21.377 25.247 -32.014 1.00 40.25 377 PRO A CA 1
ATOM 2985 C C . PRO A 1 377 ? -19.921 25.756 -32.230 1.00 40.25 377 PRO A C 1
ATOM 2987 O O . PRO A 1 377 ? -19.568 26.164 -33.333 1.00 40.25 377 PRO A O 1
ATOM 2990 N N . SER A 1 378 ? -19.019 25.637 -31.252 1.00 23.03 378 SER A N 1
ATOM 2991 C CA . SER A 1 378 ? -17.573 25.556 -31.548 1.00 23.03 378 SER A CA 1
ATOM 2992 C C . SER A 1 378 ? -16.766 25.069 -30.346 1.00 23.03 378 SER A C 1
ATOM 2994 O O . SER A 1 378 ? -16.726 25.730 -29.315 1.00 23.03 378 SER A O 1
ATOM 2996 N N . GLU A 1 379 ? -16.160 23.900 -30.541 1.00 26.42 379 GLU A N 1
ATOM 2997 C CA . GLU A 1 379 ? -14.785 23.511 -30.202 1.00 26.42 379 GLU A CA 1
ATOM 2998 C C . GLU A 1 379 ? -14.139 23.973 -28.881 1.00 26.42 379 GLU A C 1
ATOM 3000 O O . GLU A 1 379 ? -13.970 25.154 -28.597 1.00 26.42 379 GLU A O 1
ATOM 3005 N N . ASN A 1 380 ? -13.593 22.965 -28.191 1.00 29.02 380 ASN A N 1
ATOM 3006 C CA . ASN A 1 380 ? -12.582 23.027 -27.137 1.00 29.02 380 ASN A CA 1
ATOM 3007 C C . ASN A 1 380 ? -13.008 23.624 -25.796 1.00 29.02 380 ASN A C 1
ATOM 3009 O O . ASN A 1 380 ? -12.613 24.721 -25.413 1.00 29.02 380 ASN A O 1
ATOM 3013 N N . THR A 1 381 ? -13.643 22.783 -24.985 1.00 21.09 381 THR A N 1
ATOM 3014 C CA . THR A 1 381 ? -13.500 22.854 -23.531 1.00 21.09 381 THR A CA 1
ATOM 3015 C C . THR A 1 381 ? -12.653 21.677 -23.055 1.00 21.09 381 THR A C 1
ATOM 3017 O O . THR A 1 381 ? -13.148 20.591 -22.776 1.00 21.09 381 THR A O 1
ATOM 3020 N N . ASN A 1 382 ? -11.341 21.911 -22.957 1.00 23.45 382 ASN A N 1
ATOM 3021 C CA . ASN A 1 382 ? -10.537 21.274 -21.918 1.00 23.45 382 ASN A CA 1
ATOM 3022 C C . ASN A 1 382 ? -11.167 21.643 -20.567 1.00 23.45 382 ASN A C 1
ATOM 3024 O O . ASN A 1 382 ? -11.194 22.837 -20.254 1.00 23.45 382 ASN A O 1
ATOM 3028 N N . PRO A 1 383 ? -11.586 20.694 -19.719 1.00 22.45 383 PRO A N 1
ATOM 3029 C CA . PRO A 1 383 ? -11.648 20.953 -18.297 1.00 22.45 383 PRO A CA 1
ATOM 3030 C C . PRO A 1 383 ? -10.227 20.761 -17.755 1.00 22.45 383 PRO A C 1
ATOM 3032 O O . PRO A 1 383 ? -9.851 19.694 -17.282 1.00 22.45 383 PRO A O 1
ATOM 3035 N N . TYR A 1 384 ? -9.400 21.797 -17.905 1.00 23.55 384 TYR A N 1
ATOM 3036 C CA . TYR A 1 384 ? -8.243 21.989 -17.037 1.00 23.55 384 TYR A CA 1
ATOM 3037 C C . TYR A 1 384 ? -8.770 22.741 -15.817 1.00 23.55 384 TYR A C 1
ATOM 3039 O O . TYR A 1 384 ? -8.880 23.966 -15.838 1.00 23.55 384 TYR A O 1
ATOM 3047 N N . GLU A 1 385 ? -9.152 22.001 -14.781 1.00 21.16 385 GLU A N 1
ATOM 3048 C CA . GLU A 1 385 ? -9.541 22.567 -13.495 1.00 21.16 385 GLU A CA 1
ATOM 3049 C C . GLU A 1 385 ? -8.466 22.196 -12.472 1.00 21.16 385 GLU A C 1
ATOM 3051 O O . GLU A 1 385 ? -8.233 21.035 -12.149 1.00 21.16 385 GLU A O 1
ATOM 3056 N N . ALA A 1 386 ? -7.715 23.212 -12.053 1.00 22.28 386 ALA A N 1
ATOM 3057 C CA . ALA A 1 386 ? -6.695 23.119 -11.027 1.00 22.28 386 ALA A CA 1
ATOM 3058 C C . ALA A 1 386 ? -7.338 23.413 -9.666 1.00 22.28 386 ALA A C 1
ATOM 3060 O O . ALA A 1 386 ? -7.756 24.542 -9.420 1.00 22.28 386 ALA A O 1
ATOM 3061 N N . ALA A 1 387 ? -7.352 22.441 -8.757 1.00 21.45 387 ALA A N 1
ATOM 3062 C CA . ALA A 1 387 ? -7.764 22.610 -7.362 1.00 21.45 387 ALA A CA 1
ATOM 3063 C C . ALA A 1 387 ? -7.010 21.578 -6.487 1.00 21.45 387 ALA A C 1
ATOM 3065 O O . ALA A 1 387 ? -6.478 20.613 -7.025 1.00 21.45 387 ALA A O 1
ATOM 3066 N N . PRO A 1 388 ? -6.752 21.863 -5.201 1.00 28.75 388 PRO A N 1
ATOM 3067 C CA . PRO A 1 388 ? -5.387 21.964 -4.701 1.00 28.75 388 PRO A CA 1
ATOM 3068 C C . PRO A 1 388 ? -5.042 20.951 -3.603 1.00 28.75 388 PRO A C 1
ATOM 3070 O O . PRO A 1 388 ? -5.867 20.191 -3.126 1.00 28.75 388 PRO A O 1
ATOM 3073 N N . PHE A 1 389 ? -3.778 21.008 -3.201 1.00 32.41 389 PHE A N 1
ATOM 3074 C CA . PHE A 1 389 ? -3.185 20.442 -1.995 1.00 32.41 389 PHE A CA 1
ATOM 3075 C C . PHE A 1 389 ? -4.116 20.514 -0.768 1.00 32.41 389 PHE A C 1
ATOM 3077 O O . PHE A 1 389 ? -4.159 21.524 -0.075 1.00 32.41 389 PHE A O 1
ATOM 3084 N N . ASP A 1 390 ? -4.829 19.430 -0.481 1.00 37.25 390 ASP A N 1
ATOM 3085 C CA . ASP A 1 390 ? -5.652 19.254 0.716 1.00 37.25 390 ASP A CA 1
ATOM 3086 C C . ASP A 1 390 ? -4.806 18.896 1.954 1.00 37.25 390 ASP A C 1
ATOM 3088 O O . ASP A 1 390 ? -5.127 18.004 2.730 1.00 37.25 390 ASP A O 1
ATOM 3092 N N . ALA A 1 391 ? -3.701 19.615 2.184 1.00 39.31 391 ALA A N 1
ATOM 3093 C CA . ALA A 1 391 ? -3.074 19.631 3.511 1.00 39.31 391 ALA A CA 1
ATOM 3094 C C . ALA A 1 391 ? -3.860 20.554 4.463 1.00 39.31 391 ALA A C 1
ATOM 3096 O O . ALA A 1 391 ? -3.279 21.354 5.196 1.00 39.31 391 ALA A O 1
ATOM 3097 N N . SER A 1 392 ? -5.193 20.474 4.417 1.00 43.69 392 SER A N 1
ATOM 3098 C CA . SER A 1 392 ? -6.095 21.185 5.312 1.00 43.69 392 SER A CA 1
ATOM 3099 C C . SER A 1 392 ? -6.348 20.326 6.549 1.00 43.69 392 SER A C 1
ATOM 3101 O O . SER A 1 392 ? -7.386 19.697 6.664 1.00 43.69 392 SER A O 1
ATOM 3103 N N . THR A 1 393 ? -5.373 20.250 7.466 1.00 55.41 393 THR A N 1
ATOM 3104 C CA . THR A 1 393 ? -5.580 19.738 8.843 1.00 55.41 393 THR A CA 1
ATOM 3105 C C . THR A 1 393 ? -6.554 18.550 8.918 1.00 55.41 393 THR A C 1
ATOM 3107 O O . THR A 1 393 ? -7.583 18.581 9.594 1.00 55.41 393 THR A O 1
ATOM 3110 N N . VAL A 1 394 ? -6.242 17.507 8.153 1.00 74.00 394 VAL A N 1
ATOM 3111 C CA . VAL A 1 394 ? -6.971 16.241 8.192 1.00 74.00 394 VAL A CA 1
ATOM 3112 C C . VAL A 1 394 ? -6.857 15.638 9.592 1.00 74.00 394 VAL A C 1
ATOM 3114 O O . VAL A 1 394 ? -5.924 15.968 10.338 1.00 74.00 394 VAL A O 1
ATOM 3117 N N . ILE A 1 395 ? -7.779 14.755 9.976 1.00 86.44 395 ILE A N 1
ATOM 3118 C CA . ILE A 1 395 ? -7.810 14.183 11.332 1.00 86.44 395 ILE A CA 1
ATOM 3119 C C . ILE A 1 395 ? -6.447 13.598 11.749 1.00 86.44 395 ILE A C 1
ATOM 3121 O O . ILE A 1 395 ? -6.027 13.798 12.887 1.00 86.44 395 ILE A O 1
ATOM 3125 N N . GLU A 1 396 ? -5.698 12.972 10.836 1.00 84.19 396 GLU A N 1
ATOM 3126 C CA . GLU A 1 396 ? -4.345 12.462 11.119 1.00 84.19 396 GLU A CA 1
ATOM 3127 C C . GLU A 1 396 ? -3.342 13.561 11.524 1.00 84.19 396 GLU A C 1
ATOM 3129 O O . GLU A 1 396 ? -2.533 13.389 12.446 1.00 84.19 396 GLU A O 1
ATOM 3134 N N . THR A 1 397 ? -3.410 14.720 10.863 1.00 86.19 397 THR A N 1
ATOM 3135 C CA . THR A 1 397 ? -2.571 15.882 11.192 1.00 86.19 397 THR A CA 1
ATOM 3136 C C . THR A 1 397 ? -2.960 16.438 12.557 1.00 86.19 397 THR A C 1
ATOM 3138 O O . THR A 1 397 ? -2.085 16.698 13.383 1.00 86.19 397 THR A O 1
ATOM 3141 N N . LEU A 1 398 ? -4.264 16.560 12.828 1.00 91.19 398 LEU A N 1
ATOM 3142 C CA . LEU A 1 398 ? -4.771 17.010 14.126 1.00 91.19 398 LEU A CA 1
ATOM 3143 C C . LEU A 1 398 ? -4.297 16.085 15.250 1.00 91.19 398 LEU A C 1
ATOM 3145 O O . LEU A 1 398 ? -3.757 16.570 16.239 1.00 91.19 398 LEU A O 1
ATOM 3149 N N . CYS A 1 399 ? -4.387 14.766 15.070 1.00 92.50 399 CYS A N 1
ATOM 3150 C CA . CYS A 1 399 ? -3.865 13.783 16.020 1.00 92.50 399 CYS A CA 1
ATOM 3151 C C . CYS A 1 399 ? -2.366 13.959 16.306 1.00 92.50 399 CYS A C 1
ATOM 3153 O O . CYS A 1 399 ? -1.941 13.814 17.450 1.00 92.50 399 CYS A O 1
ATOM 3155 N N . SER A 1 400 ? -1.564 14.287 15.289 1.00 92.62 400 SER A N 1
ATOM 3156 C CA . SER A 1 400 ? -0.116 14.504 15.441 1.00 92.62 400 SER A CA 1
ATOM 3157 C C . SER A 1 400 ? 0.199 15.777 16.219 1.00 92.62 400 SER A C 1
ATOM 3159 O O . SER A 1 400 ? 1.045 15.752 17.115 1.00 92.62 400 SER A O 1
ATOM 3161 N N . LEU A 1 401 ? -0.538 16.858 15.952 1.00 94.38 401 LEU A N 1
ATOM 3162 C CA . LEU A 1 401 ? -0.456 18.085 16.743 1.00 94.38 401 LEU A CA 1
ATOM 3163 C C . LEU A 1 401 ? -0.889 17.829 18.192 1.00 94.38 401 LEU A C 1
ATOM 3165 O O . LEU A 1 401 ? -0.144 18.149 19.114 1.00 94.38 401 LEU A O 1
ATOM 3169 N N . GLY A 1 402 ? -2.037 17.183 18.402 1.00 95.62 402 GLY A N 1
ATOM 3170 C CA . GLY A 1 402 ? -2.529 16.829 19.732 1.00 95.62 402 GLY A CA 1
ATOM 3171 C C . GLY A 1 402 ? -1.511 16.007 20.523 1.00 95.62 402 GLY A C 1
ATOM 3172 O O . GLY A 1 402 ? -1.173 16.365 21.650 1.00 95.62 402 GLY A O 1
ATOM 3173 N N . LEU A 1 403 ? -0.952 14.951 19.917 1.00 96.00 403 LEU A N 1
ATOM 3174 C CA . LEU A 1 403 ? 0.014 14.078 20.588 1.00 96.00 403 LEU A CA 1
ATOM 3175 C C . LEU A 1 403 ? 1.262 14.853 21.027 1.00 96.00 403 LEU A C 1
ATOM 3177 O O . LEU A 1 403 ? 1.757 14.631 22.134 1.00 96.00 403 LEU A O 1
ATOM 3181 N N . ALA A 1 404 ? 1.749 15.782 20.199 1.00 96.69 404 ALA A N 1
ATOM 3182 C CA . ALA A 1 404 ? 2.893 16.619 20.544 1.00 96.69 404 ALA A CA 1
ATOM 3183 C C . ALA A 1 404 ? 2.632 17.462 21.801 1.00 96.69 404 ALA A C 1
ATOM 3185 O O . ALA A 1 404 ? 3.476 17.502 22.698 1.00 96.69 404 ALA A O 1
ATOM 3186 N N . PHE A 1 405 ? 1.454 18.083 21.909 1.00 97.75 405 PHE A N 1
ATOM 3187 C CA . PHE A 1 405 ? 1.093 18.886 23.078 1.00 97.75 405 PHE A CA 1
ATOM 3188 C C . PHE A 1 405 ? 0.823 18.040 24.326 1.00 97.75 405 PHE A C 1
ATOM 3190 O O . PHE A 1 405 ? 1.280 18.413 25.407 1.00 97.75 405 PHE A O 1
ATOM 3197 N N . VAL A 1 406 ? 0.157 16.887 24.197 1.00 97.06 406 VAL A N 1
ATOM 3198 C CA . VAL A 1 406 ? -0.074 15.972 25.329 1.00 97.06 406 VAL A CA 1
ATOM 3199 C C . VAL A 1 406 ? 1.258 15.465 25.885 1.00 97.06 406 VAL A C 1
ATOM 3201 O O . VAL A 1 406 ? 1.493 15.540 27.092 1.00 97.06 406 VAL A O 1
ATOM 3204 N N . LEU A 1 407 ? 2.171 15.002 25.024 1.00 95.50 407 LEU A N 1
ATOM 3205 C CA . LEU A 1 407 ? 3.501 14.562 25.454 1.00 95.50 407 LEU A CA 1
ATOM 3206 C C . LEU A 1 407 ? 4.287 15.708 26.088 1.00 95.50 407 LEU A C 1
ATOM 3208 O O . LEU A 1 407 ? 4.855 15.533 27.167 1.00 95.50 407 LEU A O 1
ATOM 3212 N N . ALA A 1 408 ? 4.277 16.890 25.466 1.00 96.25 408 ALA A N 1
ATOM 3213 C CA . ALA A 1 408 ? 4.952 18.058 26.010 1.00 96.25 408 ALA A CA 1
ATOM 3214 C C . ALA A 1 408 ? 4.401 18.441 27.389 1.00 96.25 408 ALA A C 1
ATOM 3216 O O . ALA A 1 408 ? 5.178 18.711 28.302 1.00 96.25 408 ALA A O 1
ATOM 3217 N N . ARG A 1 409 ? 3.080 18.375 27.589 1.00 96.75 409 ARG A N 1
ATOM 3218 C CA . ARG A 1 409 ? 2.457 18.597 28.897 1.00 96.75 409 ARG A CA 1
ATOM 3219 C C . ARG A 1 409 ? 2.943 17.585 29.929 1.00 96.75 409 ARG A C 1
ATOM 3221 O O . ARG A 1 409 ? 3.400 17.988 30.996 1.00 96.75 409 ARG A O 1
ATOM 3228 N N . ARG A 1 410 ? 2.896 16.287 29.610 1.00 94.56 410 ARG A N 1
ATOM 3229 C CA . ARG A 1 410 ? 3.338 15.219 30.525 1.00 94.56 410 ARG A CA 1
ATOM 3230 C C . ARG A 1 410 ? 4.825 15.350 30.873 1.00 94.56 410 ARG A C 1
ATOM 3232 O O . ARG A 1 410 ? 5.210 15.106 32.010 1.00 94.56 410 ARG A O 1
ATOM 3239 N N . MET A 1 411 ? 5.659 15.793 29.934 1.00 94.25 411 MET A N 1
ATOM 3240 C CA . MET A 1 411 ? 7.077 16.079 30.178 1.00 94.25 411 MET A CA 1
ATOM 3241 C C . MET A 1 411 ? 7.278 17.340 31.028 1.00 94.25 411 MET A C 1
ATOM 3243 O O . MET A 1 411 ? 8.090 17.326 31.955 1.00 94.25 411 MET A O 1
ATOM 3247 N N . LYS A 1 412 ? 6.510 18.404 30.780 1.00 94.88 412 LYS A N 1
ATOM 3248 C CA . LYS A 1 412 ? 6.512 19.622 31.602 1.00 94.88 412 LYS A CA 1
ATOM 3249 C C . LYS A 1 412 ? 6.146 19.316 33.057 1.00 94.88 412 LYS A C 1
ATOM 3251 O O . LYS A 1 412 ? 6.793 19.829 33.965 1.00 94.88 412 LYS A O 1
ATOM 3256 N N . ASP A 1 413 ? 5.191 18.412 33.283 1.00 93.88 413 ASP A N 1
ATOM 3257 C CA . ASP A 1 413 ? 4.790 17.949 34.621 1.00 93.88 413 ASP A CA 1
ATOM 3258 C C . ASP A 1 413 ? 5.921 17.226 35.376 1.00 93.88 413 ASP A C 1
ATOM 3260 O O . ASP A 1 413 ? 5.931 17.201 36.606 1.00 93.88 413 ASP A O 1
ATOM 3264 N N . THR A 1 414 ? 6.921 16.697 34.661 1.00 94.88 414 THR A N 1
ATOM 3265 C CA . THR A 1 414 ? 8.145 16.132 35.263 1.00 94.88 414 THR A CA 1
ATOM 3266 C C . THR A 1 414 ? 9.236 17.172 35.550 1.00 94.88 414 THR A C 1
ATOM 3268 O O . THR A 1 414 ? 10.307 16.816 36.038 1.00 94.88 414 THR A O 1
ATOM 3271 N N . GLY A 1 415 ? 8.979 18.457 35.279 1.00 93.62 415 GLY A N 1
ATOM 3272 C CA . GLY A 1 415 ? 9.909 19.563 35.519 1.00 93.62 415 GLY A CA 1
ATOM 3273 C C . GLY A 1 415 ? 10.863 19.867 34.360 1.00 93.62 415 GLY A C 1
ATOM 3274 O O . GLY A 1 415 ? 11.848 20.576 34.564 1.00 93.62 415 GLY A O 1
ATOM 3275 N N . LEU A 1 416 ? 10.605 19.337 33.160 1.00 93.50 416 LEU A N 1
ATOM 3276 C CA . LEU A 1 416 ? 11.395 19.645 31.966 1.00 93.50 416 LEU A CA 1
ATOM 3277 C C . LEU A 1 416 ? 10.960 20.976 31.338 1.00 93.50 416 LEU A C 1
ATOM 3279 O O . LEU A 1 416 ? 9.767 21.255 31.223 1.00 93.50 416 LEU A O 1
ATOM 3283 N N . ASP A 1 417 ? 11.936 21.766 30.885 1.00 93.88 417 ASP A N 1
ATOM 3284 C CA . ASP A 1 417 ? 11.691 22.925 30.022 1.00 93.88 417 ASP A CA 1
ATOM 3285 C C . ASP A 1 417 ? 11.450 22.438 28.589 1.00 93.88 417 ASP A C 1
ATOM 3287 O O . ASP A 1 417 ? 12.323 21.820 27.973 1.00 93.88 417 ASP A O 1
ATOM 3291 N N . ILE A 1 418 ? 10.233 22.643 28.091 1.00 95.06 418 ILE A N 1
ATOM 3292 C CA . ILE A 1 418 ? 9.768 22.086 26.824 1.00 95.06 418 ILE A CA 1
ATOM 3293 C C . ILE A 1 418 ? 8.878 23.082 26.087 1.00 95.06 418 ILE A C 1
ATOM 3295 O O . ILE A 1 418 ? 8.061 23.784 26.682 1.00 95.06 418 ILE A O 1
ATOM 3299 N N . SER A 1 419 ? 9.029 23.107 24.767 1.00 95.12 419 SER A N 1
ATOM 3300 C CA . SER A 1 419 ? 8.172 23.851 23.849 1.00 95.12 419 SER A CA 1
ATOM 3301 C C . SER A 1 419 ? 7.890 23.001 22.616 1.00 95.12 419 SER A C 1
ATOM 3303 O O . SER A 1 419 ? 8.692 22.138 22.251 1.00 95.12 419 SER A O 1
ATOM 3305 N N . VAL A 1 420 ? 6.742 23.235 21.986 1.00 96.88 420 VAL A N 1
ATOM 3306 C CA . VAL A 1 420 ? 6.368 22.575 20.731 1.00 96.88 420 VAL A CA 1
ATOM 3307 C C . VAL A 1 420 ? 6.780 23.462 19.559 1.00 96.88 420 VAL A C 1
ATOM 3309 O O . VAL A 1 420 ? 6.431 24.638 19.512 1.00 96.88 420 VAL A O 1
ATOM 3312 N N . VAL A 1 421 ? 7.500 22.914 18.583 1.00 94.62 421 VAL A N 1
ATOM 3313 C CA . VAL A 1 421 ? 7.778 23.610 17.318 1.00 94.62 421 VAL A CA 1
ATOM 3314 C C . VAL A 1 421 ? 7.004 22.910 16.211 1.00 94.62 421 VAL A C 1
ATOM 3316 O O . VAL A 1 421 ? 7.202 21.720 15.982 1.00 94.62 421 VAL A O 1
ATOM 3319 N N . CYS A 1 422 ? 6.114 23.645 15.548 1.00 92.94 422 CYS A N 1
ATOM 3320 C CA . CYS A 1 422 ? 5.397 23.175 14.371 1.00 92.94 422 CYS A CA 1
ATOM 3321 C C . CYS A 1 422 ? 6.087 23.738 13.127 1.00 92.94 422 CYS A C 1
ATOM 3323 O O . CYS A 1 422 ? 6.026 24.942 12.872 1.00 92.94 422 CYS A O 1
ATOM 3325 N N . ASP A 1 423 ? 6.767 22.867 12.384 1.00 88.38 423 ASP A N 1
ATOM 3326 C CA . ASP A 1 423 ? 7.395 23.215 11.112 1.00 88.38 423 ASP A CA 1
ATOM 3327 C C . ASP A 1 423 ? 6.384 23.036 9.972 1.00 88.38 423 ASP A C 1
ATOM 3329 O O . ASP A 1 423 ? 5.918 21.922 9.724 1.00 88.38 423 ASP A O 1
ATOM 3333 N N . LEU A 1 424 ? 6.042 24.125 9.274 1.00 86.44 424 LEU A N 1
ATOM 3334 C CA . LEU A 1 424 ? 5.179 24.105 8.092 1.00 86.44 424 LEU A CA 1
ATOM 3335 C C . LEU A 1 424 ? 6.002 24.193 6.807 1.00 86.44 424 LEU A C 1
ATOM 3337 O O . LEU A 1 424 ? 6.814 25.095 6.603 1.00 86.44 424 LEU A O 1
ATOM 3341 N N . TRP A 1 425 ? 5.729 23.251 5.913 1.00 83.88 425 TRP A N 1
ATOM 3342 C CA . TRP A 1 425 ? 6.511 22.985 4.712 1.00 83.88 425 TRP A CA 1
ATOM 3343 C C . TRP A 1 425 ? 5.831 23.632 3.510 1.00 83.88 425 TRP A C 1
ATOM 3345 O O . TRP A 1 425 ? 5.241 22.974 2.649 1.00 83.88 425 TRP A O 1
ATOM 3355 N N . ASP A 1 426 ? 5.859 24.959 3.491 1.00 81.00 426 ASP A N 1
ATOM 3356 C CA . ASP A 1 426 ? 5.155 25.811 2.535 1.00 81.00 426 ASP A CA 1
ATOM 3357 C C . ASP A 1 426 ? 5.678 25.680 1.096 1.00 81.00 426 ASP A C 1
ATOM 3359 O O . ASP A 1 426 ? 4.961 25.983 0.136 1.00 81.00 426 ASP A O 1
ATOM 3363 N N . ARG A 1 427 ? 6.897 25.152 0.917 1.00 82.56 427 ARG A N 1
ATOM 3364 C CA . ARG A 1 427 ? 7.492 24.909 -0.405 1.00 82.56 427 ARG A CA 1
ATOM 3365 C C . ARG A 1 427 ? 7.221 23.505 -0.964 1.00 82.56 427 ARG A C 1
ATOM 3367 O O . ARG A 1 427 ? 7.836 23.083 -1.951 1.00 82.56 427 ARG A O 1
ATOM 3374 N N . ALA A 1 428 ? 6.260 22.786 -0.380 1.00 75.12 428 ALA A N 1
ATOM 3375 C CA . ALA A 1 428 ? 5.761 21.518 -0.902 1.00 75.12 428 ALA A CA 1
ATOM 3376 C C . ALA A 1 428 ? 5.141 21.650 -2.313 1.00 75.12 428 ALA A C 1
ATOM 3378 O O . ALA A 1 428 ? 4.960 22.743 -2.855 1.00 75.12 428 ALA A O 1
ATOM 3379 N N . LYS A 1 429 ? 4.840 20.506 -2.945 1.00 72.62 429 LYS A N 1
ATOM 3380 C CA . LYS A 1 429 ? 4.337 20.425 -4.330 1.00 72.62 429 LYS A CA 1
ATOM 3381 C C . LYS A 1 429 ? 3.036 21.229 -4.496 1.00 72.62 429 LYS A C 1
ATOM 3383 O O . LYS A 1 429 ? 2.013 20.821 -3.968 1.00 72.62 429 LYS A O 1
ATOM 3388 N N . GLY A 1 430 ? 3.059 22.284 -5.313 1.00 76.25 430 GLY A N 1
ATOM 3389 C CA . GLY A 1 430 ? 1.862 22.989 -5.780 1.00 76.25 430 GLY A CA 1
ATOM 3390 C C . GLY A 1 430 ? 1.441 22.511 -7.168 1.00 76.25 430 GLY A C 1
ATOM 3391 O O . GLY A 1 430 ? 0.620 21.609 -7.309 1.00 76.25 430 GLY A O 1
ATOM 3392 N N . GLU A 1 431 ? 2.039 23.088 -8.205 1.00 84.50 431 GLU A N 1
ATOM 3393 C CA . GLU A 1 431 ? 1.745 22.780 -9.612 1.00 84.50 431 GLU A CA 1
ATOM 3394 C C . GLU A 1 431 ? 2.894 22.008 -10.258 1.00 84.50 431 GLU A C 1
ATOM 3396 O O . GLU A 1 431 ? 4.057 22.214 -9.910 1.00 84.50 431 GLU A O 1
ATOM 3401 N N . GLN A 1 432 ? 2.587 21.121 -11.209 1.00 88.75 432 GLN A N 1
ATOM 3402 C CA . GLN A 1 432 ? 3.584 20.365 -11.973 1.00 88.75 432 GLN A CA 1
ATOM 3403 C C . GLN A 1 432 ? 3.358 20.507 -13.472 1.00 88.75 432 GLN A C 1
ATOM 3405 O O . GLN A 1 432 ? 2.227 20.538 -13.946 1.00 88.75 432 GLN A O 1
ATOM 3410 N N . MET A 1 433 ? 4.461 20.563 -14.211 1.00 92.12 433 MET A N 1
ATOM 3411 C CA . MET A 1 433 ? 4.470 20.645 -15.667 1.00 92.12 433 MET A CA 1
ATOM 3412 C C . MET A 1 433 ? 5.709 19.949 -16.225 1.00 92.12 433 MET A C 1
ATOM 3414 O O . MET A 1 433 ? 6.730 19.841 -15.547 1.00 92.12 433 MET A O 1
ATOM 3418 N N . THR A 1 434 ? 5.630 19.490 -17.471 1.00 92.94 434 THR A N 1
ATOM 3419 C CA . THR A 1 434 ? 6.771 18.886 -18.168 1.00 92.94 434 THR A CA 1
ATOM 3420 C C . THR A 1 434 ? 7.267 19.851 -19.234 1.00 92.94 434 THR A C 1
ATOM 3422 O O . THR A 1 434 ? 6.497 20.256 -20.101 1.00 92.94 434 THR A O 1
ATOM 3425 N N . ILE A 1 435 ? 8.547 20.219 -19.173 1.00 92.06 435 ILE A N 1
ATOM 3426 C CA . ILE A 1 435 ? 9.198 21.122 -20.129 1.00 92.06 435 ILE A CA 1
ATOM 3427 C C . ILE A 1 435 ? 10.455 20.417 -20.635 1.00 92.06 435 ILE A C 1
ATOM 3429 O O . ILE A 1 435 ? 11.310 20.030 -19.842 1.00 92.06 435 ILE A O 1
ATOM 3433 N N . ASN A 1 436 ? 10.563 20.228 -21.953 1.00 87.75 436 ASN A N 1
ATOM 3434 C CA . ASN A 1 436 ? 11.710 19.574 -22.601 1.00 87.75 436 ASN A CA 1
ATOM 3435 C C . ASN A 1 436 ? 12.061 18.192 -22.006 1.00 87.75 436 ASN A C 1
ATOM 3437 O O . ASN A 1 436 ? 13.229 17.844 -21.868 1.00 87.75 436 ASN A O 1
ATOM 3441 N N . GLY A 1 437 ? 11.046 17.410 -21.619 1.00 85.44 437 GLY A N 1
ATOM 3442 C CA . GLY A 1 437 ? 11.220 16.076 -21.027 1.00 85.44 437 GLY A CA 1
ATOM 3443 C C . GLY A 1 437 ? 11.617 16.062 -19.544 1.00 85.44 437 GLY A C 1
ATOM 3444 O O . GLY A 1 437 ? 11.625 14.992 -18.941 1.00 85.44 437 GLY A O 1
ATOM 3445 N N . ALA A 1 438 ? 11.884 17.221 -18.934 1.00 88.38 438 ALA A N 1
ATOM 3446 C CA . ALA A 1 438 ? 12.118 17.354 -17.500 1.00 88.38 438 ALA A CA 1
ATOM 3447 C C . ALA A 1 438 ? 10.844 17.815 -16.775 1.00 88.38 438 ALA A C 1
ATOM 3449 O O . ALA A 1 438 ? 10.058 18.612 -17.294 1.00 88.38 438 ALA A O 1
ATOM 3450 N N . ILE A 1 439 ? 10.638 17.311 -15.556 1.00 91.19 439 ILE A N 1
ATOM 3451 C CA . ILE A 1 439 ? 9.486 17.682 -14.729 1.00 91.19 439 ILE A CA 1
ATOM 3452 C C . ILE A 1 439 ? 9.856 18.891 -13.875 1.00 91.19 439 ILE A C 1
ATOM 3454 O O . ILE A 1 439 ? 10.742 18.809 -13.023 1.00 91.19 439 ILE A O 1
ATOM 3458 N N . TYR A 1 440 ? 9.128 19.984 -14.068 1.00 92.56 440 TYR A N 1
ATOM 3459 C CA . TYR A 1 440 ? 9.224 21.195 -13.268 1.00 92.56 440 TYR A CA 1
ATOM 3460 C C . TYR A 1 440 ? 8.016 21.333 -12.345 1.00 92.56 440 TYR A C 1
ATOM 3462 O O . TYR A 1 440 ? 6.937 20.794 -12.608 1.00 92.56 440 TYR A O 1
ATOM 3470 N N . GLN A 1 441 ? 8.199 22.064 -11.250 1.00 92.12 441 GLN A N 1
ATOM 3471 C CA . GLN A 1 441 ? 7.127 22.365 -10.312 1.00 92.12 441 GLN A CA 1
ATOM 3472 C C . GLN A 1 441 ? 7.183 23.799 -9.790 1.00 92.12 441 GLN A C 1
ATOM 3474 O O . GLN A 1 441 ? 8.250 24.414 -9.778 1.00 92.12 441 GLN A O 1
ATOM 3479 N N . ARG A 1 442 ? 6.030 24.295 -9.333 1.00 90.38 442 ARG A N 1
ATOM 3480 C CA . ARG A 1 442 ? 5.900 25.479 -8.471 1.00 90.38 442 ARG A CA 1
ATOM 3481 C C . ARG A 1 442 ? 5.396 25.048 -7.107 1.00 90.38 442 ARG A C 1
ATOM 3483 O O . ARG A 1 442 ? 4.592 24.115 -7.020 1.00 90.38 442 ARG A O 1
ATOM 3490 N N . SER A 1 443 ? 5.886 25.691 -6.057 1.00 86.56 443 SER A N 1
ATOM 3491 C CA . SER A 1 443 ? 5.490 25.335 -4.701 1.00 86.56 443 SER A CA 1
ATOM 3492 C C . SER A 1 443 ? 4.147 25.945 -4.290 1.00 86.56 443 SER A C 1
ATOM 3494 O O . SER A 1 443 ? 3.621 26.825 -4.971 1.00 86.56 443 SER A O 1
ATOM 3496 N N . LEU A 1 444 ? 3.572 25.492 -3.175 1.00 81.75 444 LEU A N 1
ATOM 3497 C CA . LEU A 1 444 ? 2.331 26.076 -2.647 1.00 81.75 444 LEU A CA 1
ATOM 3498 C C . LEU A 1 444 ? 2.495 27.536 -2.271 1.00 81.75 444 LEU A C 1
ATOM 3500 O O . LEU A 1 444 ? 1.609 28.334 -2.573 1.00 81.75 444 LEU A O 1
ATOM 3504 N N . HIS A 1 445 ? 3.638 27.866 -1.677 1.00 84.31 445 HIS A N 1
ATOM 3505 C CA . HIS A 1 445 ? 4.062 29.232 -1.445 1.00 84.31 445 HIS A CA 1
ATOM 3506 C C . HIS A 1 445 ? 4.031 30.047 -2.749 1.00 84.31 445 HIS A C 1
ATOM 3508 O O . HIS A 1 445 ? 3.356 31.070 -2.820 1.00 84.31 445 HIS A O 1
ATOM 35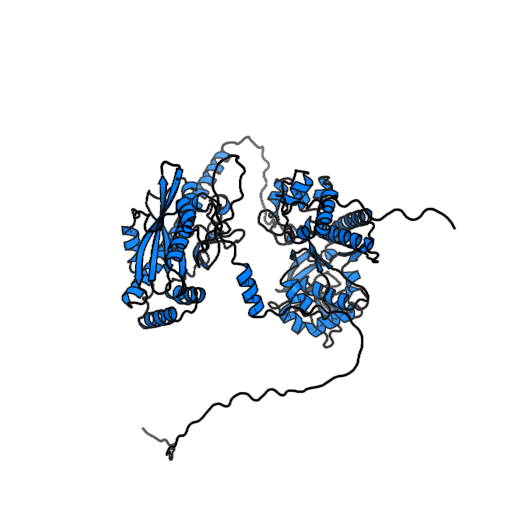14 N N . ASP A 1 446 ? 4.673 29.558 -3.817 1.00 84.69 446 ASP A N 1
ATOM 3515 C CA . ASP A 1 446 ? 4.758 30.287 -5.096 1.00 84.69 446 ASP A CA 1
ATOM 3516 C C . ASP A 1 446 ? 3.405 30.431 -5.809 1.00 84.69 446 ASP A C 1
ATOM 3518 O O . ASP A 1 446 ? 3.210 31.348 -6.605 1.00 84.69 446 ASP A O 1
ATOM 3522 N N . THR A 1 447 ? 2.466 29.522 -5.539 1.00 83.56 447 THR A N 1
ATOM 3523 C CA . THR A 1 447 ? 1.092 29.587 -6.070 1.00 83.56 447 THR A CA 1
ATOM 3524 C C . THR A 1 447 ? 0.143 30.427 -5.207 1.00 83.56 447 THR A C 1
ATOM 3526 O O . THR A 1 447 ? -1.007 30.618 -5.593 1.00 83.56 447 THR A O 1
ATOM 3529 N N . GLY A 1 448 ? 0.577 30.894 -4.030 1.00 83.69 448 GLY A N 1
ATOM 3530 C CA . GLY A 1 448 ? -0.271 31.604 -3.063 1.00 83.69 448 GLY A CA 1
ATOM 3531 C C . GLY A 1 448 ? -1.305 30.723 -2.345 1.00 83.69 448 GLY A C 1
ATOM 3532 O O . GLY A 1 448 ? -2.111 31.220 -1.559 1.00 83.69 448 GLY A O 1
ATOM 3533 N N . LYS A 1 449 ? -1.309 29.408 -2.603 1.00 80.19 449 LYS A N 1
ATOM 3534 C CA . LYS A 1 449 ? -2.272 28.463 -2.015 1.00 80.19 449 LYS A CA 1
ATOM 3535 C C . LYS A 1 449 ? -2.010 28.238 -0.528 1.00 80.19 449 LYS A C 1
ATOM 3537 O O . LYS A 1 449 ? -2.961 28.076 0.231 1.00 80.19 449 LYS A O 1
ATOM 3542 N N . PHE A 1 450 ? -0.749 28.279 -0.093 1.00 83.12 450 PHE A N 1
ATOM 3543 C CA . PHE A 1 450 ? -0.374 28.048 1.307 1.00 83.12 450 PHE A CA 1
ATOM 3544 C C . PHE A 1 450 ? -1.036 29.043 2.276 1.00 83.12 450 PHE A C 1
ATOM 3546 O O . PHE A 1 450 ? -1.524 28.647 3.333 1.00 83.12 450 PHE A O 1
ATOM 3553 N N . GLN A 1 451 ? -1.138 30.318 1.884 1.00 84.62 451 GLN A N 1
ATOM 3554 C CA . GLN A 1 451 ? -1.739 31.383 2.696 1.00 84.62 451 GLN A CA 1
ATOM 3555 C C . GLN A 1 451 ? -3.209 31.119 3.022 1.00 84.62 451 GLN A C 1
ATOM 3557 O O . GLN A 1 451 ? -3.724 31.662 3.996 1.00 84.62 451 GLN A O 1
ATOM 3562 N N . THR A 1 452 ? -3.885 30.277 2.238 1.00 83.44 452 THR A N 1
ATOM 3563 C CA . THR A 1 452 ? -5.258 29.895 2.548 1.00 83.44 452 THR A CA 1
ATOM 3564 C C . THR A 1 452 ? -5.327 29.007 3.788 1.00 83.44 452 THR A C 1
ATOM 3566 O O . THR A 1 452 ? -6.257 29.179 4.558 1.00 83.44 452 THR A O 1
ATOM 3569 N N . TYR A 1 453 ? -4.355 28.126 4.033 1.00 80.00 453 TYR A N 1
ATOM 3570 C CA . TYR A 1 453 ? -4.404 27.132 5.116 1.00 80.00 453 TYR A CA 1
ATOM 3571 C C . TYR A 1 453 ? -3.733 27.597 6.412 1.00 80.00 453 TYR A C 1
ATOM 3573 O O . TYR A 1 453 ? -4.039 27.081 7.481 1.00 80.00 453 TYR A O 1
ATOM 3581 N N . LEU A 1 454 ? -2.822 28.570 6.337 1.00 86.25 454 LEU A N 1
ATOM 3582 C CA . LEU A 1 454 ? -2.064 29.052 7.495 1.00 86.25 454 LEU A CA 1
ATOM 3583 C C . LEU A 1 454 ? -2.943 29.443 8.709 1.00 86.25 454 LEU A C 1
ATOM 3585 O O . LEU A 1 454 ? -2.621 28.987 9.809 1.00 86.25 454 LEU A O 1
ATOM 3589 N N . PRO A 1 455 ? -4.069 30.174 8.549 1.00 90.00 455 PRO A N 1
ATOM 3590 C CA . PRO A 1 455 ? -4.923 30.532 9.684 1.00 90.00 455 PRO A CA 1
ATOM 3591 C C . PRO A 1 455 ? -5.514 29.322 10.419 1.00 90.00 455 PRO A C 1
ATOM 3593 O O . PRO A 1 455 ? -5.716 29.376 11.631 1.00 90.00 455 PRO A O 1
ATOM 3596 N N . ASP A 1 456 ? -5.767 28.221 9.702 1.00 89.31 456 ASP A N 1
ATOM 3597 C CA . ASP A 1 456 ? -6.320 26.996 10.284 1.00 89.31 456 ASP A CA 1
ATOM 3598 C C . ASP A 1 456 ? -5.300 26.343 11.241 1.00 89.31 456 ASP A C 1
ATOM 3600 O O . ASP A 1 456 ? -5.659 25.886 12.327 1.00 89.31 456 ASP A O 1
ATOM 3604 N N . TYR A 1 457 ? -4.010 26.359 10.886 1.00 89.44 457 TYR A N 1
ATOM 3605 C CA . TYR A 1 457 ? -2.932 25.881 11.760 1.00 89.44 457 TYR A CA 1
ATOM 3606 C C . TYR A 1 457 ? -2.717 26.783 12.978 1.00 89.44 457 TYR A C 1
ATOM 3608 O O . TYR A 1 457 ? -2.555 26.275 14.088 1.00 89.44 457 TYR A O 1
ATOM 3616 N N . GLU A 1 458 ? -2.711 28.104 12.786 1.00 91.81 458 GLU A N 1
ATOM 3617 C CA . GLU A 1 458 ? -2.553 29.072 13.881 1.00 91.81 458 GLU A CA 1
ATOM 3618 C C . GLU A 1 458 ? -3.650 28.901 14.937 1.00 91.81 458 GLU A C 1
ATOM 3620 O O . GLU A 1 458 ? -3.363 28.868 16.136 1.00 91.81 458 GLU A O 1
ATOM 3625 N N . GLU A 1 459 ? -4.897 28.720 14.497 1.00 92.69 459 GLU A N 1
ATOM 3626 C CA . GLU A 1 459 ? -6.029 28.495 15.391 1.00 92.69 459 GLU A CA 1
ATOM 3627 C C . GLU A 1 459 ? -5.884 27.192 16.190 1.00 92.69 459 GLU A C 1
ATOM 3629 O O . GLU A 1 459 ? -5.981 27.207 17.419 1.00 92.69 459 GLU A O 1
ATOM 3634 N N . VAL A 1 460 ? -5.611 26.067 15.517 1.00 93.12 460 VAL A N 1
ATOM 3635 C CA . VAL A 1 460 ? -5.458 24.759 16.178 1.00 93.12 460 VAL A CA 1
ATOM 3636 C C . VAL A 1 460 ? -4.322 24.788 17.203 1.00 93.12 460 VAL A C 1
ATOM 3638 O O . VAL A 1 460 ? -4.496 24.321 18.329 1.00 93.12 460 VAL A O 1
ATOM 3641 N N . LEU A 1 461 ? -3.171 25.363 16.848 1.00 94.69 461 LEU A N 1
ATOM 3642 C CA . LEU A 1 461 ? -2.021 25.456 17.749 1.00 94.69 461 LEU A CA 1
ATOM 3643 C C . LEU A 1 461 ? -2.295 26.378 18.939 1.00 94.69 461 LEU A C 1
ATOM 3645 O O . LEU A 1 461 ? -1.906 26.054 20.061 1.00 94.69 461 LEU A O 1
ATOM 3649 N N . SER A 1 462 ? -2.992 27.496 18.718 1.00 96.12 462 SER A N 1
ATOM 3650 C CA . SER A 1 462 ? -3.427 28.387 19.795 1.00 96.12 462 SER A CA 1
ATOM 3651 C C . SER A 1 462 ? -4.341 27.658 20.784 1.00 96.12 462 SER A C 1
ATOM 3653 O O . SER A 1 462 ? -4.120 27.736 21.993 1.00 96.12 462 SER A O 1
ATOM 3655 N N . ASN A 1 463 ? -5.314 26.894 20.281 1.00 95.06 463 ASN A N 1
ATOM 3656 C CA . ASN A 1 463 ? -6.240 26.122 21.111 1.00 95.06 463 ASN A CA 1
ATOM 3657 C C . ASN A 1 463 ? -5.511 25.044 21.928 1.00 95.06 463 ASN A C 1
ATOM 3659 O O . ASN A 1 463 ? -5.712 24.942 23.138 1.00 95.06 463 ASN A O 1
ATOM 3663 N N . LEU A 1 464 ? -4.614 24.279 21.297 1.00 96.38 464 LEU A N 1
ATOM 3664 C CA . LEU A 1 464 ? -3.802 23.266 21.981 1.00 96.38 464 LEU A CA 1
ATOM 3665 C C . LEU A 1 464 ? -2.873 23.884 23.035 1.00 96.38 464 LEU A C 1
ATOM 3667 O O . LEU A 1 464 ? -2.751 23.366 24.145 1.00 96.38 464 LEU A O 1
ATOM 3671 N N . SER A 1 465 ? -2.246 25.018 22.721 1.00 97.50 465 SER A N 1
ATOM 3672 C CA . SER A 1 465 ? -1.382 25.741 23.654 1.00 97.50 465 SER A CA 1
ATOM 3673 C C . SER A 1 465 ? -2.131 26.219 24.885 1.00 97.50 465 SER A C 1
ATOM 3675 O O . SER A 1 465 ? -1.647 26.035 26.002 1.00 97.50 465 SER A O 1
ATOM 3677 N N . GLN A 1 466 ? -3.326 26.778 24.689 1.00 97.38 466 GLN A N 1
ATOM 3678 C CA . GLN A 1 466 ? -4.185 27.208 25.782 1.00 97.38 466 GLN A CA 1
ATOM 3679 C C . GLN A 1 466 ? -4.649 26.020 26.632 1.00 97.38 466 GLN A C 1
ATOM 3681 O O . GLN A 1 466 ? -4.568 26.093 27.855 1.00 97.38 466 GLN A O 1
ATOM 3686 N N . ARG A 1 467 ? -5.096 24.925 26.003 1.00 96.69 467 ARG A N 1
ATOM 3687 C CA . ARG A 1 467 ? -5.580 23.723 26.700 1.00 96.69 467 ARG A CA 1
ATOM 3688 C C . ARG A 1 467 ? -4.496 23.070 27.558 1.00 96.69 467 ARG A C 1
ATOM 3690 O O . ARG A 1 467 ? -4.748 22.718 28.705 1.00 96.69 467 ARG A O 1
ATOM 3697 N N . TYR A 1 468 ? -3.298 22.901 27.005 1.00 96.81 468 TYR A N 1
ATOM 3698 C CA . TYR A 1 468 ? -2.215 22.159 27.657 1.00 96.81 468 TYR A CA 1
ATOM 3699 C C . TYR A 1 468 ? -1.213 23.048 28.406 1.00 96.81 468 TYR A C 1
ATOM 3701 O O . TYR A 1 468 ? -0.300 22.538 29.057 1.00 96.81 468 TYR A O 1
ATOM 3709 N N . GLU A 1 469 ? -1.364 24.372 28.338 1.00 96.75 469 GLU A N 1
ATOM 3710 C CA . GLU A 1 469 ? -0.432 25.354 28.905 1.00 96.75 469 GLU A CA 1
ATOM 3711 C C . GLU A 1 469 ? 1.021 25.132 28.442 1.00 96.75 469 GLU A C 1
ATOM 3713 O O . GLU A 1 469 ? 1.982 25.294 29.204 1.00 96.75 469 GLU A O 1
ATOM 3718 N N . VAL A 1 470 ? 1.199 24.717 27.190 1.00 96.75 470 VAL A N 1
ATOM 3719 C CA . VAL A 1 470 ? 2.509 24.477 26.573 1.00 96.75 470 VAL A CA 1
ATOM 3720 C C . VAL A 1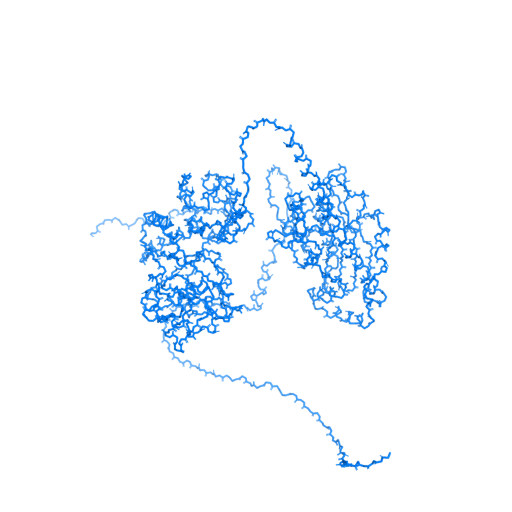 470 ? 2.771 25.572 25.548 1.00 96.75 470 VAL A C 1
ATOM 3722 O O . VAL A 1 470 ? 1.923 25.853 24.700 1.00 96.75 470 VAL A O 1
ATOM 3725 N N . SER A 1 471 ? 3.941 26.207 25.623 1.00 96.31 471 SER A N 1
ATOM 3726 C CA . SER A 1 471 ? 4.352 27.203 24.636 1.00 96.31 471 SER A CA 1
ATOM 3727 C C . SER A 1 471 ? 4.650 26.533 23.299 1.00 96.31 471 SER A C 1
ATOM 3729 O O . SER A 1 471 ? 5.172 25.414 23.245 1.00 96.31 471 SER A O 1
ATOM 3731 N N . TYR A 1 472 ? 4.343 27.233 22.210 1.00 96.56 472 TYR A N 1
ATOM 3732 C CA . TYR A 1 472 ? 4.657 26.751 20.876 1.00 96.56 472 TYR A CA 1
ATOM 3733 C C . TYR A 1 472 ? 5.268 27.831 19.993 1.00 96.56 472 TYR A C 1
ATOM 3735 O O . TYR A 1 472 ? 5.148 29.028 20.260 1.00 96.56 472 TYR A O 1
ATOM 3743 N N . ARG A 1 473 ? 5.916 27.382 18.921 1.00 94.25 473 ARG A N 1
ATOM 3744 C CA . ARG A 1 473 ? 6.386 28.218 17.821 1.00 94.25 473 ARG A CA 1
ATOM 3745 C C . ARG A 1 473 ? 5.957 27.598 16.502 1.00 94.25 473 ARG A C 1
ATOM 3747 O O . ARG A 1 473 ? 6.210 26.421 16.262 1.00 94.25 473 ARG A O 1
ATOM 3754 N N . LEU A 1 474 ? 5.348 28.409 15.649 1.00 91.38 474 LEU A N 1
ATOM 3755 C CA . LEU A 1 474 ? 5.156 28.084 14.244 1.00 91.38 474 LEU A CA 1
ATOM 3756 C C . LEU A 1 474 ? 6.386 28.552 13.465 1.00 91.38 474 LEU A C 1
ATOM 3758 O O . LEU A 1 474 ? 6.836 29.679 13.671 1.00 91.38 474 LEU A O 1
ATOM 3762 N N . ARG A 1 475 ? 6.944 27.697 12.610 1.00 91.56 475 ARG A N 1
ATOM 3763 C CA . ARG A 1 475 ? 8.134 28.007 11.812 1.00 91.56 475 ARG A CA 1
ATOM 3764 C C . ARG A 1 475 ? 7.930 27.534 10.376 1.00 91.56 475 ARG A C 1
ATOM 3766 O O . ARG A 1 475 ? 7.466 26.422 10.152 1.00 91.56 475 ARG A O 1
ATOM 3773 N N . LEU A 1 476 ? 8.268 28.376 9.402 1.00 89.50 476 LEU A N 1
ATOM 3774 C CA . LEU A 1 476 ? 8.221 28.007 7.981 1.00 89.50 476 LEU A CA 1
ATOM 3775 C C . LEU A 1 476 ? 9.530 27.346 7.535 1.00 89.50 476 LEU A C 1
ATOM 3777 O O . LEU A 1 476 ? 10.575 27.523 8.169 1.00 89.50 476 LEU A O 1
ATOM 3781 N N . GLU A 1 477 ? 9.497 26.645 6.400 1.00 89.06 477 GLU A N 1
ATOM 3782 C CA . GLU A 1 477 ? 10.669 25.971 5.829 1.00 89.06 477 GLU A CA 1
ATOM 3783 C C . GLU A 1 477 ? 11.851 26.935 5.635 1.00 89.06 477 GLU A C 1
ATOM 3785 O O . GLU A 1 477 ? 12.984 26.619 6.001 1.00 89.06 477 GLU A O 1
ATOM 3790 N N . GLU A 1 478 ? 11.595 28.144 5.124 1.00 91.12 478 GLU A N 1
ATOM 3791 C CA . GLU A 1 478 ? 12.635 29.163 4.924 1.00 91.12 478 GLU A CA 1
ATOM 3792 C C . GLU A 1 478 ? 13.312 29.572 6.239 1.00 91.12 478 GLU A C 1
ATOM 3794 O O . GLU A 1 478 ? 14.533 29.736 6.288 1.00 91.12 478 GLU A O 1
ATOM 3799 N N . GLU A 1 479 ? 12.543 29.701 7.317 1.00 93.88 479 GLU A N 1
ATOM 3800 C CA . GLU A 1 479 ? 13.063 30.064 8.633 1.00 93.88 479 GLU A CA 1
ATOM 3801 C C . GLU A 1 479 ? 13.873 28.914 9.242 1.00 93.88 479 GLU A C 1
ATOM 3803 O O . GLU A 1 479 ? 14.962 29.145 9.773 1.00 93.88 479 GLU A O 1
ATOM 3808 N N . PHE A 1 480 ? 13.408 27.665 9.110 1.00 93.06 480 PHE A N 1
ATOM 3809 C CA . PHE A 1 480 ? 14.187 26.496 9.521 1.00 93.06 480 PHE A CA 1
ATOM 3810 C C . PHE A 1 480 ? 15.524 26.425 8.782 1.00 93.06 480 PHE A C 1
ATOM 3812 O O . PHE A 1 480 ? 16.574 26.297 9.415 1.00 93.06 480 PHE A O 1
ATOM 3819 N N . LEU A 1 481 ? 15.505 26.573 7.457 1.00 94.62 481 LEU A N 1
ATOM 3820 C CA . LEU A 1 481 ? 16.711 26.520 6.634 1.00 94.62 481 LEU A CA 1
ATOM 3821 C C . LEU A 1 481 ? 17.634 27.735 6.825 1.00 94.62 481 LEU A C 1
ATOM 3823 O O . LEU A 1 481 ? 18.805 27.683 6.455 1.00 94.62 481 LEU A O 1
ATOM 3827 N N . SER A 1 482 ? 17.141 28.804 7.452 1.00 95.06 482 SER A N 1
ATOM 3828 C CA . SER A 1 482 ? 17.947 29.952 7.886 1.00 95.06 482 SER A CA 1
ATOM 3829 C C . SER A 1 482 ? 18.642 29.726 9.238 1.00 95.06 482 SER A C 1
ATOM 3831 O O . SER A 1 482 ? 19.347 30.612 9.723 1.00 95.06 482 SER A O 1
ATOM 3833 N N . SER A 1 483 ? 18.453 28.565 9.876 1.00 93.88 483 SER A N 1
ATOM 3834 C CA . SER A 1 483 ? 19.033 28.287 11.194 1.00 93.88 483 SER A CA 1
ATOM 3835 C C . SER A 1 483 ? 20.570 28.295 11.163 1.00 93.88 483 SER A C 1
ATOM 3837 O O . SER A 1 483 ? 21.175 27.759 10.226 1.00 93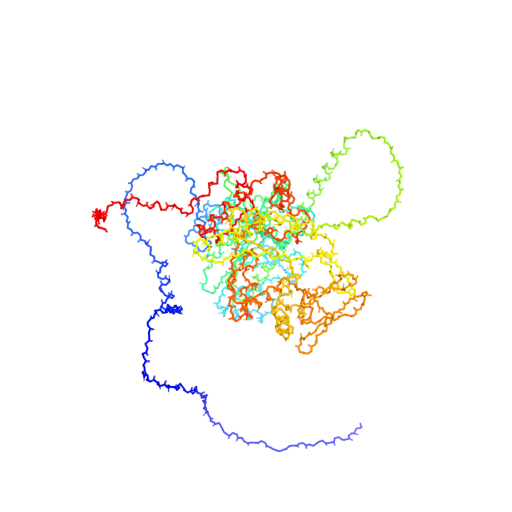.88 483 SER A O 1
ATOM 3839 N N . PRO A 1 484 ? 21.238 28.819 12.210 1.00 94.38 484 PRO A N 1
ATOM 3840 C CA . PRO A 1 484 ? 22.693 28.771 12.313 1.00 94.38 484 PRO A CA 1
ATOM 3841 C C . PRO A 1 484 ? 23.234 27.344 12.164 1.00 94.38 484 PRO A C 1
ATOM 3843 O O . PRO A 1 484 ? 22.738 26.410 12.789 1.00 94.38 484 PRO A O 1
ATOM 3846 N N . GLY A 1 485 ? 24.260 27.175 11.329 1.00 94.06 485 GLY A N 1
ATOM 3847 C CA . GLY A 1 485 ? 24.861 25.869 11.039 1.00 94.06 485 GLY A CA 1
ATOM 3848 C C . GLY A 1 485 ? 24.164 25.064 9.935 1.00 94.06 485 GLY A C 1
ATOM 3849 O O . GLY A 1 485 ? 24.745 24.080 9.476 1.00 94.06 485 GLY A O 1
ATOM 3850 N N . MET A 1 486 ? 22.996 25.493 9.437 1.00 96.38 486 MET A N 1
ATOM 3851 C CA . MET A 1 486 ? 22.307 24.808 8.335 1.00 96.38 486 MET A CA 1
ATOM 3852 C C . MET A 1 486 ? 23.163 24.744 7.065 1.00 96.38 486 MET A C 1
ATOM 3854 O O . MET A 1 486 ? 23.222 23.705 6.413 1.00 96.38 486 MET A O 1
ATOM 3858 N N . GLY A 1 487 ? 23.905 25.809 6.747 1.00 96.62 487 GLY A N 1
ATOM 3859 C CA . GLY A 1 487 ? 24.801 25.815 5.589 1.00 96.62 487 GLY A CA 1
ATOM 3860 C C . GLY A 1 487 ? 25.831 24.681 5.609 1.00 96.62 487 GLY A C 1
ATOM 3861 O O . GLY A 1 487 ? 26.041 24.021 4.592 1.00 96.62 487 GLY A O 1
ATOM 3862 N N . ASN A 1 488 ? 26.384 24.362 6.784 1.00 96.50 488 ASN A N 1
ATOM 3863 C CA . ASN A 1 488 ? 27.311 23.237 6.956 1.00 96.50 488 ASN A CA 1
ATOM 3864 C C . ASN A 1 488 ? 26.613 21.886 6.738 1.00 96.50 488 ASN A C 1
ATOM 3866 O O . ASN A 1 488 ? 27.196 20.966 6.162 1.00 96.50 488 ASN A O 1
ATOM 3870 N N . VAL A 1 489 ? 25.356 21.760 7.179 1.00 96.50 489 VAL A N 1
ATOM 3871 C CA . VAL A 1 489 ? 24.539 20.558 6.958 1.00 96.50 489 VAL A CA 1
ATOM 3872 C C . VAL A 1 489 ? 24.284 20.357 5.464 1.00 96.50 489 VAL A C 1
ATOM 3874 O O . VAL A 1 489 ? 24.551 19.273 4.940 1.00 96.50 489 VAL A O 1
ATOM 3877 N N . ILE A 1 490 ? 23.839 21.398 4.756 1.00 97.12 490 ILE A N 1
ATOM 3878 C CA . ILE A 1 490 ? 23.573 21.342 3.312 1.00 97.12 490 ILE A CA 1
ATOM 3879 C C . ILE A 1 490 ? 24.862 21.041 2.539 1.00 97.12 490 ILE A C 1
ATOM 3881 O O . ILE A 1 490 ? 24.866 20.169 1.667 1.00 97.12 490 ILE A O 1
ATOM 3885 N N . GLN A 1 491 ? 25.978 21.683 2.895 1.00 97.19 491 GLN A N 1
ATOM 3886 C CA . GLN A 1 491 ? 27.280 21.410 2.288 1.00 97.19 491 GLN A CA 1
ATOM 3887 C C . GLN A 1 491 ? 27.687 19.942 2.465 1.00 97.19 491 GLN A C 1
ATOM 3889 O O . GLN A 1 491 ? 28.071 19.285 1.494 1.00 97.19 491 GLN A O 1
ATOM 3894 N N . LYS A 1 492 ? 27.532 19.382 3.673 1.00 95.31 492 LYS A N 1
ATOM 3895 C CA . LYS A 1 492 ? 27.782 17.957 3.941 1.00 95.31 492 LYS A CA 1
ATOM 3896 C C . LYS A 1 492 ? 26.889 17.060 3.079 1.00 95.31 492 LYS A C 1
ATOM 3898 O O . LYS A 1 492 ? 27.369 16.058 2.546 1.00 95.31 492 LYS A O 1
ATOM 3903 N N . VAL A 1 493 ? 25.613 17.407 2.904 1.00 95.19 493 VAL A N 1
ATOM 3904 C CA . VAL A 1 493 ? 24.692 16.670 2.022 1.00 95.19 493 VAL A CA 1
ATOM 3905 C C . VAL A 1 493 ? 25.161 16.703 0.569 1.00 95.19 493 VAL A C 1
ATOM 3907 O O . VAL A 1 493 ? 25.202 15.659 -0.083 1.00 95.19 493 VAL A O 1
ATOM 3910 N N . ILE A 1 494 ? 25.591 17.862 0.069 1.00 96.19 494 ILE A N 1
ATOM 3911 C CA . ILE A 1 494 ? 26.105 18.008 -1.297 1.00 96.19 494 ILE A CA 1
ATOM 3912 C C . ILE A 1 494 ? 27.403 17.217 -1.496 1.00 96.19 494 ILE A C 1
ATOM 3914 O O . ILE A 1 494 ? 27.560 16.543 -2.519 1.00 96.19 494 ILE A O 1
ATOM 3918 N N . GLN A 1 495 ? 28.329 17.253 -0.538 1.00 95.50 495 GLN A N 1
ATOM 3919 C CA . GLN A 1 495 ? 29.588 16.502 -0.608 1.00 95.50 495 GLN A CA 1
ATOM 3920 C C . GLN A 1 495 ? 29.345 14.988 -0.685 1.00 95.50 495 GLN A C 1
ATOM 3922 O O . GLN A 1 495 ? 30.004 14.295 -1.457 1.00 95.50 495 GLN A O 1
ATOM 3927 N N . ASN A 1 496 ? 28.340 14.486 0.038 1.00 93.44 496 ASN A N 1
ATOM 3928 C CA . ASN A 1 496 ? 27.992 13.062 0.082 1.00 93.44 496 ASN A CA 1
ATOM 3929 C C . ASN A 1 496 ? 26.890 12.665 -0.920 1.00 93.44 496 ASN A C 1
ATOM 3931 O O . ASN A 1 496 ? 26.419 11.525 -0.915 1.00 93.44 496 ASN A O 1
ATOM 3935 N N . ARG A 1 497 ? 26.496 13.572 -1.829 1.00 92.50 497 ARG A N 1
ATOM 3936 C CA . ARG A 1 497 ? 25.343 13.394 -2.733 1.00 92.50 497 ARG A CA 1
ATOM 3937 C C . ARG A 1 497 ? 25.373 12.105 -3.551 1.00 92.50 497 ARG A C 1
ATOM 3939 O O . ARG A 1 497 ? 24.327 11.522 -3.800 1.00 92.50 497 ARG A O 1
ATOM 3946 N N . ALA A 1 498 ? 26.556 11.652 -3.968 1.00 90.31 498 ALA A N 1
ATOM 3947 C CA . ALA A 1 498 ? 26.701 10.443 -4.777 1.00 90.31 498 ALA A CA 1
ATOM 3948 C C . ALA A 1 498 ? 26.441 9.162 -3.969 1.00 90.31 498 ALA A C 1
ATOM 3950 O O . ALA A 1 498 ? 25.928 8.184 -4.508 1.00 90.31 498 ALA A O 1
ATOM 3951 N N . GLU A 1 499 ? 26.792 9.149 -2.682 1.00 90.00 499 GLU A N 1
ATOM 3952 C CA . GLU A 1 499 ? 26.506 8.023 -1.794 1.00 90.00 499 GLU A CA 1
ATOM 3953 C C . GLU A 1 499 ? 25.032 8.021 -1.394 1.00 90.00 499 GLU A C 1
ATOM 3955 O O . GLU A 1 499 ? 24.348 7.008 -1.543 1.00 90.00 499 GLU A O 1
ATOM 3960 N N . TYR A 1 500 ? 24.524 9.179 -0.977 1.00 90.06 500 TYR A N 1
ATOM 3961 C CA . TYR A 1 500 ? 23.121 9.353 -0.621 1.00 90.06 500 TYR A CA 1
ATOM 3962 C C . TYR A 1 500 ? 22.198 9.061 -1.806 1.00 90.06 500 TYR A C 1
ATOM 3964 O O . TYR A 1 500 ? 21.197 8.374 -1.633 1.00 90.06 500 TYR A O 1
ATOM 3972 N N . GLY A 1 501 ? 22.556 9.479 -3.023 1.00 88.56 501 GLY A N 1
ATOM 3973 C CA . GLY A 1 501 ? 21.787 9.219 -4.243 1.00 88.56 501 GLY A CA 1
ATOM 3974 C C . GLY A 1 501 ? 21.573 7.732 -4.532 1.00 88.56 501 GLY A C 1
ATOM 3975 O O . GLY A 1 501 ? 20.471 7.330 -4.894 1.00 88.56 501 GLY A O 1
ATOM 3976 N N . LYS A 1 502 ? 22.569 6.875 -4.263 1.00 87.56 502 LYS A N 1
ATOM 3977 C CA . LYS A 1 502 ? 22.441 5.410 -4.429 1.00 87.56 502 LYS A CA 1
ATOM 3978 C C . LYS A 1 502 ? 21.384 4.790 -3.515 1.00 87.56 502 LYS A C 1
ATOM 3980 O O . LYS A 1 502 ? 20.883 3.710 -3.814 1.00 87.56 502 LYS A O 1
ATOM 3985 N N . VAL A 1 503 ? 21.097 5.437 -2.389 1.00 84.75 503 VAL A N 1
ATOM 3986 C CA . VAL A 1 503 ? 20.227 4.911 -1.333 1.00 84.75 503 VAL A CA 1
ATOM 3987 C C . VAL A 1 503 ? 18.862 5.598 -1.348 1.00 84.75 503 VAL A C 1
ATOM 3989 O O . VAL A 1 503 ? 17.839 4.922 -1.307 1.00 84.75 503 VAL A O 1
ATOM 3992 N N . LEU A 1 504 ? 18.844 6.927 -1.440 1.00 81.88 504 LEU A N 1
ATOM 3993 C CA . LEU A 1 504 ? 17.640 7.760 -1.394 1.00 81.88 504 LEU A CA 1
ATOM 3994 C C . LEU A 1 504 ? 16.980 7.944 -2.762 1.00 81.88 504 LEU A C 1
ATOM 3996 O O . LEU A 1 504 ? 15.792 8.247 -2.826 1.00 81.88 504 LEU A O 1
ATOM 4000 N N . ALA A 1 505 ? 17.730 7.773 -3.849 1.00 83.50 505 ALA A N 1
ATOM 4001 C CA . ALA A 1 505 ? 17.254 8.007 -5.206 1.00 83.50 505 ALA A CA 1
ATOM 4002 C C . ALA A 1 505 ? 17.769 6.937 -6.193 1.00 83.50 505 ALA A C 1
ATOM 4004 O O . ALA A 1 505 ? 18.304 7.290 -7.239 1.00 83.50 505 ALA A O 1
ATOM 4005 N N . PRO A 1 506 ? 17.621 5.622 -5.921 1.00 81.44 506 PRO A N 1
ATOM 4006 C CA . PRO A 1 506 ? 18.254 4.572 -6.729 1.00 81.44 506 PRO A CA 1
ATOM 4007 C C . PRO A 1 506 ? 17.801 4.555 -8.198 1.00 81.44 506 PRO A C 1
ATOM 4009 O O . PRO A 1 506 ? 18.562 4.128 -9.061 1.00 81.44 506 PRO A O 1
ATOM 4012 N N . GLY A 1 507 ? 16.578 5.021 -8.482 1.00 79.38 507 GLY A N 1
ATOM 4013 C CA . GLY A 1 507 ? 16.023 5.073 -9.837 1.00 79.38 507 GLY A CA 1
ATOM 4014 C C . GLY A 1 507 ? 16.508 6.259 -10.673 1.00 79.38 507 GLY A C 1
ATOM 4015 O O . GLY A 1 507 ? 16.691 6.109 -11.876 1.00 79.38 507 GLY A O 1
ATOM 4016 N N . THR A 1 508 ? 16.735 7.426 -10.060 1.00 77.06 508 THR A N 1
ATOM 4017 C CA . THR A 1 508 ? 17.205 8.624 -10.779 1.00 77.06 508 THR A CA 1
ATOM 4018 C C . THR A 1 508 ? 18.712 8.804 -10.661 1.00 77.06 508 THR A C 1
ATOM 4020 O O . THR A 1 508 ? 19.339 9.159 -11.647 1.00 77.06 508 THR A O 1
ATOM 4023 N N . GLN A 1 509 ? 19.283 8.491 -9.496 1.00 76.75 509 GLN A N 1
ATOM 4024 C CA . GLN A 1 509 ? 20.622 8.783 -8.968 1.00 76.75 509 GLN A CA 1
ATOM 4025 C C . GLN A 1 509 ? 20.856 10.208 -8.439 1.00 76.75 509 GLN A C 1
ATOM 4027 O O . GLN A 1 509 ? 21.307 10.307 -7.294 1.00 76.75 509 GLN A O 1
ATOM 4032 N N . PRO A 1 510 ? 20.564 11.316 -9.157 1.00 86.19 510 PRO A N 1
ATOM 4033 C CA . PRO A 1 510 ? 20.615 12.640 -8.563 1.00 86.19 510 PRO A CA 1
ATOM 4034 C C . PRO A 1 510 ? 19.669 12.757 -7.374 1.00 86.19 510 PRO A C 1
ATOM 4036 O O . PRO A 1 510 ? 18.516 12.315 -7.415 1.00 86.19 510 PRO A O 1
ATOM 4039 N N . LEU A 1 511 ? 20.182 13.386 -6.319 1.00 90.12 511 LEU A N 1
ATOM 4040 C CA . LEU A 1 511 ? 19.366 13.868 -5.221 1.00 90.12 511 LEU A CA 1
ATOM 4041 C C . LEU A 1 511 ? 18.539 15.060 -5.691 1.00 90.12 511 LEU A C 1
ATOM 4043 O O . LEU A 1 511 ? 19.065 15.961 -6.345 1.00 90.12 511 LEU A O 1
ATOM 4047 N N . ALA A 1 512 ? 17.278 15.107 -5.268 1.00 90.62 512 ALA A N 1
ATOM 4048 C CA . ALA A 1 512 ? 16.382 16.225 -5.527 1.00 90.62 512 ALA A CA 1
ATOM 4049 C C . ALA A 1 512 ? 16.702 17.425 -4.611 1.00 90.62 512 ALA A C 1
ATOM 4051 O O . ALA A 1 512 ? 15.866 17.859 -3.820 1.00 90.62 512 ALA A O 1
ATOM 4052 N N . ILE A 1 513 ? 17.932 17.933 -4.721 1.00 94.44 513 ILE A N 1
ATOM 4053 C CA . ILE A 1 513 ? 18.363 19.234 -4.205 1.00 94.44 513 ILE A CA 1
ATOM 4054 C C . ILE A 1 513 ? 17.848 20.277 -5.189 1.00 94.44 513 ILE A C 1
ATOM 4056 O O . ILE A 1 513 ? 18.075 20.170 -6.392 1.00 94.44 513 ILE A O 1
ATOM 4060 N N . ARG A 1 514 ? 17.109 21.259 -4.699 1.00 93.81 514 ARG A N 1
ATOM 4061 C CA . ARG A 1 514 ? 16.304 22.155 -5.527 1.00 93.81 514 ARG A CA 1
ATOM 4062 C C . ARG A 1 514 ? 16.485 23.597 -5.076 1.00 93.81 514 ARG A C 1
ATOM 4064 O O . ARG A 1 514 ? 16.891 23.840 -3.946 1.00 93.81 514 ARG A O 1
ATOM 4071 N N . ALA A 1 515 ? 16.132 24.532 -5.946 1.00 94.88 515 ALA A N 1
ATOM 4072 C CA . ALA A 1 515 ? 15.910 25.929 -5.598 1.00 94.88 515 ALA A CA 1
ATOM 4073 C C . ALA A 1 515 ? 14.960 26.542 -6.628 1.00 94.88 515 ALA A C 1
ATOM 4075 O O . ALA A 1 515 ? 15.054 26.219 -7.814 1.00 94.88 515 ALA A O 1
ATOM 4076 N N . ALA A 1 516 ? 14.057 27.417 -6.194 1.00 94.00 516 ALA A N 1
ATOM 4077 C CA . ALA A 1 516 ? 13.142 28.109 -7.095 1.00 94.00 516 ALA A CA 1
ATOM 4078 C C . ALA A 1 516 ? 13.874 29.156 -7.936 1.00 94.00 516 ALA A C 1
ATOM 4080 O O . ALA A 1 516 ? 14.756 29.861 -7.448 1.00 94.00 516 ALA A O 1
ATOM 4081 N N . CYS A 1 517 ? 13.494 29.268 -9.209 1.00 94.81 517 CYS A N 1
ATOM 4082 C CA . CYS A 1 517 ? 13.975 30.344 -10.059 1.00 94.81 517 CYS A CA 1
ATOM 4083 C C . CYS A 1 517 ? 13.526 31.700 -9.483 1.00 94.81 517 CYS A C 1
ATOM 4085 O O . CYS A 1 517 ? 12.316 31.899 -9.329 1.00 94.81 517 CYS A O 1
ATOM 4087 N N . PRO A 1 518 ? 14.440 32.665 -9.264 1.00 93.75 518 PRO A N 1
ATOM 4088 C CA . PRO A 1 518 ? 14.104 33.952 -8.647 1.00 93.75 518 PRO A CA 1
ATOM 4089 C C . PRO A 1 518 ? 13.139 34.809 -9.481 1.00 93.75 518 PRO A C 1
ATOM 4091 O O . PRO A 1 518 ? 12.561 35.758 -8.964 1.00 93.75 518 PRO A O 1
ATOM 4094 N N . HIS A 1 519 ? 12.949 34.484 -10.764 1.00 93.50 519 HIS A N 1
ATOM 4095 C CA . HIS A 1 519 ? 12.068 35.226 -11.668 1.00 93.50 519 HIS A CA 1
ATOM 4096 C C . HIS A 1 519 ? 10.666 34.625 -11.804 1.00 93.50 519 HIS A C 1
ATOM 4098 O O . HIS A 1 519 ? 9.710 35.357 -12.035 1.00 93.50 519 HIS A O 1
ATOM 4104 N N . CYS A 1 520 ? 10.524 33.298 -11.722 1.00 91.69 520 CYS A N 1
ATOM 4105 C CA . CYS A 1 520 ? 9.262 32.631 -12.081 1.00 91.69 520 CYS A CA 1
ATOM 4106 C C . CYS A 1 520 ? 8.857 31.460 -11.184 1.00 91.69 520 CYS A C 1
ATOM 4108 O O . CYS A 1 520 ? 7.885 30.771 -11.508 1.00 91.69 520 CYS A O 1
ATOM 4110 N N . GLY A 1 521 ? 9.612 31.189 -10.117 1.00 91.62 521 GLY A N 1
ATOM 4111 C CA . GLY A 1 521 ? 9.295 30.154 -9.132 1.00 91.62 521 GLY A CA 1
ATOM 4112 C C . GLY A 1 521 ? 9.428 28.710 -9.628 1.00 91.62 521 GLY A C 1
ATOM 4113 O O . GLY A 1 521 ? 9.139 27.783 -8.882 1.00 91.62 521 GLY A O 1
ATOM 4114 N N . LEU A 1 522 ? 9.845 28.479 -10.880 1.00 93.50 522 LEU A N 1
ATOM 4115 C CA . LEU A 1 522 ? 10.017 27.122 -11.403 1.00 93.50 522 LEU A CA 1
ATOM 4116 C C . LEU A 1 522 ? 11.197 26.413 -10.737 1.00 93.50 522 LEU A C 1
ATOM 4118 O O . LEU A 1 522 ? 12.272 26.992 -10.579 1.00 93.50 522 LEU A O 1
ATOM 4122 N N . VAL A 1 523 ? 10.987 25.139 -10.416 1.00 93.56 523 VAL A N 1
ATOM 4123 C CA . VAL A 1 523 ? 11.951 24.243 -9.773 1.00 93.56 523 VAL A CA 1
ATOM 4124 C C . VAL A 1 523 ? 12.057 22.948 -10.577 1.00 93.56 523 VAL A C 1
ATOM 4126 O O . VAL A 1 523 ? 11.034 22.325 -10.853 1.00 93.56 523 VAL A O 1
ATOM 4129 N N . ASP A 1 524 ? 13.270 22.501 -10.913 1.00 93.00 524 ASP A N 1
ATOM 4130 C CA . ASP A 1 524 ? 13.505 21.145 -11.439 1.00 93.00 524 ASP A CA 1
ATOM 4131 C C . ASP A 1 524 ? 13.189 20.116 -10.342 1.00 93.00 524 ASP A C 1
ATOM 4133 O O . ASP A 1 524 ? 13.879 20.037 -9.323 1.00 93.00 524 ASP A O 1
ATOM 4137 N N . LYS A 1 525 ? 12.139 19.310 -10.532 1.00 89.50 525 LYS A N 1
ATOM 4138 C CA . LYS A 1 525 ? 11.633 18.386 -9.508 1.00 89.50 525 LYS A CA 1
ATOM 4139 C C . LYS A 1 525 ? 12.669 17.345 -9.091 1.00 89.50 525 LYS A C 1
ATOM 4141 O O . LYS A 1 525 ? 12.638 16.901 -7.946 1.00 89.50 525 LYS A O 1
ATOM 4146 N N . TYR A 1 526 ? 13.576 16.926 -9.962 1.00 89.81 526 TYR A N 1
ATOM 4147 C CA . TYR A 1 526 ? 14.539 15.872 -9.625 1.00 89.81 526 TYR A CA 1
ATOM 4148 C C . TYR A 1 526 ? 15.980 16.378 -9.560 1.00 89.81 526 TYR A C 1
ATOM 4150 O O . TYR A 1 526 ? 16.875 15.585 -9.281 1.00 89.81 526 TYR A O 1
ATOM 4158 N N . GLY A 1 527 ? 16.202 17.681 -9.766 1.00 90.75 527 GLY A N 1
ATOM 4159 C CA . GLY A 1 527 ? 17.534 18.287 -9.741 1.00 90.75 527 GLY A CA 1
ATOM 4160 C C . GLY A 1 527 ? 18.447 17.732 -10.836 1.00 90.75 527 GLY A C 1
ATOM 4161 O O . GLY A 1 527 ? 19.652 17.597 -10.620 1.00 90.75 527 GLY A O 1
ATOM 4162 N N . GLN A 1 528 ? 17.883 17.354 -11.989 1.00 89.19 528 GLN A N 1
ATOM 4163 C CA . GLN A 1 528 ? 18.621 16.670 -13.058 1.00 89.19 528 GLN A CA 1
ATOM 4164 C C . GLN A 1 528 ? 19.655 17.584 -13.715 1.00 89.19 528 GLN A C 1
ATOM 4166 O O . GLN A 1 528 ? 20.697 17.115 -14.167 1.00 89.19 528 GLN A O 1
ATOM 4171 N N . ASN A 1 529 ? 19.379 18.888 -13.741 1.00 90.81 529 ASN A N 1
ATOM 4172 C CA . ASN A 1 529 ? 20.200 19.879 -14.436 1.00 90.81 529 ASN A CA 1
ATOM 4173 C C . ASN A 1 529 ? 21.184 20.628 -13.519 1.00 90.81 529 ASN A C 1
ATOM 4175 O O . ASN A 1 529 ? 21.815 21.600 -13.945 1.00 90.81 529 ASN A O 1
ATOM 4179 N N . ASN A 1 530 ? 21.320 20.193 -12.264 1.00 94.31 530 ASN A N 1
ATOM 4180 C CA . ASN A 1 530 ? 22.144 20.872 -11.270 1.00 94.31 530 ASN A CA 1
ATOM 4181 C C . ASN A 1 530 ? 23.646 20.678 -11.529 1.00 94.31 530 ASN A C 1
ATOM 4183 O O . ASN A 1 530 ? 24.111 19.568 -11.792 1.00 94.31 530 ASN A O 1
ATOM 4187 N N . ILE A 1 531 ? 24.427 21.745 -11.348 1.00 96.06 531 ILE A N 1
ATOM 4188 C CA . ILE A 1 531 ? 25.893 21.689 -11.286 1.00 96.06 531 ILE A CA 1
ATOM 4189 C C . ILE A 1 531 ? 26.336 22.000 -9.861 1.00 96.06 531 ILE A C 1
ATOM 4191 O O . ILE A 1 531 ? 25.897 22.976 -9.266 1.00 96.06 531 ILE A O 1
ATOM 4195 N N . PHE A 1 532 ? 27.234 21.180 -9.325 1.00 96.56 532 PHE A N 1
ATOM 4196 C CA . PHE A 1 532 ? 27.724 21.301 -7.955 1.00 96.56 532 PHE A CA 1
ATOM 4197 C C . PHE A 1 532 ? 29.183 21.754 -7.950 1.00 96.56 532 PHE A C 1
ATOM 4199 O O . PHE A 1 532 ? 29.999 21.201 -8.693 1.00 96.56 532 PHE A O 1
ATOM 4206 N N . ALA A 1 533 ? 29.524 22.701 -7.076 1.00 95.88 533 ALA A N 1
ATOM 4207 C CA . ALA A 1 533 ? 30.916 23.009 -6.766 1.00 95.88 533 ALA A CA 1
ATOM 4208 C C . ALA A 1 533 ? 31.621 21.776 -6.169 1.00 95.88 533 ALA A C 1
ATOM 4210 O O . ALA A 1 533 ? 31.000 20.951 -5.491 1.00 95.88 533 ALA A O 1
ATOM 4211 N N . ALA A 1 534 ? 32.926 21.636 -6.420 1.00 91.38 534 ALA A N 1
ATOM 4212 C CA . ALA A 1 534 ? 33.692 20.454 -6.012 1.00 91.38 534 ALA A CA 1
ATOM 4213 C C . ALA A 1 534 ? 33.737 20.265 -4.484 1.00 91.38 534 ALA A C 1
ATOM 4215 O O . ALA A 1 534 ? 33.676 19.138 -4.000 1.00 91.38 534 ALA A O 1
ATOM 4216 N N . ASP A 1 535 ? 33.791 21.366 -3.737 1.00 92.88 535 ASP A N 1
ATOM 4217 C CA . ASP A 1 535 ? 33.777 21.415 -2.270 1.00 92.88 535 ASP A CA 1
ATOM 4218 C C . ASP A 1 535 ? 32.356 21.425 -1.670 1.00 92.88 535 ASP A C 1
ATOM 4220 O O . ASP A 1 535 ? 32.188 21.468 -0.449 1.00 92.88 535 ASP A O 1
ATOM 4224 N N . GLY A 1 536 ? 31.326 21.390 -2.520 1.00 94.38 536 GLY A N 1
ATOM 4225 C CA . GLY A 1 536 ? 29.921 21.449 -2.136 1.00 94.38 536 GLY A CA 1
ATOM 4226 C C . GLY A 1 536 ? 29.436 22.805 -1.622 1.00 94.38 536 GLY A C 1
ATOM 4227 O O . GLY A 1 536 ? 28.326 22.861 -1.107 1.00 94.38 536 GLY A O 1
ATOM 4228 N N . SER A 1 537 ? 30.228 23.874 -1.757 1.00 96.62 537 SER A N 1
ATOM 4229 C CA . SER A 1 537 ? 29.891 25.219 -1.260 1.00 96.62 537 SER A CA 1
ATOM 4230 C C . SER A 1 537 ? 28.792 25.928 -2.058 1.00 96.62 537 SER A C 1
ATOM 4232 O O . SER A 1 537 ? 28.187 26.881 -1.570 1.00 96.62 537 SER A O 1
ATOM 4234 N N . ALA A 1 538 ? 28.521 25.486 -3.289 1.00 97.50 538 ALA A N 1
ATOM 4235 C CA . ALA A 1 538 ? 27.544 26.114 -4.169 1.00 97.50 538 ALA A CA 1
ATOM 4236 C C . ALA A 1 538 ? 26.884 25.119 -5.129 1.00 97.50 538 ALA A C 1
ATOM 4238 O O . ALA A 1 538 ? 27.467 24.092 -5.503 1.00 97.50 538 ALA A O 1
ATOM 4239 N N . VAL A 1 539 ? 25.670 25.467 -5.560 1.00 97.94 539 VAL A N 1
ATOM 4240 C CA . VAL A 1 539 ? 24.898 24.735 -6.568 1.00 97.94 539 VAL A CA 1
ATOM 4241 C C . VAL A 1 539 ? 24.354 25.714 -7.600 1.00 97.94 539 VAL A C 1
ATOM 4243 O O . VAL A 1 539 ? 23.719 26.708 -7.249 1.00 97.94 539 VAL A O 1
ATOM 4246 N N . SER A 1 540 ? 24.596 25.423 -8.876 1.00 97.75 540 SER A N 1
ATOM 4247 C CA . SER A 1 540 ? 23.978 26.111 -10.005 1.00 97.75 540 SER A CA 1
ATOM 4248 C C . SER A 1 540 ? 22.776 25.318 -10.509 1.00 97.75 540 SER A C 1
ATOM 4250 O O . SER A 1 540 ? 22.902 24.141 -10.850 1.00 97.75 540 SER A O 1
ATOM 4252 N N . PHE A 1 541 ? 21.633 25.984 -10.593 1.00 97.00 541 PHE A N 1
ATOM 4253 C CA . PHE A 1 541 ? 20.346 25.465 -11.042 1.00 97.00 541 PHE A CA 1
ATOM 4254 C C . PHE A 1 541 ? 19.996 26.033 -12.422 1.00 97.00 541 PHE A C 1
ATOM 4256 O O . PHE A 1 541 ? 20.491 27.094 -12.802 1.00 97.00 541 PHE A O 1
ATOM 4263 N N . GLU A 1 542 ? 19.129 25.347 -13.168 1.00 94.94 542 GLU A N 1
ATOM 4264 C CA . GLU A 1 542 ? 18.713 25.740 -14.520 1.00 94.94 542 GLU A CA 1
ATOM 4265 C C . GLU A 1 542 ? 17.201 26.002 -14.571 1.00 94.94 542 GLU A C 1
ATOM 4267 O O . GLU A 1 542 ? 16.390 25.106 -14.322 1.00 94.94 542 GLU A O 1
ATOM 4272 N N . CYS A 1 543 ? 16.818 27.225 -14.942 1.00 95.00 543 CYS A N 1
ATOM 4273 C CA . CYS A 1 543 ? 15.447 27.562 -15.300 1.00 95.00 543 CYS A CA 1
ATOM 4274 C C . CYS A 1 543 ? 15.281 27.499 -16.825 1.00 95.00 543 CYS A C 1
ATOM 4276 O O . CYS A 1 543 ? 16.004 28.203 -17.529 1.00 95.00 543 CYS A O 1
ATOM 4278 N N . PRO A 1 544 ? 14.282 26.775 -17.360 1.00 94.06 544 PRO A N 1
ATOM 4279 C CA . PRO A 1 544 ? 14.111 26.626 -18.806 1.00 94.06 544 PRO A CA 1
ATOM 4280 C C . PRO A 1 544 ? 13.711 27.933 -19.511 1.00 94.06 544 PRO A C 1
ATOM 4282 O O . PRO A 1 544 ? 13.737 27.998 -20.734 1.00 94.06 544 PRO A O 1
ATOM 4285 N N . VAL A 1 545 ? 13.330 28.964 -18.747 1.00 94.62 545 VAL A N 1
ATOM 4286 C CA . VAL A 1 545 ? 12.915 30.279 -19.260 1.00 94.62 545 VAL A CA 1
ATOM 4287 C C . VAL A 1 545 ? 13.977 31.355 -19.008 1.00 94.62 545 VAL A C 1
ATOM 4289 O O . VAL A 1 545 ? 14.206 32.199 -19.867 1.00 94.62 545 VAL A O 1
ATOM 4292 N N . HIS A 1 546 ? 14.628 31.333 -17.841 1.00 96.38 546 HIS A N 1
ATOM 4293 C CA . HIS A 1 546 ? 15.512 32.417 -17.381 1.00 96.38 546 HIS A CA 1
ATOM 4294 C C . HIS A 1 546 ? 16.993 32.019 -17.316 1.00 96.38 546 HIS A C 1
ATOM 4296 O O . HIS A 1 546 ? 17.830 32.833 -16.934 1.00 96.38 546 HIS A O 1
ATOM 4302 N N . GLY A 1 547 ? 17.326 30.780 -17.683 1.00 95.38 547 GLY A N 1
ATOM 4303 C CA . GLY A 1 547 ? 18.688 30.268 -17.674 1.00 95.38 547 GLY A CA 1
ATOM 4304 C C . GLY A 1 547 ? 19.204 29.925 -16.277 1.00 95.38 547 GLY A C 1
ATOM 4305 O O . GLY A 1 547 ? 18.446 29.613 -15.352 1.00 95.38 547 GLY A O 1
ATOM 4306 N N . ARG A 1 548 ? 20.531 29.943 -16.148 1.00 97.19 548 ARG A N 1
ATOM 4307 C CA . ARG A 1 548 ? 21.264 29.389 -15.009 1.00 97.19 548 ARG A CA 1
ATOM 4308 C C . ARG A 1 548 ? 21.447 30.409 -13.881 1.00 97.19 548 ARG A C 1
ATOM 4310 O O . ARG A 1 548 ? 21.804 31.556 -14.136 1.00 97.19 548 ARG A O 1
ATOM 4317 N N . TYR A 1 549 ? 21.260 29.979 -12.637 1.00 97.75 549 TYR A N 1
ATOM 4318 C CA . TYR A 1 549 ? 21.467 30.783 -11.424 1.00 97.75 549 TYR A CA 1
ATOM 4319 C C . TYR A 1 549 ? 22.143 29.943 -10.340 1.00 97.75 549 TYR A C 1
ATOM 4321 O O . TYR A 1 549 ? 22.038 28.720 -10.354 1.00 97.75 549 TYR A O 1
ATOM 4329 N N . THR A 1 550 ? 22.856 30.579 -9.410 1.00 97.75 550 THR A N 1
ATOM 4330 C CA . THR A 1 550 ? 23.688 29.885 -8.414 1.00 97.75 550 THR A CA 1
ATOM 4331 C C . THR A 1 550 ? 23.371 30.371 -7.011 1.00 97.75 550 THR A C 1
ATOM 4333 O O . THR A 1 550 ? 23.244 31.573 -6.798 1.00 97.75 550 THR A O 1
ATOM 4336 N N . TYR A 1 551 ? 23.314 29.431 -6.071 1.00 98.12 551 TYR A N 1
ATOM 4337 C CA . TYR A 1 551 ? 23.202 29.694 -4.641 1.00 98.12 551 TYR A CA 1
ATOM 4338 C C . TYR A 1 551 ? 24.348 29.031 -3.881 1.00 98.12 551 TYR A C 1
ATOM 4340 O O . TYR A 1 551 ? 24.827 27.957 -4.263 1.00 98.12 551 TYR A O 1
ATOM 4348 N N . THR A 1 552 ? 24.782 29.677 -2.805 1.00 97.81 552 THR A N 1
ATOM 4349 C CA . THR A 1 552 ? 25.830 29.191 -1.905 1.00 97.81 552 THR A CA 1
ATOM 4350 C C . THR A 1 552 ? 25.220 28.568 -0.656 1.00 97.81 552 THR A C 1
ATOM 4352 O O . THR A 1 552 ? 24.194 29.019 -0.154 1.00 97.81 552 THR A O 1
ATOM 4355 N N . THR A 1 553 ? 25.845 27.527 -0.115 1.00 96.38 553 THR A N 1
ATOM 4356 C CA . THR A 1 553 ? 25.345 26.878 1.104 1.00 96.38 553 THR A CA 1
ATOM 4357 C C . THR A 1 553 ? 25.456 27.780 2.326 1.00 96.38 553 THR A C 1
ATOM 4359 O O . THR A 1 553 ? 24.665 27.639 3.247 1.00 96.38 553 THR A O 1
ATOM 4362 N N . GLU A 1 554 ? 26.425 28.697 2.352 1.00 93.44 554 GLU A N 1
ATOM 4363 C CA . GLU A 1 554 ? 26.658 29.599 3.482 1.00 93.44 554 GLU A CA 1
ATOM 4364 C C . GLU A 1 554 ? 25.663 30.765 3.513 1.00 93.44 554 GLU A C 1
ATOM 4366 O O . GLU A 1 554 ? 25.014 30.977 4.535 1.00 93.44 554 GLU A O 1
ATOM 4371 N N . ALA A 1 555 ? 25.516 31.502 2.406 1.00 94.88 555 ALA A N 1
ATOM 4372 C CA . ALA A 1 555 ? 24.673 32.696 2.373 1.00 94.88 555 ALA A CA 1
ATOM 4373 C C . ALA A 1 555 ? 23.210 32.393 2.015 1.00 94.88 555 ALA A C 1
ATOM 4375 O O . ALA A 1 555 ? 22.313 33.122 2.431 1.00 94.88 555 ALA A O 1
ATOM 4376 N N . ASP A 1 556 ? 22.959 31.315 1.266 1.00 96.88 556 ASP A N 1
ATOM 4377 C CA . ASP A 1 556 ? 21.666 31.060 0.626 1.00 96.88 556 ASP A CA 1
ATOM 4378 C C . ASP A 1 556 ? 21.027 29.738 1.077 1.00 96.88 556 ASP A C 1
ATOM 4380 O O . ASP A 1 556 ? 20.186 29.185 0.366 1.00 96.88 556 ASP A O 1
ATOM 4384 N N . ALA A 1 557 ? 21.392 29.217 2.256 1.00 96.44 557 ALA A N 1
ATOM 4385 C CA . ALA A 1 557 ? 20.844 27.970 2.809 1.00 96.44 557 ALA A CA 1
ATOM 4386 C C . ALA A 1 557 ? 19.305 27.916 2.737 1.00 96.44 557 ALA A C 1
ATOM 4388 O O . ALA A 1 557 ? 18.722 26.902 2.355 1.00 96.44 557 ALA A O 1
ATOM 4389 N N . SER A 1 558 ? 18.655 29.049 3.004 1.00 95.12 558 SER A N 1
ATOM 4390 C CA . SER A 1 558 ? 17.202 29.212 2.996 1.00 95.12 558 SER A CA 1
ATOM 4391 C C . SER A 1 558 ? 16.554 29.197 1.607 1.00 95.12 558 SER A C 1
ATOM 4393 O O . SER A 1 558 ? 15.327 29.160 1.497 1.00 95.12 558 SER A O 1
ATOM 4395 N N . LYS A 1 559 ? 17.342 29.222 0.527 1.00 95.25 559 LYS A N 1
ATOM 4396 C CA . LYS A 1 559 ? 16.866 29.122 -0.865 1.00 95.25 559 LYS A CA 1
ATOM 4397 C C . LYS A 1 559 ? 16.852 27.690 -1.387 1.00 95.25 559 LYS A C 1
ATOM 4399 O O . LYS A 1 559 ? 16.190 27.423 -2.392 1.00 95.25 559 LYS A O 1
ATOM 4404 N N . PHE A 1 560 ? 17.524 26.771 -0.696 1.00 95.38 560 PHE A N 1
ATOM 4405 C CA . PHE A 1 560 ? 17.456 25.355 -1.019 1.00 95.38 560 PHE A CA 1
ATOM 4406 C C . PHE A 1 560 ? 16.081 24.778 -0.672 1.00 95.38 560 PHE A C 1
ATOM 4408 O O . PHE A 1 560 ? 15.383 25.253 0.218 1.00 95.38 560 PHE A O 1
ATOM 4415 N N . GLN A 1 561 ? 15.694 23.756 -1.422 1.00 92.81 561 GLN A N 1
ATOM 4416 C CA . GLN A 1 561 ? 14.483 22.969 -1.243 1.00 92.81 561 GLN A CA 1
ATOM 4417 C C . GLN A 1 561 ? 14.848 21.495 -1.426 1.00 92.81 561 GLN A C 1
ATOM 4419 O O . GLN A 1 561 ? 15.765 21.154 -2.183 1.00 92.81 561 GLN A O 1
ATOM 4424 N N . PHE A 1 562 ? 14.106 20.605 -0.777 1.00 90.00 562 PHE A N 1
ATOM 4425 C CA . PHE A 1 562 ? 14.373 19.169 -0.826 1.00 90.00 562 PHE A CA 1
ATOM 4426 C C . PHE A 1 562 ? 13.072 18.394 -1.042 1.00 90.00 562 PHE A C 1
ATOM 4428 O O . PHE A 1 562 ? 11.982 18.863 -0.718 1.00 90.00 562 PHE A O 1
ATOM 4435 N N . ASN A 1 563 ? 13.144 17.194 -1.621 1.00 85.00 563 ASN A N 1
ATOM 4436 C CA . ASN A 1 563 ? 12.017 16.270 -1.501 1.00 85.00 563 ASN A CA 1
ATOM 4437 C C . ASN A 1 563 ? 11.915 15.756 -0.062 1.00 85.00 563 ASN A C 1
ATOM 4439 O O . ASN A 1 563 ? 12.914 15.697 0.649 1.00 85.00 563 ASN A O 1
ATOM 4443 N N . CYS A 1 564 ? 10.717 15.318 0.319 1.00 80.00 564 CYS A N 1
ATOM 4444 C CA . CYS A 1 564 ? 10.392 14.875 1.673 1.00 80.00 564 CYS A CA 1
ATOM 4445 C C . CYS A 1 564 ? 11.450 13.932 2.287 1.00 80.00 564 CYS A C 1
ATOM 4447 O O . CYS A 1 564 ? 11.955 14.194 3.374 1.00 80.00 564 CYS A O 1
ATOM 4449 N N . GLN A 1 565 ? 11.892 12.903 1.551 1.00 80.38 565 GLN A N 1
ATOM 4450 C CA . GLN A 1 565 ? 12.894 11.954 2.052 1.00 80.38 565 GLN A CA 1
ATOM 4451 C C . GLN A 1 565 ? 14.251 12.604 2.355 1.00 80.38 565 GLN A C 1
ATOM 4453 O O . GLN A 1 565 ? 14.878 12.300 3.368 1.00 80.38 565 GLN A O 1
ATOM 4458 N N . LEU A 1 566 ? 14.731 13.475 1.464 1.00 87.62 566 LEU A N 1
ATOM 4459 C CA . LEU A 1 566 ? 16.016 14.144 1.643 1.00 87.62 566 LEU A CA 1
ATOM 4460 C C . LEU A 1 566 ? 15.937 15.208 2.737 1.00 87.62 566 LEU A C 1
ATOM 4462 O O . LEU A 1 566 ? 16.897 15.383 3.481 1.00 87.62 566 LEU A O 1
ATOM 4466 N N . PHE A 1 567 ? 14.795 15.879 2.866 1.00 88.06 567 PHE A N 1
ATOM 4467 C CA . PHE A 1 567 ? 14.598 16.855 3.924 1.00 88.06 567 PHE A CA 1
ATOM 4468 C C . PHE A 1 567 ? 14.612 16.206 5.309 1.00 88.06 567 PHE A C 1
ATOM 4470 O O . PHE A 1 567 ? 15.277 16.731 6.193 1.00 88.06 567 PHE A O 1
ATOM 4477 N N . ASN A 1 568 ? 13.983 15.039 5.501 1.00 86.50 568 ASN A N 1
ATOM 4478 C CA . ASN A 1 568 ? 14.066 14.318 6.781 1.00 86.50 568 ASN A CA 1
ATOM 4479 C C . ASN A 1 568 ? 15.524 14.021 7.169 1.00 86.50 568 ASN A C 1
ATOM 4481 O O . ASN A 1 568 ? 15.893 14.120 8.339 1.00 86.50 568 ASN A O 1
ATOM 4485 N N . LEU A 1 569 ? 16.387 13.721 6.189 1.00 89.25 569 LEU A N 1
ATOM 4486 C CA . LEU A 1 569 ? 17.823 13.581 6.431 1.00 89.25 569 LEU A CA 1
ATOM 4487 C C . LEU A 1 569 ? 18.490 14.910 6.813 1.00 89.25 569 LEU A C 1
ATOM 4489 O O . LEU A 1 569 ? 19.295 14.928 7.742 1.00 89.25 569 LEU A O 1
ATOM 4493 N N . VAL A 1 570 ? 18.163 16.013 6.134 1.00 92.12 570 VAL A N 1
ATOM 4494 C CA . VAL A 1 570 ? 18.648 17.360 6.499 1.00 92.12 570 VAL A CA 1
ATOM 4495 C C . VAL A 1 570 ? 18.240 17.709 7.935 1.00 92.12 570 VAL A C 1
ATOM 4497 O O . VAL A 1 570 ? 19.080 18.158 8.712 1.00 92.12 570 VAL A O 1
ATOM 4500 N N . LEU A 1 571 ? 16.992 17.424 8.311 1.00 90.19 571 LEU A N 1
ATOM 4501 C CA . LEU A 1 571 ? 16.453 17.643 9.650 1.00 90.19 571 LEU A CA 1
ATOM 4502 C C . LEU A 1 571 ? 17.205 16.820 10.700 1.00 90.19 571 LEU A C 1
ATOM 4504 O O . LEU A 1 571 ? 17.691 17.375 11.685 1.00 90.19 571 LEU A O 1
ATOM 4508 N N . GLY A 1 572 ? 17.384 15.518 10.462 1.00 90.31 572 GLY A N 1
ATOM 4509 C CA . GLY A 1 572 ? 18.137 14.650 11.367 1.00 90.31 572 GLY A CA 1
ATOM 4510 C C . GLY A 1 572 ? 19.598 15.082 11.530 1.00 90.31 572 GLY A C 1
ATOM 4511 O O . GLY A 1 572 ? 20.102 15.137 12.651 1.00 90.31 572 GLY A O 1
ATOM 4512 N N . LEU A 1 573 ? 20.270 15.449 10.433 1.00 92.94 573 LEU A N 1
ATOM 4513 C CA . LEU A 1 573 ? 21.652 15.943 10.466 1.00 92.94 573 LEU A CA 1
ATOM 4514 C C . LEU A 1 573 ? 21.771 17.292 11.184 1.00 92.94 573 LEU A C 1
ATOM 4516 O O . LEU A 1 573 ? 22.787 17.550 11.828 1.00 92.94 573 LEU A O 1
ATOM 4520 N N . PHE A 1 574 ? 20.760 18.155 11.089 1.00 93.81 574 PHE A N 1
ATOM 4521 C CA . PHE A 1 574 ? 20.720 19.401 11.845 1.00 93.81 574 PHE A CA 1
ATOM 4522 C C . PHE A 1 574 ? 20.569 19.122 13.345 1.00 93.81 574 PHE A C 1
ATOM 4524 O O . PHE A 1 574 ? 21.431 19.519 14.131 1.00 93.81 574 PHE A O 1
ATOM 4531 N N . HIS A 1 575 ? 19.538 18.369 13.742 1.00 91.25 575 HIS A N 1
ATOM 4532 C CA . HIS A 1 575 ? 19.235 18.098 15.152 1.00 91.25 575 HIS A CA 1
ATOM 4533 C C . HIS A 1 575 ? 20.254 17.192 15.856 1.00 91.25 575 HIS A C 1
ATOM 4535 O O . HIS A 1 575 ? 20.368 17.232 17.076 1.00 91.25 575 HIS A O 1
ATOM 4541 N N . GLU A 1 576 ? 21.076 16.444 15.124 1.00 89.94 576 GLU A N 1
ATOM 4542 C CA . GLU A 1 576 ? 22.232 15.736 15.688 1.00 89.94 576 GLU A CA 1
ATOM 4543 C C . GLU A 1 576 ? 23.279 16.679 16.327 1.00 89.94 576 GLU A C 1
ATOM 4545 O O . GLU A 1 576 ? 24.035 16.275 17.223 1.00 89.94 576 GLU A O 1
ATOM 4550 N N . ASN A 1 577 ? 23.324 17.933 15.865 1.00 88.19 577 ASN A N 1
ATOM 4551 C CA . ASN A 1 577 ? 24.350 18.915 16.212 1.00 88.19 577 ASN A CA 1
ATOM 4552 C C . ASN A 1 577 ? 23.838 20.060 17.100 1.00 88.19 577 ASN A C 1
ATOM 4554 O O . ASN A 1 577 ? 24.605 20.965 17.429 1.00 88.19 577 ASN A O 1
ATOM 4558 N N . VAL A 1 578 ? 22.566 20.034 17.503 1.00 89.25 578 VAL A N 1
ATOM 4559 C CA . VAL A 1 578 ? 21.992 21.060 18.384 1.00 89.25 578 VAL A CA 1
ATOM 4560 C C . VAL A 1 578 ? 22.288 20.763 19.863 1.00 89.25 578 VAL A C 1
ATOM 4562 O O . VAL A 1 578 ? 22.458 19.604 20.241 1.00 89.25 578 VAL A O 1
ATOM 4565 N N . PRO A 1 579 ? 22.355 21.789 20.734 1.00 89.50 579 PRO A N 1
ATOM 4566 C CA . PRO A 1 579 ? 22.669 21.609 22.154 1.00 89.50 579 PRO A CA 1
ATOM 4567 C C . PRO A 1 579 ? 21.465 21.173 23.010 1.00 89.50 579 PRO A C 1
ATOM 4569 O O . PRO A 1 579 ? 21.579 21.111 24.232 1.00 89.50 579 PRO A O 1
ATOM 4572 N N . TYR A 1 580 ? 20.312 20.909 22.395 1.00 89.19 580 TYR A N 1
ATOM 4573 C CA . TYR A 1 580 ? 19.067 20.537 23.066 1.00 89.19 580 TYR A CA 1
ATOM 4574 C C . TYR A 1 580 ? 18.577 19.163 22.598 1.00 89.19 580 TYR A C 1
ATOM 4576 O O . TYR A 1 580 ? 18.915 18.704 21.508 1.00 89.19 580 TYR A O 1
ATOM 4584 N N . ASN A 1 581 ? 17.766 18.501 23.425 1.00 89.00 581 ASN A N 1
ATOM 4585 C CA . ASN A 1 581 ? 17.115 17.254 23.032 1.00 89.00 581 ASN A CA 1
ATOM 4586 C C . ASN A 1 581 ? 15.960 17.546 22.073 1.00 89.00 581 ASN A C 1
ATOM 4588 O O . ASN A 1 581 ? 15.244 18.531 22.235 1.00 89.00 581 ASN A O 1
ATOM 4592 N N . TYR A 1 582 ? 15.771 16.664 21.100 1.00 89.50 582 TYR A N 1
ATOM 4593 C CA . TYR A 1 582 ? 14.740 16.791 20.080 1.00 89.50 582 TYR A CA 1
ATOM 4594 C C . TYR A 1 582 ? 13.932 15.495 19.993 1.00 89.50 582 TYR A C 1
ATOM 4596 O O . TYR A 1 582 ? 14.506 14.402 19.979 1.00 89.50 582 TYR A O 1
ATOM 4604 N N . ILE A 1 583 ? 12.607 15.639 19.957 1.00 91.88 583 ILE A N 1
ATOM 4605 C CA . ILE A 1 583 ? 11.657 14.552 19.726 1.00 91.88 583 ILE A CA 1
ATOM 4606 C C . ILE A 1 583 ? 10.810 14.952 18.525 1.00 91.88 583 ILE A C 1
ATOM 4608 O O . ILE A 1 583 ? 10.135 15.978 18.558 1.00 91.88 583 ILE A O 1
ATOM 4612 N N . GLU A 1 584 ? 10.853 14.142 17.478 1.00 90.50 584 GLU A N 1
ATOM 4613 C CA . GLU A 1 584 ? 9.998 14.300 16.308 1.00 90.50 584 GLU A CA 1
ATOM 4614 C C . GLU A 1 584 ? 8.667 13.584 16.553 1.00 90.50 584 GLU A C 1
ATOM 4616 O O . GLU A 1 584 ? 8.655 12.419 16.959 1.00 90.50 584 GLU A O 1
ATOM 4621 N N . ILE A 1 585 ? 7.553 14.269 16.297 1.00 91.12 585 ILE A N 1
ATOM 4622 C CA . ILE A 1 585 ? 6.212 13.678 16.311 1.00 91.12 585 ILE A CA 1
ATOM 4623 C C . ILE A 1 585 ? 5.688 13.689 14.879 1.00 91.12 585 ILE A C 1
ATOM 4625 O O . ILE A 1 585 ? 5.568 14.756 14.279 1.00 91.12 585 ILE A O 1
ATOM 4629 N N . CYS A 1 586 ? 5.381 12.520 14.324 1.00 86.50 586 CYS A N 1
ATOM 4630 C CA . CYS A 1 586 ? 4.857 12.406 12.963 1.00 86.50 586 CYS A CA 1
ATOM 4631 C C . CYS A 1 586 ? 3.912 11.210 12.806 1.00 86.50 586 CYS A C 1
ATOM 4633 O O . CYS A 1 586 ? 3.819 10.355 13.685 1.00 86.50 586 CYS A O 1
ATOM 4635 N N . GLY A 1 587 ? 3.197 11.147 11.684 1.00 84.19 587 GLY A N 1
ATOM 4636 C CA . GLY A 1 587 ? 2.329 10.021 11.348 1.00 84.19 587 GLY A CA 1
ATOM 4637 C C . GLY A 1 587 ? 3.093 8.704 11.213 1.00 84.19 587 GLY A C 1
ATOM 4638 O O . GLY A 1 587 ? 4.207 8.654 10.686 1.00 84.19 587 GLY A O 1
ATOM 4639 N N . SER A 1 588 ? 2.496 7.592 11.651 1.00 83.50 588 SER A N 1
ATOM 4640 C CA . SER A 1 588 ? 3.058 6.249 11.407 1.00 83.50 588 SER A CA 1
ATOM 4641 C C . SER A 1 588 ? 3.092 5.854 9.925 1.00 83.50 588 SER A C 1
ATOM 4643 O O . SER A 1 588 ? 3.683 4.837 9.561 1.00 83.50 588 SER A O 1
ATOM 4645 N N . ASP A 1 589 ? 2.524 6.660 9.031 1.00 75.81 589 ASP A N 1
ATOM 4646 C CA . ASP A 1 589 ? 2.729 6.549 7.594 1.00 75.81 589 ASP A CA 1
ATOM 4647 C C . ASP A 1 589 ? 4.172 6.843 7.153 1.00 75.81 589 ASP A C 1
ATOM 4649 O O . ASP A 1 589 ? 4.600 6.289 6.136 1.00 75.81 589 ASP A O 1
ATOM 4653 N N . TYR A 1 590 ? 4.934 7.584 7.962 1.00 76.38 590 TYR A N 1
ATOM 4654 C CA . TYR A 1 590 ? 6.381 7.778 7.817 1.00 76.38 590 TYR A CA 1
ATOM 4655 C C . TYR A 1 590 ? 7.225 6.641 8.418 1.00 76.38 590 TYR A C 1
ATOM 4657 O O . TYR A 1 590 ? 8.427 6.556 8.147 1.00 76.38 590 TYR A O 1
ATOM 4665 N N . ALA A 1 591 ? 6.623 5.741 9.204 1.00 79.00 591 ALA A N 1
ATOM 4666 C CA . ALA A 1 591 ? 7.334 4.647 9.861 1.00 79.00 591 ALA A CA 1
ATOM 4667 C C . ALA A 1 591 ? 7.784 3.539 8.883 1.00 79.00 591 ALA A C 1
ATOM 4669 O O . ALA A 1 591 ? 7.372 3.455 7.722 1.00 79.00 591 ALA A O 1
ATOM 4670 N N . GLY A 1 592 ? 8.638 2.635 9.369 1.00 79.06 592 GLY A N 1
ATOM 4671 C CA . GLY A 1 592 ? 9.131 1.488 8.608 1.00 79.06 592 GLY A CA 1
ATOM 4672 C C . GLY A 1 592 ? 10.330 1.823 7.719 1.00 79.06 592 GLY A C 1
ATOM 4673 O O . GLY A 1 592 ? 11.265 2.499 8.142 1.00 79.06 592 GLY A O 1
ATOM 4674 N N . PHE A 1 593 ? 10.344 1.305 6.484 1.00 73.25 593 PHE A N 1
ATOM 4675 C CA . PHE A 1 593 ? 11.553 1.257 5.647 1.00 73.25 593 PHE A CA 1
ATOM 4676 C C . PHE A 1 593 ? 12.225 2.624 5.441 1.00 73.25 593 PHE A C 1
ATOM 4678 O O . PHE A 1 593 ? 13.453 2.698 5.463 1.00 73.25 593 PHE A O 1
ATOM 4685 N N . TRP A 1 594 ? 11.446 3.693 5.258 1.00 68.25 594 TRP A N 1
ATOM 4686 C CA . TRP A 1 594 ? 11.983 5.030 4.998 1.00 68.25 594 TRP A CA 1
ATOM 4687 C C . TRP A 1 594 ? 12.776 5.568 6.194 1.00 68.25 594 TRP A C 1
ATOM 4689 O O . TRP A 1 594 ? 13.987 5.760 6.078 1.00 68.25 594 TRP A O 1
ATOM 4699 N N . GLN A 1 595 ? 12.146 5.736 7.356 1.00 73.50 595 GLN A N 1
ATOM 4700 C CA . GLN A 1 595 ? 12.823 6.302 8.525 1.00 73.50 595 GLN A CA 1
ATOM 4701 C C . GLN A 1 595 ? 13.862 5.328 9.118 1.00 73.50 595 GLN A C 1
ATOM 4703 O O . GLN A 1 595 ? 14.997 5.713 9.407 1.00 73.50 595 GLN A O 1
ATOM 4708 N N . GLU A 1 596 ? 13.536 4.034 9.223 1.00 68.62 596 GLU A N 1
ATOM 4709 C CA . GLU A 1 596 ? 14.383 3.066 9.936 1.00 68.62 596 GLU A CA 1
ATOM 4710 C C . GLU A 1 596 ? 15.627 2.634 9.148 1.00 68.62 596 GLU A C 1
ATOM 4712 O O . GLU A 1 596 ? 16.654 2.309 9.749 1.00 68.62 596 GLU A O 1
ATOM 4717 N N . ARG A 1 597 ? 15.572 2.618 7.805 1.00 67.25 597 ARG A N 1
ATOM 4718 C CA . ARG A 1 597 ? 16.733 2.245 6.974 1.00 67.25 597 ARG A CA 1
ATOM 4719 C C . ARG A 1 597 ? 17.410 3.406 6.272 1.00 67.25 597 ARG A C 1
ATOM 4721 O O . ARG A 1 597 ? 18.603 3.271 5.985 1.00 67.25 597 ARG A O 1
ATOM 4728 N N . LEU A 1 598 ? 16.696 4.487 5.958 1.00 73.06 598 LEU A N 1
ATOM 4729 C CA . LEU A 1 598 ? 17.250 5.560 5.132 1.00 73.06 598 LEU A CA 1
ATOM 4730 C C . LEU A 1 598 ? 17.581 6.832 5.911 1.00 73.06 598 LEU A C 1
ATOM 4732 O O . LEU A 1 598 ? 18.460 7.551 5.457 1.00 73.06 598 LEU A O 1
ATOM 4736 N N . LEU A 1 599 ? 16.967 7.094 7.070 1.00 81.69 599 LEU A N 1
ATOM 4737 C CA . LEU A 1 599 ? 17.372 8.210 7.931 1.00 81.69 599 LEU A CA 1
ATOM 4738 C C . LEU A 1 599 ? 18.480 7.790 8.904 1.00 81.69 599 LEU A C 1
ATOM 4740 O O . LEU A 1 599 ? 19.613 8.257 8.802 1.00 81.69 599 LEU A O 1
ATOM 4744 N N . TRP A 1 600 ? 18.181 6.863 9.822 1.00 84.31 600 TRP A N 1
ATOM 4745 C CA . TRP A 1 600 ? 19.093 6.508 10.923 1.00 84.31 600 TRP A CA 1
ATOM 4746 C C . TRP A 1 600 ? 20.446 5.953 10.473 1.00 84.31 600 TRP A C 1
ATOM 4748 O O . TRP A 1 600 ? 21.417 6.024 11.219 1.00 84.31 600 TRP A O 1
ATOM 4758 N N . ARG A 1 601 ? 20.543 5.429 9.248 1.00 86.00 601 ARG A N 1
ATOM 4759 C CA . ARG A 1 601 ? 21.804 4.932 8.686 1.00 86.00 601 ARG A CA 1
ATOM 4760 C C . ARG A 1 601 ? 22.855 6.029 8.487 1.00 86.00 601 ARG A C 1
ATOM 4762 O O . ARG A 1 601 ? 24.043 5.714 8.471 1.00 86.00 601 ARG A O 1
ATOM 4769 N N . PHE A 1 602 ? 22.432 7.277 8.303 1.00 86.88 602 PHE A N 1
ATOM 4770 C CA . PHE A 1 602 ? 23.325 8.400 8.009 1.00 86.88 602 PHE A CA 1
ATOM 4771 C C . PHE A 1 602 ? 23.549 9.333 9.204 1.00 86.88 602 PHE A C 1
ATOM 4773 O O . PHE A 1 602 ? 24.368 10.247 9.110 1.00 86.88 602 PHE A O 1
ATOM 4780 N N . LEU A 1 603 ? 22.859 9.091 10.321 1.00 88.44 603 LEU A N 1
ATOM 4781 C CA . LEU A 1 603 ? 23.047 9.822 11.572 1.00 88.44 603 LEU A CA 1
ATOM 4782 C C . LEU A 1 603 ? 24.038 9.069 12.469 1.00 88.44 603 LEU A C 1
ATOM 4784 O O . LEU A 1 603 ? 24.004 7.841 12.549 1.00 88.44 603 LEU A O 1
ATOM 4788 N N . GLN A 1 604 ? 24.922 9.786 13.161 1.00 88.12 604 GLN A N 1
ATOM 4789 C CA . GLN A 1 604 ? 25.809 9.202 14.178 1.00 88.12 604 GLN A CA 1
ATOM 4790 C C . GLN A 1 604 ? 25.095 9.094 15.533 1.00 88.12 604 GLN A C 1
ATOM 4792 O O . GLN A 1 604 ? 25.345 8.155 16.292 1.00 88.12 604 GLN A O 1
ATOM 4797 N N . LYS A 1 605 ? 24.184 10.027 15.828 1.00 85.38 605 LYS A N 1
ATOM 4798 C CA . LYS A 1 605 ? 23.286 10.022 16.985 1.00 85.38 605 LYS A CA 1
ATOM 4799 C C . LYS A 1 605 ? 21.840 9.821 16.524 1.00 85.38 605 LYS A C 1
ATOM 4801 O O . LYS A 1 605 ? 21.368 10.574 15.674 1.00 85.38 605 LYS A O 1
ATOM 4806 N N . PRO A 1 606 ? 21.116 8.832 17.073 1.00 77.88 606 PRO A N 1
ATOM 4807 C CA . PRO A 1 606 ? 19.715 8.643 16.730 1.00 77.88 606 PRO A CA 1
ATOM 4808 C C . PRO A 1 606 ? 18.879 9.808 17.268 1.00 77.88 606 PRO A C 1
ATOM 4810 O O . PRO A 1 606 ? 19.038 10.205 18.422 1.00 77.88 606 PRO A O 1
ATOM 4813 N N . ILE A 1 607 ? 17.964 10.313 16.443 1.00 84.06 607 ILE A N 1
ATOM 4814 C CA . ILE A 1 607 ? 16.881 11.191 16.893 1.00 84.06 607 ILE A CA 1
ATOM 4815 C C . ILE A 1 607 ? 15.718 10.337 17.413 1.00 84.06 607 ILE A C 1
ATOM 4817 O O . ILE A 1 607 ? 15.468 9.246 16.887 1.00 84.06 607 ILE A O 1
ATOM 4821 N N . LEU A 1 608 ? 15.029 10.809 18.454 1.00 87.44 608 LEU A N 1
ATOM 4822 C CA . LEU A 1 608 ? 13.835 10.141 18.967 1.00 87.44 608 LEU A CA 1
ATOM 4823 C C . LEU A 1 608 ? 12.630 10.555 18.122 1.00 87.44 608 LEU A C 1
ATOM 4825 O O . LEU A 1 608 ? 12.384 11.743 17.946 1.00 87.44 608 LEU A O 1
ATOM 4829 N N . ILE A 1 609 ? 11.887 9.569 17.629 1.00 87.38 609 ILE A N 1
ATOM 4830 C CA . ILE A 1 609 ? 10.690 9.775 16.813 1.00 87.38 609 ILE A CA 1
ATOM 4831 C C . ILE A 1 609 ? 9.549 9.012 17.472 1.00 87.38 609 ILE A C 1
ATOM 4833 O O . ILE A 1 609 ? 9.698 7.825 17.777 1.00 87.38 609 ILE A O 1
ATOM 4837 N N . VAL A 1 610 ? 8.426 9.686 17.697 1.00 89.88 610 VAL A N 1
ATOM 4838 C CA . VAL A 1 610 ? 7.192 9.080 18.193 1.00 89.88 610 VAL A CA 1
ATOM 4839 C C . VAL A 1 610 ? 6.147 9.172 17.094 1.00 89.88 610 VAL A C 1
ATOM 4841 O O . VAL A 1 610 ? 5.813 10.259 16.628 1.00 89.88 610 VAL A O 1
ATOM 4844 N N . TYR A 1 611 ? 5.633 8.014 16.692 1.00 89.00 611 TYR A N 1
ATOM 4845 C CA . TYR A 1 611 ? 4.622 7.943 15.651 1.00 89.00 611 TYR A CA 1
ATOM 4846 C C . TYR A 1 611 ? 3.221 8.021 16.244 1.00 89.00 611 TYR A C 1
ATOM 4848 O O . TYR A 1 611 ? 2.905 7.272 17.173 1.00 89.00 611 TYR A O 1
ATOM 4856 N N . THR A 1 612 ? 2.366 8.870 15.678 1.00 90.81 612 THR A N 1
ATOM 4857 C CA . THR A 1 612 ? 0.929 8.767 15.926 1.00 90.81 612 THR A CA 1
ATOM 4858 C C . THR A 1 612 ? 0.365 7.479 15.325 1.00 90.81 612 THR A C 1
ATOM 4860 O O . THR A 1 612 ? 0.856 6.993 14.294 1.00 90.81 612 THR A O 1
ATOM 4863 N N . PRO A 1 613 ? -0.679 6.909 15.950 1.00 91.06 613 PRO A N 1
ATOM 4864 C CA . PRO A 1 613 ? -1.395 5.764 15.413 1.00 91.06 613 PRO A CA 1
ATOM 4865 C C . PRO A 1 613 ? -1.830 5.967 13.962 1.00 91.06 613 PRO A C 1
ATOM 4867 O O . PRO A 1 613 ? -2.245 7.059 13.582 1.00 91.06 613 PRO A O 1
ATOM 4870 N N . LEU A 1 614 ? -1.760 4.907 13.154 1.00 88.62 614 LEU A N 1
ATOM 4871 C CA . LEU A 1 614 ? -2.243 4.965 11.775 1.00 88.62 614 LEU A CA 1
ATOM 4872 C C . LEU A 1 614 ? -3.764 5.082 11.791 1.00 88.62 614 LEU A C 1
ATOM 4874 O O . LEU A 1 614 ? -4.419 4.250 12.423 1.00 88.62 614 LEU A O 1
ATOM 4878 N N . ILE A 1 615 ? -4.310 6.052 11.064 1.00 87.81 615 ILE A N 1
ATOM 4879 C CA . ILE A 1 615 ? -5.742 6.133 10.796 1.00 87.81 615 ILE A CA 1
ATOM 4880 C C . ILE A 1 615 ? -5.964 5.627 9.371 1.00 87.81 615 ILE A C 1
ATOM 4882 O O . ILE A 1 615 ? -5.204 5.929 8.458 1.00 87.81 615 ILE A O 1
ATOM 4886 N N . ALA A 1 616 ? -6.951 4.763 9.189 1.00 88.19 616 ALA A N 1
ATOM 4887 C CA . ALA A 1 616 ? -7.274 4.216 7.880 1.00 88.19 616 ALA A CA 1
ATOM 4888 C C . ALA A 1 616 ? -8.773 4.300 7.615 1.00 88.19 616 ALA A C 1
ATOM 4890 O O . ALA A 1 616 ? -9.590 4.311 8.538 1.00 88.19 616 ALA A O 1
ATOM 4891 N N . ASP A 1 617 ? -9.162 4.356 6.353 1.00 85.44 617 ASP A N 1
ATOM 4892 C CA . ASP A 1 617 ? -10.564 4.213 6.001 1.00 85.44 617 ASP A CA 1
ATOM 4893 C C . ASP A 1 617 ? -11.036 2.749 6.071 1.00 85.44 617 ASP A C 1
ATOM 4895 O O . ASP A 1 617 ? -10.344 1.855 6.563 1.00 85.44 617 ASP A O 1
ATOM 4899 N N . TRP A 1 618 ? -12.262 2.504 5.608 1.00 80.69 618 TRP A N 1
ATOM 4900 C CA . TRP A 1 618 ? -12.861 1.172 5.599 1.00 80.69 618 TRP A CA 1
ATOM 4901 C C . TRP A 1 618 ? -12.130 0.177 4.678 1.00 80.69 618 TRP A C 1
ATOM 4903 O O . TRP A 1 618 ? -12.220 -1.022 4.930 1.00 80.69 618 TRP A O 1
ATOM 4913 N N . SER A 1 619 ? -11.398 0.660 3.665 1.00 80.31 619 SER A N 1
ATOM 4914 C CA . SER A 1 619 ? -10.557 -0.144 2.761 1.00 80.31 619 SER A CA 1
ATOM 4915 C C . SER A 1 619 ? -9.154 -0.393 3.334 1.00 80.31 619 SER A C 1
ATOM 4917 O O . SER A 1 619 ? -8.333 -1.083 2.747 1.00 80.31 619 SER A O 1
ATOM 4919 N N . GLY A 1 620 ? -8.832 0.184 4.497 1.00 81.75 620 GLY A N 1
ATOM 4920 C CA . GLY A 1 620 ? -7.467 0.167 5.019 1.00 81.75 620 GLY A CA 1
ATOM 4921 C C . GLY A 1 620 ? -6.532 1.156 4.312 1.00 81.75 620 GLY A C 1
ATOM 4922 O O . GLY A 1 620 ? -5.329 1.169 4.597 1.00 81.75 620 GLY A O 1
ATOM 4923 N N . SER A 1 621 ? -7.067 2.008 3.431 1.00 77.88 621 SER A N 1
ATOM 4924 C CA . SER A 1 621 ? -6.319 3.088 2.795 1.00 77.88 621 SER A CA 1
ATOM 4925 C C . SER A 1 621 ? -6.015 4.190 3.802 1.00 77.88 621 SER A C 1
ATOM 4927 O O . SER A 1 621 ? -6.828 4.526 4.663 1.00 77.88 621 SER A O 1
ATOM 4929 N N . LYS A 1 622 ? -4.807 4.748 3.697 1.00 75.56 622 LYS A N 1
ATOM 4930 C CA . LYS A 1 622 ? -4.330 5.823 4.574 1.00 75.56 622 LYS A CA 1
ATOM 4931 C C . LYS A 1 622 ? -4.932 7.141 4.127 1.00 75.56 622 LYS A C 1
ATOM 4933 O O . LYS A 1 622 ? -4.824 7.470 2.945 1.00 75.56 622 LYS A O 1
ATOM 4938 N N . GLU A 1 623 ? -5.489 7.895 5.061 1.00 67.44 623 GLU A N 1
ATOM 4939 C CA . GLU A 1 623 ? -6.098 9.182 4.747 1.00 67.44 623 GLU A CA 1
ATOM 4940 C C . GLU A 1 623 ? -5.022 10.215 4.366 1.00 67.44 623 GLU A C 1
ATOM 4942 O O . GLU A 1 623 ? -5.204 10.941 3.388 1.00 67.44 623 GLU A O 1
ATOM 4947 N N . SER A 1 624 ? -3.815 10.133 4.952 1.00 59.81 624 SER A N 1
ATOM 4948 C CA . SER A 1 624 ? -2.655 10.968 4.573 1.00 59.81 624 SER A CA 1
ATOM 4949 C C . SER A 1 624 ? -2.218 10.897 3.103 1.00 59.81 624 SER A C 1
ATOM 4951 O O . SER A 1 624 ? -1.361 11.674 2.666 1.00 59.81 624 SER A O 1
ATOM 4953 N N . LYS A 1 625 ? -2.764 9.965 2.310 1.00 60.16 625 LYS A N 1
ATOM 4954 C CA . LYS A 1 625 ? -2.477 9.826 0.876 1.00 60.16 625 LYS A CA 1
ATOM 4955 C C . LYS A 1 625 ? -3.566 10.371 -0.041 1.00 60.16 625 LYS A C 1
ATOM 4957 O O . LYS A 1 625 ? -3.420 10.221 -1.254 1.00 60.16 625 LYS A O 1
ATOM 4962 N N . SER A 1 626 ? -4.582 11.042 0.492 1.00 60.97 626 SER A N 1
ATOM 4963 C CA . SER A 1 626 ? -5.657 11.677 -0.279 1.00 60.97 626 SER A CA 1
ATOM 4964 C C . SER A 1 626 ? -5.161 12.527 -1.452 1.00 60.97 626 SER A C 1
ATOM 4966 O O . SER A 1 626 ? -5.690 12.425 -2.553 1.00 60.97 626 SER A O 1
ATOM 4968 N N . LEU A 1 627 ? -4.041 13.233 -1.271 1.00 51.56 627 LEU A N 1
ATOM 4969 C CA . LEU A 1 627 ? -3.333 14.028 -2.289 1.00 51.56 627 LEU A CA 1
ATOM 4970 C C . LEU A 1 627 ? -2.882 13.261 -3.549 1.00 51.56 627 LEU A C 1
ATOM 4972 O O . LEU A 1 627 ? -2.488 13.881 -4.541 1.00 51.56 627 LEU A O 1
ATOM 4976 N N . TYR A 1 628 ? -2.826 11.931 -3.491 1.00 51.16 628 TYR A N 1
ATOM 4977 C CA . TYR A 1 628 ? -2.393 11.063 -4.591 1.00 51.16 628 TYR A CA 1
ATOM 4978 C C . TYR A 1 628 ? -3.546 10.280 -5.217 1.00 51.16 628 TYR A C 1
ATOM 4980 O O . TYR A 1 628 ? -3.309 9.506 -6.145 1.00 51.16 628 TYR A O 1
ATOM 4988 N N . LEU A 1 629 ? -4.757 10.446 -4.692 1.00 58.28 629 LEU A N 1
ATOM 4989 C CA . LEU A 1 629 ? -5.948 9.753 -5.150 1.00 58.28 629 LEU A CA 1
ATOM 4990 C C . LEU A 1 629 ? -6.782 10.685 -6.037 1.00 58.28 629 LEU A C 1
ATOM 4992 O O . LEU A 1 629 ? -6.626 11.903 -5.998 1.00 58.28 629 LEU A O 1
ATOM 4996 N N . ASN A 1 630 ? -7.637 10.099 -6.875 1.00 59.91 630 ASN A N 1
ATOM 4997 C CA . ASN A 1 630 ? -8.553 10.865 -7.720 1.00 59.91 630 ASN A CA 1
ATOM 4998 C C . ASN A 1 630 ? -9.512 11.699 -6.854 1.00 59.91 630 ASN A C 1
ATOM 5000 O O . ASN A 1 630 ? -9.840 11.293 -5.739 1.00 59.91 630 ASN A O 1
ATOM 5004 N N . ASP A 1 631 ? -10.032 12.802 -7.399 1.00 61.75 631 ASP A N 1
ATOM 5005 C CA . ASP A 1 631 ? -10.914 13.748 -6.687 1.00 61.75 631 ASP A CA 1
ATOM 5006 C C . ASP A 1 631 ? -12.161 13.098 -6.056 1.00 61.75 631 ASP A C 1
ATOM 5008 O O . ASP A 1 631 ? -12.756 13.641 -5.125 1.00 61.75 631 ASP A O 1
ATOM 5012 N N . THR A 1 632 ? -12.536 11.911 -6.536 1.00 72.38 632 THR A N 1
ATOM 5013 C CA . THR A 1 632 ? -13.691 11.133 -6.080 1.00 72.38 632 THR A CA 1
ATOM 5014 C C . THR A 1 632 ? -13.374 10.107 -4.986 1.00 72.38 632 THR A C 1
ATOM 5016 O O . THR A 1 632 ? -14.285 9.452 -4.475 1.00 72.38 632 THR A O 1
ATOM 5019 N N . ALA A 1 633 ? -12.105 9.943 -4.593 1.00 69.25 633 ALA A N 1
ATOM 5020 C CA . ALA A 1 633 ? -11.658 8.849 -3.724 1.00 69.25 633 ALA A CA 1
ATOM 5021 C C . ALA A 1 633 ? -12.342 8.825 -2.348 1.00 69.25 633 ALA A C 1
ATOM 5023 O O . ALA A 1 633 ? -12.620 7.754 -1.814 1.00 69.25 633 ALA A O 1
ATOM 5024 N N . TYR A 1 634 ? -12.693 9.996 -1.808 1.00 80.44 634 TYR A N 1
ATOM 5025 C CA . TYR A 1 634 ? -13.414 10.121 -0.538 1.00 80.44 634 TYR A CA 1
ATOM 5026 C C . TYR A 1 634 ? -14.852 10.631 -0.688 1.00 80.44 634 TYR A C 1
ATOM 5028 O O . TYR A 1 634 ? -15.484 11.032 0.294 1.00 80.44 634 TYR A O 1
ATOM 5036 N N . ASP A 1 635 ? -15.431 10.569 -1.890 1.00 83.00 635 ASP A N 1
ATOM 5037 C CA . ASP A 1 635 ? -16.823 10.983 -2.112 1.00 83.00 635 ASP A CA 1
ATOM 5038 C C . ASP A 1 635 ? -17.816 10.157 -1.298 1.00 83.00 635 ASP A C 1
ATOM 5040 O O . ASP A 1 635 ? -18.922 10.614 -1.014 1.00 83.00 635 ASP A O 1
ATOM 5044 N N . TYR A 1 636 ? -17.454 8.936 -0.905 1.00 84.38 636 TYR A N 1
ATOM 5045 C CA . TYR A 1 636 ? -18.287 8.140 -0.009 1.00 84.38 636 TYR A CA 1
ATOM 5046 C C . TYR A 1 636 ? -18.416 8.793 1.383 1.00 84.38 636 TYR A C 1
ATOM 5048 O O . TYR A 1 636 ? -19.512 8.779 1.940 1.00 84.38 636 TYR A O 1
ATOM 5056 N N . LEU A 1 637 ? -17.364 9.437 1.916 1.00 85.94 637 LEU A N 1
ATOM 5057 C CA . LEU A 1 637 ? -17.438 10.185 3.180 1.00 85.94 637 LEU A CA 1
ATOM 5058 C C . LEU A 1 637 ? -18.294 11.435 3.017 1.00 85.94 637 LEU A C 1
ATOM 5060 O O . LEU A 1 637 ? -19.157 11.693 3.851 1.00 85.94 637 LEU A O 1
ATOM 5064 N N . LYS A 1 638 ? -18.122 12.175 1.914 1.00 85.81 638 LYS A N 1
ATOM 5065 C CA . LYS A 1 638 ? -18.965 13.342 1.606 1.00 85.81 638 LYS A CA 1
ATOM 5066 C C . LYS A 1 638 ? -20.442 12.949 1.510 1.00 85.81 638 LYS A C 1
ATOM 5068 O O . LYS A 1 638 ? -21.282 13.557 2.169 1.00 85.81 638 LYS A O 1
ATOM 5073 N N . ARG A 1 639 ? -20.758 11.879 0.769 1.00 86.38 639 ARG A N 1
ATOM 5074 C CA . ARG A 1 639 ? -22.122 11.327 0.643 1.00 86.38 639 ARG A CA 1
ATOM 5075 C C . ARG A 1 639 ? -22.692 10.837 1.975 1.00 86.38 639 ARG A C 1
ATOM 5077 O O . ARG A 1 639 ? -23.897 10.933 2.181 1.00 86.38 639 ARG A O 1
ATOM 5084 N N . ALA A 1 640 ? -21.844 10.351 2.878 1.00 86.88 640 ALA A N 1
ATOM 5085 C CA . ALA A 1 640 ? -22.232 9.938 4.224 1.00 86.88 640 ALA A CA 1
ATOM 5086 C C . ALA A 1 640 ? -22.349 11.105 5.228 1.00 86.88 640 ALA A C 1
ATOM 5088 O O . ALA A 1 640 ? -22.649 10.860 6.395 1.00 86.88 640 ALA A O 1
ATOM 5089 N N . GLY A 1 641 ? -22.101 12.357 4.818 1.00 88.19 641 GLY A N 1
ATOM 5090 C CA . GLY A 1 641 ? -22.074 13.507 5.731 1.00 88.19 641 GLY A CA 1
ATOM 5091 C C . GLY A 1 641 ? -20.881 13.493 6.697 1.00 88.19 641 GLY A C 1
ATOM 5092 O O . GLY A 1 641 ? -20.956 14.039 7.792 1.00 88.19 641 GLY A O 1
ATOM 5093 N N . GLN A 1 642 ? -19.788 12.834 6.311 1.00 90.88 642 GLN A N 1
ATOM 5094 C CA . GLN A 1 642 ? -18.562 12.640 7.094 1.00 90.88 642 GLN A CA 1
ATOM 5095 C C . GLN A 1 642 ? -17.370 13.427 6.521 1.00 90.88 642 GLN A C 1
ATOM 5097 O O . GLN A 1 642 ? -16.218 13.119 6.814 1.00 90.88 642 GLN A O 1
ATOM 5102 N N . GLU A 1 643 ? -17.633 14.457 5.708 1.00 88.00 643 GLU A N 1
ATOM 5103 C CA . GLU A 1 643 ? -16.603 15.334 5.125 1.00 88.00 643 GLU A CA 1
ATOM 5104 C C . GLU A 1 643 ? -15.730 16.005 6.198 1.00 88.00 643 GLU A C 1
ATOM 5106 O O . GLU A 1 643 ? -14.544 16.236 5.978 1.00 88.00 643 GLU A O 1
ATOM 5111 N N . TYR A 1 644 ? -16.279 16.250 7.390 1.00 89.25 644 TYR A N 1
ATOM 5112 C CA . TYR A 1 644 ? -15.549 16.824 8.519 1.00 89.25 644 TYR A CA 1
ATOM 5113 C C . TYR A 1 644 ? -14.326 16.018 8.984 1.00 89.25 644 TYR A C 1
ATOM 5115 O O . TYR A 1 644 ? -13.489 16.547 9.709 1.00 89.25 644 TYR A O 1
ATOM 5123 N N . LEU A 1 645 ? -14.204 14.747 8.592 1.00 88.62 645 LEU A N 1
ATOM 5124 C CA . LEU A 1 645 ? -13.024 13.931 8.890 1.00 88.62 645 LEU A CA 1
ATOM 5125 C C . LEU A 1 645 ? -11.841 14.226 7.954 1.00 88.62 645 LEU A C 1
ATOM 5127 O O . LEU A 1 645 ? -10.710 13.874 8.279 1.00 88.62 645 LEU A O 1
ATOM 5131 N N . LEU A 1 646 ? -12.109 14.862 6.812 1.00 84.12 646 LEU A N 1
ATOM 5132 C CA . LEU A 1 646 ? -11.145 15.140 5.743 1.00 84.12 646 LEU A CA 1
ATOM 5133 C C . LEU A 1 646 ? -10.663 16.589 5.735 1.00 84.12 646 LEU A C 1
ATOM 5135 O O . LEU A 1 646 ? -9.726 16.923 5.029 1.00 84.12 646 LEU A O 1
ATOM 5139 N N . SER A 1 647 ? -11.328 17.483 6.464 1.00 83.31 647 SER A N 1
ATOM 5140 C CA . SER A 1 647 ? -10.934 18.885 6.487 1.00 83.31 647 SER A CA 1
ATOM 5141 C C . SER A 1 647 ? -11.331 19.538 7.793 1.00 83.31 647 SER A C 1
ATOM 5143 O O . SER A 1 647 ? -12.503 19.528 8.180 1.00 83.31 647 SER A O 1
ATOM 5145 N N . TYR A 1 648 ? -10.375 20.209 8.429 1.00 86.00 648 TYR A N 1
ATOM 5146 C CA . TYR A 1 648 ? -10.648 21.021 9.613 1.00 86.00 648 TYR A CA 1
ATOM 5147 C C . TYR A 1 648 ? -11.696 22.109 9.364 1.00 86.00 648 TYR A C 1
ATOM 5149 O O . TYR A 1 648 ? -12.495 22.421 10.245 1.00 86.00 648 TYR A O 1
ATOM 5157 N N . ARG A 1 649 ? -11.767 22.657 8.147 1.00 87.75 649 ARG A N 1
ATOM 5158 C CA . ARG A 1 649 ? -12.807 23.634 7.799 1.00 87.75 649 ARG A CA 1
ATOM 5159 C C . ARG A 1 649 ? -14.191 23.017 7.779 1.00 87.75 649 ARG A C 1
ATOM 5161 O O . ARG A 1 649 ? -15.127 23.640 8.271 1.00 87.75 649 ARG A O 1
ATOM 5168 N N . ALA A 1 650 ? -14.323 21.811 7.228 1.00 88.44 650 ALA A N 1
ATOM 5169 C CA . ALA A 1 650 ? -15.577 21.070 7.275 1.00 88.44 650 ALA A CA 1
ATOM 5170 C C . ALA A 1 650 ? -15.930 20.711 8.728 1.00 88.44 650 ALA A C 1
ATOM 5172 O O . ALA A 1 650 ? -17.063 20.918 9.141 1.00 88.44 650 ALA A O 1
ATOM 5173 N N . LEU A 1 651 ? -14.947 20.311 9.540 1.00 90.31 651 LEU A N 1
ATOM 5174 C CA . LEU A 1 651 ? -15.104 20.075 10.980 1.00 90.31 651 LEU A CA 1
ATOM 5175 C C . LEU A 1 651 ? -15.643 21.293 11.728 1.00 90.31 651 LEU A C 1
ATOM 5177 O O . LEU A 1 651 ? -16.615 21.182 12.478 1.00 90.31 651 LEU A O 1
ATOM 5181 N N . ARG A 1 652 ? -15.069 22.466 11.463 1.00 89.81 652 ARG A N 1
ATOM 5182 C CA . ARG A 1 652 ? -15.515 23.748 12.015 1.00 89.81 652 ARG A CA 1
ATOM 5183 C C . ARG A 1 652 ? -16.906 24.139 11.536 1.00 89.81 652 ARG A C 1
ATOM 5185 O O . ARG A 1 652 ? -17.745 24.508 12.352 1.00 89.81 652 ARG A O 1
ATOM 5192 N N . ARG A 1 653 ? -17.156 24.051 10.227 1.00 91.56 653 ARG A N 1
ATOM 5193 C CA . ARG A 1 653 ? -18.458 24.346 9.607 1.00 91.56 653 ARG A CA 1
ATOM 5194 C C . ARG A 1 653 ? -19.563 23.478 10.203 1.00 91.56 653 ARG A C 1
ATOM 5196 O O . ARG A 1 653 ? -20.650 23.980 10.471 1.00 91.56 653 ARG A O 1
ATOM 5203 N N . ASP A 1 654 ? -19.264 22.206 10.433 1.00 91.25 654 ASP A N 1
ATOM 5204 C CA . ASP A 1 654 ? -20.204 21.217 10.953 1.00 91.25 654 ASP A CA 1
ATOM 5205 C C . ASP A 1 654 ? -20.307 21.269 12.496 1.00 91.25 654 ASP A C 1
ATOM 5207 O O . ASP A 1 654 ? -21.059 20.499 13.093 1.00 91.25 654 ASP A O 1
ATOM 5211 N N . GLY A 1 655 ? -19.575 22.182 13.152 1.00 91.50 655 GLY A N 1
ATOM 5212 C CA . GLY A 1 655 ? -19.652 22.435 14.593 1.00 91.50 655 GLY A CA 1
ATOM 5213 C C . GLY A 1 655 ? -19.185 21.266 15.460 1.00 91.50 655 GLY A C 1
ATOM 5214 O O . GLY A 1 655 ? -19.679 21.098 16.575 1.00 91.50 655 GLY A O 1
ATOM 5215 N N . LYS A 1 656 ? -18.280 20.424 14.948 1.00 92.19 656 LYS A N 1
ATOM 5216 C CA . LYS A 1 656 ? -17.769 19.259 15.677 1.00 92.19 656 LYS A CA 1
ATOM 5217 C C . LYS A 1 656 ? -16.788 19.693 16.769 1.00 92.19 656 LYS A C 1
ATOM 5219 O O . LYS A 1 656 ? -15.920 20.532 16.543 1.00 92.19 656 LYS A O 1
ATOM 5224 N N . ASP A 1 657 ? -16.928 19.093 17.946 1.00 91.25 657 ASP A N 1
ATOM 5225 C CA . ASP A 1 657 ? -16.115 19.411 19.119 1.00 91.25 657 ASP A CA 1
ATOM 5226 C C . ASP A 1 657 ? -14.763 18.687 19.080 1.00 91.25 657 ASP A C 1
ATOM 5228 O O . ASP A 1 657 ? -14.701 17.462 19.195 1.00 91.25 657 ASP A O 1
ATOM 5232 N N . LEU A 1 658 ? -13.675 19.445 18.917 1.00 91.50 658 LEU A N 1
ATOM 5233 C CA . LEU A 1 658 ? -12.320 18.896 18.877 1.00 91.50 658 LEU A CA 1
ATOM 5234 C C . LEU A 1 658 ? -11.852 18.309 20.210 1.00 91.50 658 LEU A C 1
ATOM 5236 O O . LEU A 1 658 ? -10.944 17.478 20.185 1.00 91.50 658 LEU A O 1
ATOM 5240 N N . ASP A 1 659 ? -12.461 18.676 21.342 1.00 92.19 659 ASP A N 1
ATOM 5241 C CA . ASP A 1 659 ? -12.094 18.094 22.637 1.00 92.19 659 ASP A CA 1
ATOM 5242 C C . ASP A 1 659 ? -12.295 16.573 22.646 1.00 92.19 659 ASP A C 1
ATOM 5244 O O . ASP A 1 659 ? -11.495 15.855 23.238 1.00 92.19 659 ASP A O 1
ATOM 5248 N N . VAL A 1 660 ? -13.250 16.060 21.862 1.00 92.75 660 VAL A N 1
ATOM 5249 C CA . VAL A 1 660 ? -13.441 14.617 21.642 1.00 92.75 660 VAL A CA 1
ATOM 5250 C C . VAL A 1 660 ? -12.174 13.946 21.101 1.00 92.75 660 VAL A C 1
ATOM 5252 O O . VAL A 1 660 ? -11.835 12.830 21.498 1.00 92.75 660 VAL A O 1
ATOM 5255 N N . LEU A 1 661 ? -11.470 14.609 20.180 1.00 93.12 661 LEU A N 1
ATOM 5256 C CA . LEU A 1 661 ? -10.234 14.084 19.609 1.00 93.12 661 LEU A CA 1
ATOM 5257 C C . LEU A 1 661 ? -9.081 14.194 20.611 1.00 93.12 661 LEU A C 1
ATOM 5259 O O . LEU A 1 661 ? -8.281 13.269 20.730 1.00 93.12 661 LEU A O 1
ATOM 5263 N N . TRP A 1 662 ? -9.004 15.308 21.337 1.00 95.25 662 TRP A N 1
ATOM 5264 C CA . TRP A 1 662 ? -7.973 15.551 22.347 1.00 95.25 662 TRP A CA 1
ATOM 5265 C C . TRP A 1 662 ? -8.047 14.565 23.506 1.00 95.25 662 TRP A C 1
ATOM 5267 O O . TRP A 1 662 ? -7.019 14.006 23.885 1.00 95.25 662 TRP A O 1
ATOM 5277 N N . ASP A 1 663 ? -9.247 14.268 23.992 1.00 94.38 663 ASP A N 1
ATOM 5278 C CA . ASP A 1 663 ? -9.467 13.280 25.045 1.00 94.38 663 ASP A CA 1
ATOM 5279 C C . ASP A 1 663 ? -9.005 11.876 24.602 1.00 94.38 663 ASP A C 1
ATOM 5281 O O . ASP A 1 663 ? -8.369 11.150 25.368 1.00 94.38 663 ASP A O 1
ATOM 5285 N N . GLU A 1 664 ? -9.243 11.494 23.342 1.00 94.25 664 GLU A N 1
ATOM 5286 C CA . GLU A 1 664 ? -8.753 10.218 22.803 1.00 94.25 664 GLU A CA 1
ATOM 5287 C C . GLU A 1 664 ? -7.218 10.190 22.681 1.00 94.25 664 GLU A C 1
ATOM 5289 O O . GLU A 1 664 ? -6.584 9.186 23.015 1.00 94.25 664 GLU A O 1
ATOM 5294 N N . VAL A 1 665 ? -6.596 11.292 22.252 1.00 94.81 665 VAL A N 1
ATOM 5295 C CA . VAL A 1 665 ? -5.130 11.420 22.186 1.00 94.81 665 VAL A CA 1
ATOM 5296 C C . VAL A 1 665 ? -4.497 11.356 23.582 1.00 94.81 665 VAL A C 1
ATOM 5298 O O . VAL A 1 665 ? -3.443 10.739 23.752 1.00 94.81 665 VAL A O 1
ATOM 5301 N N . GLU A 1 666 ? -5.131 11.945 24.598 1.00 95.56 666 GLU A N 1
ATOM 5302 C CA . GLU A 1 666 ? -4.699 11.827 25.995 1.00 95.56 666 GLU A CA 1
ATOM 5303 C C . GLU A 1 666 ? -4.689 10.365 26.450 1.00 95.56 666 GLU A C 1
ATOM 5305 O O . GLU A 1 666 ? -3.692 9.899 27.011 1.00 95.56 666 GLU A O 1
ATOM 5310 N N . LEU A 1 667 ? -5.730 9.598 26.104 1.00 93.94 667 LEU A N 1
ATOM 5311 C CA . LEU A 1 667 ? -5.768 8.159 26.368 1.00 93.94 667 LEU A CA 1
ATOM 5312 C C . LEU A 1 667 ? -4.643 7.403 25.658 1.00 93.94 667 LEU A C 1
ATOM 5314 O O . LEU A 1 667 ? -4.160 6.409 26.196 1.00 93.94 667 LEU A O 1
ATOM 5318 N N . TRP A 1 668 ? -4.188 7.833 24.479 1.00 93.56 668 TRP A N 1
ATOM 5319 C CA . TRP A 1 668 ? -3.048 7.181 23.825 1.00 93.56 668 TRP A CA 1
ATOM 5320 C C . TRP A 1 668 ? -1.766 7.277 24.649 1.00 93.56 668 TRP A C 1
ATOM 5322 O O . TRP A 1 668 ? -0.978 6.329 24.658 1.00 93.56 668 TRP A O 1
ATOM 5332 N N . VAL A 1 669 ? -1.570 8.389 25.357 1.00 91.69 669 VAL A N 1
ATOM 5333 C CA . VAL A 1 669 ? -0.404 8.610 26.220 1.00 91.69 669 VAL A CA 1
ATOM 5334 C C . VAL A 1 669 ? -0.588 7.953 27.587 1.00 91.69 669 VAL A C 1
ATOM 5336 O O . VAL A 1 669 ? 0.323 7.276 28.066 1.00 91.69 669 VAL A O 1
ATOM 5339 N N . ASP A 1 670 ? -1.763 8.107 28.198 1.00 90.19 670 ASP A N 1
ATOM 5340 C CA . ASP A 1 670 ? -2.050 7.596 29.543 1.00 90.19 670 ASP A CA 1
ATOM 5341 C C . ASP A 1 670 ? -2.250 6.069 29.562 1.00 90.19 670 ASP A C 1
ATOM 5343 O O . ASP A 1 670 ? -1.951 5.398 30.554 1.00 90.19 670 ASP A O 1
ATOM 5347 N N . GLU A 1 671 ? -2.692 5.492 28.441 1.00 91.62 671 GLU A N 1
ATOM 5348 C CA . GLU A 1 671 ? -2.825 4.055 28.212 1.00 91.62 671 GLU A CA 1
ATOM 5349 C C . GLU A 1 671 ? -1.941 3.621 27.020 1.00 91.62 671 GLU A C 1
ATOM 5351 O O . GLU A 1 671 ? -2.461 3.309 25.947 1.00 91.62 671 GLU A O 1
ATOM 5356 N N . PRO A 1 672 ? -0.599 3.520 27.176 1.00 82.88 672 PRO A N 1
ATOM 5357 C CA . PRO A 1 672 ? 0.349 3.429 26.055 1.00 82.88 672 PRO A CA 1
ATOM 5358 C C . PRO A 1 672 ? 0.094 2.311 25.039 1.00 82.88 672 PRO A C 1
ATOM 5360 O O . PRO A 1 672 ? 0.509 2.406 23.888 1.00 82.88 672 PRO A O 1
ATOM 5363 N N . PHE A 1 673 ? -0.601 1.235 25.422 1.00 85.06 673 PHE A N 1
ATOM 5364 C CA . PHE A 1 673 ? -0.986 0.173 24.486 1.00 85.06 673 PHE A CA 1
ATOM 5365 C C . PHE A 1 673 ? -1.905 0.665 23.357 1.00 85.06 673 PHE A C 1
ATOM 5367 O O . PHE A 1 673 ? -2.008 -0.019 22.338 1.00 85.06 673 PHE A O 1
ATOM 5374 N N . ARG A 1 674 ? -2.582 1.805 23.542 1.00 89.81 674 ARG A N 1
ATOM 5375 C CA . ARG A 1 674 ? -3.414 2.486 22.546 1.00 89.81 674 ARG A CA 1
ATOM 5376 C C . ARG A 1 674 ? -2.590 3.218 21.496 1.00 89.81 674 ARG A C 1
ATOM 5378 O O . ARG A 1 674 ? -3.002 3.247 20.339 1.00 89.81 674 ARG A O 1
ATOM 5385 N N . LEU A 1 675 ? -1.423 3.743 21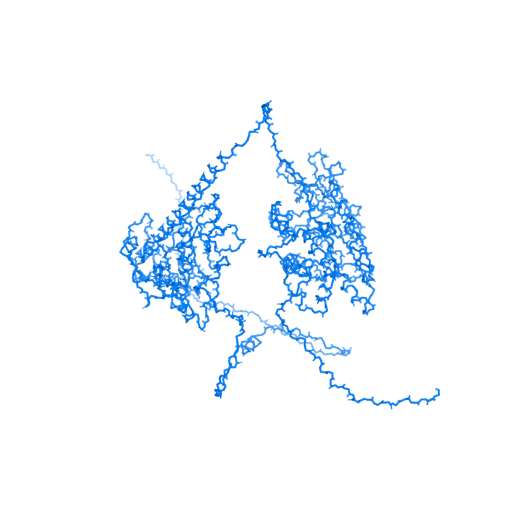.868 1.00 88.25 675 LEU A N 1
ATOM 5386 C CA . LEU A 1 675 ? -0.515 4.421 20.941 1.00 88.25 675 LEU A CA 1
ATOM 5387 C C . LEU A 1 675 ? 0.028 3.468 19.861 1.00 88.25 675 LEU A C 1
ATOM 5389 O O . LEU A 1 675 ? 0.309 3.873 18.741 1.00 88.25 675 LEU A O 1
ATOM 5393 N N . PHE A 1 676 ? 0.126 2.173 20.171 1.00 84.06 676 PHE A N 1
ATOM 5394 C CA . PHE A 1 676 ? 0.644 1.146 19.261 1.00 84.06 676 PHE A CA 1
ATOM 5395 C C . PHE A 1 676 ? -0.463 0.394 18.494 1.00 84.06 676 PHE A C 1
ATOM 5397 O O . PHE A 1 676 ? -0.326 -0.798 18.203 1.00 84.06 676 PHE A O 1
ATOM 5404 N N . ARG A 1 677 ? -1.587 1.062 18.196 1.00 85.69 677 ARG A N 1
ATOM 5405 C CA . ARG A 1 677 ? -2.734 0.506 17.451 1.00 85.69 677 ARG A CA 1
ATOM 5406 C C . ARG A 1 677 ? -2.954 1.233 16.124 1.00 85.69 677 ARG A C 1
ATOM 5408 O O . ARG A 1 677 ? -2.394 2.293 15.889 1.00 85.69 677 ARG A O 1
ATOM 5415 N N . GLY A 1 678 ? -3.764 0.626 15.260 1.00 86.06 678 GLY A N 1
ATOM 5416 C CA . GLY A 1 678 ? -4.372 1.306 14.117 1.00 86.06 678 GLY A CA 1
ATOM 5417 C C . GLY A 1 678 ? -5.820 1.660 14.444 1.00 86.06 678 GLY A C 1
ATOM 5418 O O . GLY A 1 678 ? -6.513 0.866 15.087 1.00 86.06 678 GLY A O 1
ATOM 5419 N N . TYR A 1 679 ? -6.259 2.831 14.003 1.00 90.75 679 TYR A N 1
ATOM 5420 C CA . TYR A 1 679 ? -7.620 3.335 14.151 1.00 90.75 679 TYR A CA 1
ATOM 5421 C C . TYR A 1 679 ? -8.270 3.476 12.778 1.00 90.75 679 TYR A C 1
ATOM 5423 O O . TYR A 1 679 ? -7.590 3.529 11.757 1.00 90.75 679 TYR A O 1
ATOM 5431 N N . SER A 1 680 ? -9.601 3.517 12.748 1.00 90.31 680 SER A N 1
ATOM 5432 C CA . SER A 1 680 ? -10.338 3.770 11.510 1.00 90.31 680 SER A CA 1
ATOM 5433 C C . SER A 1 680 ? -10.991 5.147 11.522 1.00 90.31 680 SER A C 1
ATOM 5435 O O . SER A 1 680 ? -11.377 5.634 12.585 1.00 90.31 680 SER A O 1
ATOM 5437 N N . LEU A 1 681 ? -11.213 5.743 10.350 1.00 89.56 681 LEU A N 1
ATOM 5438 C CA . LEU A 1 681 ? -12.056 6.938 10.222 1.00 89.56 681 LEU A CA 1
ATOM 5439 C C . LEU A 1 681 ? -13.456 6.694 10.793 1.00 89.56 681 LEU A C 1
ATOM 5441 O O . LEU A 1 681 ? -14.039 7.578 11.411 1.00 89.56 681 LEU A O 1
ATOM 5445 N N . HIS A 1 682 ? -13.971 5.467 10.667 1.00 89.31 682 HIS A N 1
ATOM 5446 C CA . HIS A 1 682 ? -15.239 5.083 11.277 1.00 89.31 682 HIS A CA 1
ATOM 5447 C C . HIS A 1 682 ? -15.192 5.131 12.811 1.00 89.31 682 HIS A C 1
ATOM 5449 O O . HIS A 1 682 ? -16.138 5.595 13.438 1.00 89.31 682 HIS A O 1
ATOM 5455 N N . TYR A 1 683 ? -14.090 4.700 13.429 1.00 91.50 683 TYR A N 1
ATOM 5456 C CA . TYR A 1 683 ? -13.902 4.832 14.874 1.00 91.50 683 TYR A CA 1
ATOM 5457 C C . TYR A 1 683 ? -13.921 6.300 15.311 1.00 91.50 683 TYR A C 1
ATOM 5459 O O . TYR A 1 683 ? -14.660 6.650 16.229 1.00 91.50 683 TYR A O 1
ATOM 5467 N N . ILE A 1 684 ? -13.178 7.162 14.612 1.00 91.69 684 ILE A N 1
ATOM 5468 C CA . ILE A 1 684 ? -13.158 8.599 14.905 1.00 91.69 684 ILE A CA 1
ATOM 5469 C C . ILE A 1 684 ? -14.548 9.217 14.700 1.00 91.69 684 ILE A C 1
ATOM 5471 O O . ILE A 1 684 ? -15.018 9.976 15.542 1.00 91.69 684 ILE A O 1
ATOM 5475 N N . HIS A 1 685 ? -15.260 8.838 13.635 1.00 92.12 685 HIS A N 1
ATOM 5476 C CA . HIS A 1 685 ? -16.651 9.239 13.425 1.00 92.12 685 HIS A CA 1
ATOM 5477 C C . HIS A 1 685 ? -17.534 8.877 14.626 1.00 92.12 685 HIS A C 1
ATOM 5479 O O . HIS A 1 685 ? -18.251 9.732 15.135 1.00 92.12 685 HIS A O 1
ATOM 5485 N N . LEU A 1 686 ? -17.459 7.635 15.116 1.00 90.94 686 LEU A N 1
ATOM 5486 C CA . LEU A 1 686 ? -18.249 7.182 16.264 1.00 90.94 686 LEU A CA 1
ATOM 5487 C C . LEU A 1 686 ? -17.925 7.944 17.557 1.00 90.94 686 LEU A C 1
ATOM 5489 O O . LEU A 1 686 ? -18.846 8.167 18.345 1.00 90.94 686 LEU A O 1
ATOM 5493 N N . LEU A 1 687 ? -16.668 8.363 17.753 1.00 91.00 687 LEU A N 1
ATOM 5494 C CA . LEU A 1 687 ? -16.286 9.248 18.858 1.00 91.00 687 LEU A CA 1
ATOM 5495 C C . LEU A 1 687 ? -17.029 10.587 18.767 1.00 91.00 687 LEU A C 1
ATOM 5497 O O . LEU A 1 687 ? -17.685 10.988 19.726 1.00 91.00 687 LEU A O 1
ATOM 5501 N N . PHE A 1 688 ? -16.997 11.242 17.602 1.00 91.25 688 PHE A N 1
ATOM 5502 C CA . PHE A 1 688 ? -17.703 12.513 17.382 1.00 91.25 688 PHE A CA 1
ATOM 5503 C C . PHE A 1 688 ? -19.226 12.395 17.513 1.00 91.25 688 PHE A C 1
ATOM 5505 O O . PHE A 1 688 ? -19.884 13.353 17.908 1.00 91.25 688 PHE A O 1
ATOM 5512 N N . GLU A 1 689 ? -19.796 11.233 17.199 1.00 90.00 689 GLU A N 1
ATOM 5513 C CA . GLU A 1 689 ? -21.226 10.959 17.381 1.00 90.00 689 GLU A CA 1
ATOM 5514 C C . GLU A 1 68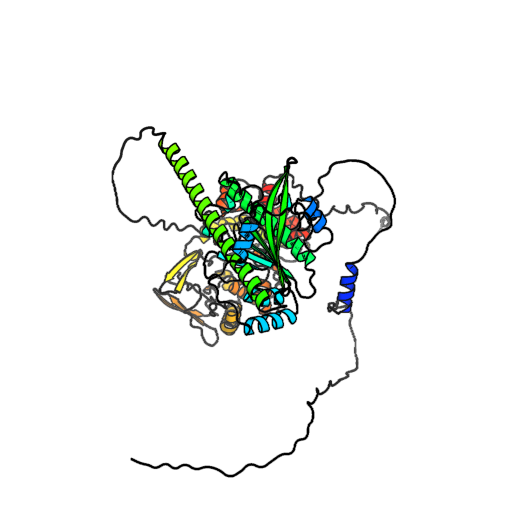9 ? -21.594 10.591 18.831 1.00 90.00 689 GLU A C 1
ATOM 5516 O O . GLU A 1 689 ? -22.754 10.279 19.103 1.00 90.00 689 GLU A O 1
ATOM 5521 N N . GLN A 1 690 ? -20.621 10.588 19.756 1.00 80.25 690 GLN A N 1
ATOM 5522 C CA . GLN A 1 690 ? -20.779 10.219 21.170 1.00 80.25 690 GLN A CA 1
ATOM 5523 C C . GLN A 1 690 ? -21.490 8.870 21.366 1.00 80.25 690 GLN A C 1
ATOM 5525 O O . GLN A 1 690 ? -22.161 8.618 22.371 1.00 80.25 690 GLN A O 1
ATOM 5530 N N . LYS A 1 691 ? -21.361 7.970 20.385 1.00 72.62 691 LYS A N 1
ATOM 5531 C CA . LYS A 1 691 ? -21.967 6.642 20.457 1.00 72.62 691 LYS A CA 1
ATOM 5532 C C . LYS A 1 691 ? -21.152 5.799 21.420 1.00 72.62 691 LYS A C 1
ATOM 5534 O O . LYS A 1 691 ? -19.924 5.814 21.384 1.00 72.62 691 LYS A O 1
ATOM 5539 N N . GLN A 1 692 ? -21.836 5.034 22.270 1.00 54.41 692 GLN A N 1
ATOM 5540 C CA . GLN A 1 692 ? -21.164 4.152 23.216 1.00 54.41 692 GLN A CA 1
ATOM 5541 C C . GLN A 1 692 ? -20.336 3.121 22.444 1.00 54.41 692 GLN A C 1
ATOM 5543 O O . GLN A 1 692 ? -20.856 2.179 21.844 1.00 54.41 692 GLN A O 1
ATOM 5548 N N . LEU A 1 693 ? -19.024 3.326 22.448 1.00 56.31 693 LEU A N 1
ATOM 5549 C CA . LEU A 1 693 ? -18.071 2.418 21.848 1.00 56.31 693 LEU A CA 1
ATOM 5550 C C . LEU A 1 693 ? -17.969 1.188 22.747 1.00 56.31 693 LEU A C 1
ATOM 5552 O O . LEU A 1 693 ? -17.199 1.154 23.705 1.00 56.31 693 LEU A O 1
ATOM 5556 N N . LEU A 1 694 ? -18.730 0.143 22.418 1.00 46.28 694 LEU A N 1
ATOM 5557 C CA . LEU A 1 694 ? -18.497 -1.214 22.918 1.00 46.28 694 LEU A CA 1
ATOM 5558 C C . LEU A 1 694 ? -17.246 -1.792 22.235 1.00 46.28 694 LEU A C 1
ATOM 5560 O O . LEU A 1 694 ? -17.283 -2.836 21.581 1.00 46.28 694 LEU A O 1
ATOM 5564 N N . LEU A 1 695 ? -16.118 -1.088 22.353 1.00 47.50 695 LEU A N 1
ATOM 5565 C CA . LEU A 1 695 ? -14.809 -1.671 22.117 1.00 47.50 695 LEU A CA 1
ATOM 5566 C C . LEU A 1 695 ? -14.688 -2.782 23.150 1.00 47.50 695 LEU A C 1
ATOM 5568 O O . LEU A 1 695 ? -14.556 -2.503 24.340 1.00 47.50 695 LEU A O 1
ATOM 5572 N N . GLY A 1 696 ? -14.829 -4.035 22.709 1.00 42.25 696 GLY A N 1
ATOM 5573 C CA . GLY A 1 696 ? -14.660 -5.192 23.579 1.00 42.25 696 GLY A CA 1
ATOM 5574 C C . GLY A 1 696 ? -13.411 -4.976 24.421 1.00 42.25 696 GLY A C 1
ATOM 5575 O O . GLY A 1 696 ? -12.334 -4.785 23.861 1.00 42.25 696 GLY A O 1
ATOM 5576 N N . VAL A 1 697 ? -13.604 -4.896 25.737 1.00 42.25 697 VAL A N 1
ATOM 5577 C CA . VAL A 1 697 ? -12.587 -4.539 26.724 1.00 42.25 697 VAL A CA 1
ATOM 5578 C C . VAL A 1 697 ? -11.333 -5.364 26.437 1.00 42.25 697 VAL A C 1
ATOM 5580 O O . VAL A 1 697 ? -11.315 -6.572 26.659 1.00 42.25 697 VAL A O 1
ATOM 5583 N N . ILE A 1 698 ? -10.302 -4.734 25.862 1.00 47.88 698 ILE A N 1
ATOM 5584 C CA . ILE A 1 698 ? -9.082 -5.452 25.464 1.00 47.88 698 ILE A CA 1
ATOM 5585 C C . ILE A 1 698 ? -8.323 -5.888 26.727 1.00 47.88 698 ILE A C 1
ATOM 5587 O O . ILE A 1 698 ? -7.702 -6.948 26.719 1.00 47.88 698 ILE A O 1
ATOM 5591 N N . HIS A 1 699 ? -8.474 -5.140 27.829 1.00 40.12 699 HIS A N 1
ATOM 5592 C CA . HIS A 1 699 ? -8.081 -5.526 29.183 1.00 40.12 699 HIS A CA 1
ATOM 5593 C C . HIS A 1 699 ? -9.020 -4.892 30.215 1.00 40.12 699 HIS A C 1
ATOM 5595 O O . HIS A 1 699 ? -9.251 -3.684 30.176 1.00 40.12 699 HIS A O 1
ATOM 5601 N N . GLU A 1 700 ? -9.555 -5.689 31.144 1.00 37.59 700 GLU A N 1
ATOM 5602 C CA . GLU A 1 700 ? -10.218 -5.143 32.330 1.00 37.59 700 GLU A CA 1
ATOM 5603 C C . GLU A 1 700 ? -9.196 -4.293 33.091 1.00 37.59 700 GLU A C 1
ATOM 5605 O O . GLU A 1 700 ? -8.079 -4.752 33.359 1.00 37.59 700 GLU A O 1
ATOM 5610 N N . LYS A 1 701 ? -9.563 -3.051 33.440 1.00 37.75 701 LYS A N 1
ATOM 5611 C CA . LYS A 1 701 ? -8.817 -2.291 34.447 1.00 37.75 701 LYS A CA 1
ATOM 5612 C C . LYS A 1 701 ? -8.704 -3.207 35.661 1.00 37.75 701 LYS A C 1
ATOM 5614 O O . LYS A 1 701 ? -9.719 -3.529 36.275 1.00 37.75 701 LYS A O 1
ATOM 5619 N N . LYS A 1 702 ? -7.484 -3.620 36.022 1.00 35.88 702 LYS A N 1
ATOM 5620 C CA . LYS A 1 702 ? -7.245 -4.113 37.376 1.00 35.88 702 LYS A CA 1
ATOM 5621 C C . LYS A 1 702 ? -7.600 -2.955 38.290 1.00 35.88 702 LYS A C 1
ATOM 5623 O O . LYS A 1 702 ? -6.836 -1.999 38.402 1.00 35.88 702 LYS A O 1
ATOM 5628 N N . VAL A 1 703 ? -8.783 -3.027 38.886 1.00 34.00 703 VAL A N 1
ATOM 5629 C CA . VAL A 1 703 ? -9.105 -2.252 40.073 1.00 34.00 703 VAL A CA 1
ATOM 5630 C C . VAL A 1 703 ? -7.983 -2.584 41.045 1.00 34.00 703 VAL A C 1
ATOM 5632 O O . VAL A 1 703 ? -7.798 -3.744 41.413 1.00 34.00 703 VAL A O 1
ATOM 5635 N N . ALA A 1 704 ? -7.137 -1.600 41.341 1.00 35.38 704 ALA A N 1
ATOM 5636 C CA . ALA A 1 704 ? -6.197 -1.744 42.430 1.00 35.38 704 ALA A CA 1
ATOM 5637 C C . ALA A 1 704 ? -7.053 -1.975 43.674 1.00 35.38 704 ALA A C 1
ATOM 5639 O O . ALA A 1 704 ? -7.858 -1.111 44.021 1.00 35.38 704 ALA A O 1
ATOM 5640 N N . ASP A 1 705 ? -6.925 -3.157 44.278 1.00 32.69 705 ASP A N 1
ATOM 5641 C CA . ASP A 1 705 ? -7.533 -3.468 45.563 1.00 32.69 705 ASP A CA 1
ATOM 5642 C C . ASP A 1 705 ? -7.158 -2.354 46.540 1.00 32.69 705 ASP A C 1
ATOM 5644 O O . ASP A 1 705 ? -6.032 -2.262 47.035 1.00 32.69 705 ASP A O 1
ATOM 5648 N N . SER A 1 706 ? -8.122 -1.482 46.820 1.00 34.03 706 SER A N 1
ATOM 5649 C CA . SER A 1 706 ? -8.076 -0.503 47.895 1.00 34.03 706 SER A CA 1
ATOM 5650 C C . SER A 1 706 ? -8.316 -1.206 49.234 1.00 34.03 706 SER A C 1
ATOM 5652 O O . SER A 1 706 ? -9.183 -0.821 50.014 1.00 34.03 706 SER A O 1
ATOM 5654 N N . SER A 1 707 ? -7.549 -2.263 49.490 1.00 32.72 707 SER A N 1
ATOM 5655 C CA . SER A 1 707 ? -7.486 -2.985 50.756 1.00 32.72 707 SER A CA 1
ATOM 5656 C C . SER A 1 707 ? -6.024 -3.127 51.171 1.00 32.72 707 SER A C 1
ATOM 5658 O O . SER A 1 707 ? -5.474 -4.219 51.249 1.00 32.72 707 SER A O 1
ATOM 5660 N N . ASN A 1 708 ? -5.380 -1.985 51.392 1.00 30.50 708 ASN A N 1
ATOM 5661 C CA . ASN A 1 708 ? -4.252 -1.858 52.311 1.00 30.50 708 ASN A CA 1
ATOM 5662 C C . ASN A 1 708 ? -4.241 -0.426 52.851 1.00 30.50 708 ASN A C 1
ATOM 5664 O O . ASN A 1 708 ? -3.405 0.410 52.518 1.00 30.50 708 ASN A O 1
ATOM 5668 N N . THR A 1 709 ? -5.251 -0.136 53.666 1.00 29.42 709 THR A N 1
ATOM 5669 C CA . THR A 1 709 ? -5.196 0.942 54.652 1.00 29.42 709 THR A CA 1
ATOM 5670 C C . THR A 1 709 ? -4.828 0.316 55.998 1.00 29.42 709 THR A C 1
ATOM 5672 O O . THR A 1 709 ? -5.363 -0.735 56.341 1.00 29.42 709 THR A O 1
ATOM 5675 N N . ALA A 1 710 ? -3.967 1.016 56.745 1.00 28.45 710 ALA A N 1
ATOM 5676 C CA . ALA A 1 710 ? -3.306 0.647 58.006 1.00 28.45 710 ALA A CA 1
ATOM 5677 C C . ALA A 1 710 ? -2.051 -0.223 57.776 1.00 28.45 710 ALA A C 1
ATOM 5679 O O . ALA A 1 710 ? -2.122 -1.289 57.188 1.00 28.45 710 ALA A O 1
ATOM 5680 N N . ILE A 1 711 ? -0.839 0.158 58.183 1.00 28.50 711 ILE A N 1
ATOM 5681 C CA . ILE A 1 711 ? -0.412 0.794 59.435 1.00 28.50 711 ILE A CA 1
ATOM 5682 C C . ILE A 1 711 ? 0.927 1.505 59.158 1.00 28.50 711 ILE A C 1
ATOM 5684 O O . ILE A 1 711 ? 1.871 0.809 58.812 1.00 28.50 711 ILE A O 1
ATOM 5688 N N . ILE A 1 712 ? 1.037 2.828 59.349 1.00 28.11 712 ILE A N 1
ATOM 5689 C CA . ILE A 1 712 ? 2.161 3.461 60.075 1.00 28.11 712 ILE A CA 1
ATOM 5690 C C . ILE A 1 712 ? 1.592 4.673 60.815 1.00 28.11 712 ILE A C 1
ATOM 5692 O O . ILE A 1 712 ? 0.864 5.498 60.265 1.00 28.11 712 ILE A O 1
ATOM 5696 N N . GLU A 1 713 ? 1.889 4.681 62.103 1.00 27.00 713 GLU A N 1
ATOM 5697 C CA . GLU A 1 713 ? 1.278 5.442 63.171 1.00 27.00 713 GLU A CA 1
ATOM 5698 C C . GLU A 1 713 ? 1.520 6.950 63.117 1.00 27.00 713 GLU A C 1
ATOM 5700 O O . GLU A 1 713 ? 2.571 7.469 62.739 1.00 27.00 713 GLU A O 1
ATOM 5705 N N . SER A 1 714 ? 0.516 7.642 63.646 1.00 27.00 714 SER A N 1
ATOM 5706 C CA . SER A 1 714 ? 0.613 8.953 64.252 1.00 27.00 714 SER A CA 1
ATOM 5707 C C . SER A 1 714 ? 1.670 8.977 65.363 1.00 27.00 714 SER A C 1
ATOM 5709 O O . SER A 1 714 ? 1.415 8.566 66.493 1.00 27.00 714 SER A O 1
ATOM 5711 N N . SER A 1 715 ? 2.826 9.567 65.090 1.00 30.66 715 SER A N 1
ATOM 5712 C CA . SER A 1 715 ? 3.683 10.113 66.140 1.00 30.66 715 SER A CA 1
ATOM 5713 C C . SER A 1 715 ? 4.312 11.416 65.666 1.00 30.66 715 SER A C 1
ATOM 5715 O O . SER A 1 715 ? 5.426 11.430 65.150 1.00 30.66 715 SER A O 1
ATOM 5717 N N . ARG A 1 716 ? 3.574 12.518 65.832 1.00 29.88 716 ARG A N 1
ATOM 5718 C CA . ARG A 1 716 ? 4.131 13.865 66.040 1.00 29.88 716 ARG A CA 1
ATOM 5719 C C . ARG A 1 716 ? 3.039 14.802 66.551 1.00 29.88 716 ARG A C 1
ATOM 5721 O O . ARG A 1 716 ? 2.410 15.550 65.811 1.00 29.88 716 ARG A O 1
ATOM 5728 N N . GLY A 1 717 ? 2.819 14.730 67.860 1.00 27.92 717 GLY A N 1
ATOM 5729 C CA . GLY A 1 717 ? 2.293 15.848 68.628 1.00 27.92 717 GLY A CA 1
ATOM 5730 C C . GLY A 1 717 ? 3.452 16.731 69.096 1.00 27.92 717 GLY A C 1
ATOM 5731 O O . GLY A 1 717 ? 4.367 16.217 69.721 1.00 27.92 717 GLY A O 1
ATOM 5732 N N . ARG A 1 718 ? 3.356 18.021 68.750 1.00 31.39 718 ARG A N 1
ATOM 5733 C CA . ARG A 1 718 ? 3.751 19.256 69.469 1.00 31.39 718 ARG A CA 1
ATOM 5734 C C . ARG A 1 718 ? 5.096 19.373 70.218 1.00 31.39 718 ARG A C 1
ATOM 5736 O O . ARG A 1 718 ? 5.484 18.512 70.992 1.00 31.39 718 ARG A O 1
ATOM 5743 N N . HIS A 1 719 ? 5.600 20.615 70.140 1.00 30.75 719 HIS A N 1
ATOM 5744 C CA . HIS A 1 719 ? 6.721 21.248 70.856 1.00 30.75 719 HIS A CA 1
ATOM 5745 C C . HIS A 1 719 ? 8.098 20.796 70.338 1.00 30.75 719 HIS A C 1
ATOM 5747 O O . HIS A 1 719 ? 8.377 19.609 70.293 1.00 30.75 719 HIS A O 1
ATOM 5753 N N . HIS A 1 720 ? 8.989 21.660 69.853 1.00 34.53 720 HIS A N 1
ATOM 5754 C CA . HIS A 1 720 ? 9.254 23.073 70.121 1.00 34.53 720 HIS A CA 1
ATOM 5755 C C . HIS A 1 720 ? 9.597 23.820 68.829 1.00 34.53 720 HIS A C 1
ATOM 5757 O O . HIS A 1 720 ? 10.140 23.158 67.915 1.00 34.53 720 HIS A O 1
#

Radius of gyration: 35.25 Å; chains: 1; bounding box: 103×78×132 Å

Organism: Bionectria ochroleuca (NCBI:txid29856)

Sequence (720 aa):
MDKKQTSPAPLQAELLSTQEEQVPANPPSRKRQINSDNNIDDNPQLKRARLTRENLAHFNKMGKGTEKIPSSSPCDSTSESRKTKTTSTTVSGFARQARRNGILGPEYSKPPVNLKDIRERYSRPNASVSPTESEFTRYARKVARAPNEATMVFEAGRRLLKDYDDHGYNRCLNQSFTGFPNVSFNSGLSAPQPDFIEGLEIEEYDPFPVDELVDGAVLYSDNPFSLTLPHIAGEWKGPSGKMGNAILQSSYDGAALVYARNQALSYMGRSDPPGHAEVITFTTDGTTLNQYAHYAEEVEDGITKYHQYRVKSTNLIDSYQEFKDGRRGLRNTQDYARDQSYRLRDDLKEHWKQQRSKLQHIAEGTSLPVPDLQANPSENTNPYEAAPFDASTVIETLCSLGLAFVLARRMKDTGLDISVVCDLWDRAKGEQMTINGAIYQRSLHDTGKFQTYLPDYEEVLSNLSQRYEVSYRLRLEEEFLSSPGMGNVIQKVIQNRAEYGKVLAPGTQPLAIRAACPHCGLVDKYGQNNIFAADGSAVSFECPVHGRYTYTTEADASKFQFNCQLFNLVLGLFHENVPYNYIEICGSDYAGFWQERLLWRFLQKPILIVYTPLIADWSGSKESKSLYLNDTAYDYLKRAGQEYLLSYRALRRDGKDLDVLWDEVELWVDEPFRLFRGYSLHYIHLLFEQKQLLLGVIHEKKVADSSNTAIIESSRGRHH